Protein AF-A0A1E3NT77-F1 (afdb_monomer)

Nearest PDB structures (foldseek):
  8ycm-assembly1_A  TM=8.166E-01  e=2.508E-09  Homo sapiens
  9bz0-assembly1_f  TM=7.334E-01  e=8.640E-10  Homo sapiens
  9fd2-assembly1_g  TM=7.642E-01  e=1.426E-08  Homo sapiens
  5irm-assembly1_C  TM=4.330E-01  e=1.469E+00  Oryctolagus cuniculus
  5irm-assembly1_A  TM=4.412E-01  e=9.889E+00  Oryctolagus cuniculus

Foldseek 3Di:
DDDDDDPVVVVVVVVVVVVVVVPDDDDDDDDDDDDDDDDDDDDDDDDPDDDDDDDDPDPPPQPPLQPDQLDQPPLDQPDADDLVSLLVVFQSLLVPQFQPPPPDDFPADDPPCPDPLVVQSVQEASKAFLLLVCNSNPPCSVVSVVSQVVCQQVLQKAWADDQCVLFVTTIIDGSVSLLVQLLVLDDPVCVLLSVLVVVLCVVRSHDQKDFQVSCVVSVHDPVSCVVSQQWADDPPDPPDPGMIGGGGPCHVVLRVLLVVLLVVLQVVLVPDPQSKDAPQRVVCLQFPADDDPPPPPDDDDPVVVVVVPVPDDFGQDSNRDTHDDDDGDDGHPNCSVSSRGDPSSSVSSCVSVQQWRWDADPVGIMIHGPPDDRD

pLDDT: mean 75.76, std 23.65, range [32.5, 98.56]

Organism: NCBI:txid763406

Secondary structure (DSSP, 8-state):
------HHHHHHHHHHHHHHHSSS----------------PPPPPPP----------------S-S-TT---TT--TTS---HHHHHHHHHHHHHHTB-----SS--S----TTSHHHHHHTTS---EEHHHHHHHSTT-HHHHHHHHHHHHHTTSEEEE---TTT----EEEEHHHHHHHHHHTS-GGGHHHHHHHHHHHHH-TT-SEEEHHHHHHTT--HHHHHHTTSEEE----TT-TTEEEE--TTHHHHHHHHHHHHHHHHHHHTTSTTSEEEHHHHHHHHH-B--------SPPPHHHHHHTT-PPP----TT-PPPP-TT--S-BHHHHHTTTB-HHHHHHHHHHTTSEEEEEETTEEEEEE-S----

InterPro domains:
  IPR018865 Inactive serine/threonine-protein kinase 19-like [PF10494] (112-368)

Solvent-accessible surface area (backbone atoms only — not comparable to full-atom values): 22652 Å² total; per-residue (Å²): 135,83,80,81,76,52,73,68,59,55,53,54,53,51,58,58,54,58,66,64,66,76,76,73,87,90,87,84,90,84,83,87,80,91,82,84,91,77,91,78,88,81,82,82,82,78,87,88,82,86,78,95,68,90,71,76,82,72,82,69,79,65,72,89,56,48,61,84,81,70,85,50,93,89,60,75,71,75,59,76,88,39,64,69,52,50,53,53,44,48,53,48,46,17,61,48,34,49,47,73,79,81,73,80,91,60,85,42,85,70,72,52,80,79,35,70,42,51,54,55,37,69,56,42,64,61,44,36,47,55,38,32,52,34,25,49,34,42,88,38,52,73,60,47,52,51,40,49,52,51,32,14,66,73,35,58,27,28,58,36,57,49,66,58,93,79,37,72,54,59,32,34,27,41,27,69,55,50,51,50,55,57,58,71,67,47,55,81,93,38,43,74,55,49,52,48,52,51,50,57,44,65,75,43,34,65,55,31,59,46,47,48,66,59,35,54,77,62,72,44,66,63,68,60,38,43,76,55,28,45,31,44,81,50,86,68,61,103,77,59,85,52,46,27,21,39,49,54,41,52,41,74,60,48,53,53,38,51,55,51,49,53,52,50,53,53,58,55,22,63,70,32,98,80,23,44,39,46,50,67,60,52,48,45,63,40,56,34,61,56,73,73,82,64,82,84,81,66,85,78,51,81,74,49,62,68,69,66,62,84,65,88,80,78,67,68,52,103,79,71,54,70,71,60,66,98,82,73,86,64,66,16,49,44,35,57,75,38,38,30,54,26,68,65,50,52,50,32,34,34,37,28,66,50,36,29,46,76,48,82,49,100,91,42,49,31,40,30,60,64,80,52,79,86,107

Sequence (375 aa):
MARSESLRERLVRLRSKTAKRGAGTGASSRASRDGGSELDSAPRKKSFFDDDEHTQATLVEAPENALPNMHFPGVDTGRPATRASVLTVARRLAGAYLFPQLGVGVGTGLLSQTSKTARISRQYPHVLVQDQLYAVFGGQQTLVDRLVCELVADGDLRVLDMNYENFGFTVLVPGDEFLRTTTANFRESEAPLRDRYVELLAADPAATQIAASDLLDADIGFSTLISRGLICISAAEAGGTGVYNITLPHLGGLLRVVKSSCKWIAALTAKTREHMVLASVLRERWFRPYVPPKTQTKKPSDADAHAAFKREYYTTDRVGTAQHKPDATGPGVNIVKFRGVGLDWVLALMVGAGLLESYESPVGLVYRSTGKALE

Structure (mmCIF, N/CA/C/O backbone):
data_AF-A0A1E3NT77-F1
#
_entry.id   AF-A0A1E3NT77-F1
#
loop_
_atom_site.group_PDB
_atom_site.id
_atom_site.type_symbol
_atom_site.label_atom_id
_atom_site.label_alt_id
_atom_site.label_comp_id
_atom_site.label_asym_id
_atom_site.label_entity_id
_atom_site.label_seq_id
_atom_site.pdbx_PDB_ins_code
_atom_site.Cartn_x
_atom_site.Cartn_y
_atom_site.Cartn_z
_atom_site.occupancy
_atom_site.B_iso_or_equiv
_atom_site.auth_seq_id
_atom_site.auth_comp_id
_atom_site.auth_asym_id
_atom_site.auth_atom_id
_atom_site.pdbx_PDB_model_num
ATOM 1 N N . MET A 1 1 ? -32.180 -9.952 36.019 1.00 38.06 1 MET A N 1
ATOM 2 C CA . MET A 1 1 ? -30.754 -9.815 35.654 1.00 38.06 1 MET A CA 1
ATOM 3 C C . MET A 1 1 ? -30.518 -10.576 34.358 1.00 38.06 1 MET A C 1
ATOM 5 O O . MET A 1 1 ? -30.419 -11.796 34.390 1.00 38.06 1 MET A O 1
ATOM 9 N N . ALA A 1 2 ? -30.550 -9.884 33.218 1.00 40.78 2 ALA A N 1
ATOM 10 C CA . ALA A 1 2 ? -30.273 -10.498 31.921 1.00 40.78 2 ALA A CA 1
ATOM 11 C C . ALA A 1 2 ? -28.753 -10.645 31.760 1.00 40.78 2 ALA A C 1
ATOM 13 O O . ALA A 1 2 ? -28.021 -9.685 31.988 1.00 40.78 2 ALA A O 1
ATOM 14 N N . ARG A 1 3 ? -28.281 -11.851 31.432 1.00 45.25 3 ARG A N 1
ATOM 15 C CA . ARG A 1 3 ? -26.859 -12.114 31.175 1.00 45.25 3 ARG A CA 1
ATOM 16 C C . ARG A 1 3 ? -26.451 -11.373 29.899 1.00 45.25 3 ARG A C 1
ATOM 18 O O . ARG A 1 3 ? -27.082 -11.569 28.863 1.00 45.25 3 ARG A O 1
ATOM 25 N N . SER A 1 4 ? -25.432 -10.522 29.984 1.00 42.19 4 SER A N 1
ATOM 26 C CA . SER A 1 4 ? -24.808 -9.897 28.818 1.00 42.19 4 SER A CA 1
ATOM 27 C C . SER A 1 4 ? -24.129 -10.985 27.981 1.00 42.19 4 SER A C 1
ATOM 29 O O . SER A 1 4 ? -23.100 -11.522 28.389 1.00 42.19 4 SER A O 1
ATOM 31 N N . GLU A 1 5 ? -24.730 -11.349 26.845 1.00 62.84 5 GLU A N 1
ATOM 32 C CA . GLU A 1 5 ? -24.063 -12.163 25.819 1.00 62.84 5 GLU A CA 1
ATOM 33 C C . GLU A 1 5 ? -22.769 -11.470 25.383 1.00 62.84 5 GLU A C 1
ATOM 35 O O . GLU A 1 5 ? -22.736 -10.246 25.216 1.00 62.84 5 GLU A O 1
ATOM 40 N N . SER A 1 6 ? -21.703 -12.248 25.201 1.00 77.25 6 SER A N 1
ATOM 41 C CA . SER A 1 6 ? -20.422 -11.686 24.774 1.00 77.25 6 SER A CA 1
ATOM 42 C C . SER A 1 6 ? -20.501 -11.203 23.321 1.00 77.25 6 SER A C 1
ATOM 44 O O . SER A 1 6 ? -21.198 -11.783 22.483 1.00 77.25 6 SER A O 1
ATOM 46 N N . LEU A 1 7 ? -19.747 -10.152 22.992 1.00 58.25 7 LEU A N 1
ATOM 47 C CA . LEU A 1 7 ? -19.674 -9.574 21.642 1.00 58.25 7 LEU A CA 1
ATOM 48 C C . LEU A 1 7 ? -19.289 -10.637 20.586 1.00 58.25 7 LEU A C 1
ATOM 50 O O . LEU A 1 7 ? -19.811 -10.651 19.471 1.00 58.25 7 LEU A O 1
ATOM 54 N N . ARG A 1 8 ? -18.487 -11.629 20.996 1.00 58.72 8 ARG A N 1
ATOM 55 C CA . ARG A 1 8 ? -18.118 -12.805 20.197 1.00 58.72 8 ARG A CA 1
ATOM 56 C C . ARG A 1 8 ? -19.319 -13.688 19.833 1.00 58.72 8 ARG A C 1
ATOM 58 O O . ARG A 1 8 ? -19.427 -14.128 18.691 1.00 58.72 8 ARG A O 1
ATOM 65 N N . GLU A 1 9 ? -20.245 -13.925 20.762 1.00 72.00 9 GLU A N 1
ATOM 66 C CA . GLU A 1 9 ? -21.460 -14.720 20.510 1.00 72.00 9 GLU A CA 1
ATOM 67 C C . GLU A 1 9 ? -22.436 -13.991 19.577 1.00 72.00 9 GLU A C 1
ATOM 69 O O . GLU A 1 9 ? -23.055 -14.618 18.708 1.00 72.00 9 GLU A O 1
ATOM 74 N N . ARG A 1 10 ? -22.525 -12.659 19.691 1.00 73.31 10 ARG A N 1
ATOM 75 C CA . ARG A 1 10 ? -23.322 -11.824 18.778 1.00 73.31 10 ARG A CA 1
ATOM 76 C C . ARG A 1 10 ? -22.789 -11.878 17.343 1.00 73.31 10 ARG A C 1
ATOM 78 O O . ARG A 1 10 ? -23.575 -12.089 16.417 1.00 73.31 10 ARG A O 1
ATOM 85 N N . LEU A 1 11 ? -21.471 -11.780 17.157 1.00 62.41 11 LEU A N 1
ATOM 86 C CA . LEU A 1 11 ? -20.834 -11.845 15.834 1.00 62.41 11 LEU A CA 1
ATOM 87 C C . LEU A 1 11 ? -20.996 -13.220 15.159 1.00 62.41 11 LEU A C 1
ATOM 89 O O . LEU A 1 11 ? -21.303 -13.296 13.966 1.00 62.41 11 LEU A O 1
ATOM 93 N N . VAL A 1 12 ? -20.890 -14.319 15.916 1.00 73.00 12 VAL A N 1
ATOM 94 C CA . VAL A 1 12 ? -21.128 -15.682 15.395 1.00 73.00 12 VAL A CA 1
ATOM 95 C C . VAL A 1 12 ? -22.594 -15.879 14.969 1.00 73.00 12 VAL A C 1
ATOM 97 O O . VAL A 1 12 ? -22.880 -16.486 13.928 1.00 73.00 12 VAL A O 1
ATOM 100 N N . ARG A 1 13 ? -23.552 -15.316 15.717 1.00 74.56 13 ARG A N 1
ATOM 101 C CA . ARG A 1 13 ? -24.979 -15.336 15.340 1.00 74.56 13 ARG A CA 1
ATOM 102 C C . ARG A 1 13 ? -25.285 -14.521 14.088 1.00 74.56 13 ARG A C 1
ATOM 104 O O . ARG A 1 13 ? -26.152 -14.916 13.310 1.00 74.56 13 ARG A O 1
ATOM 111 N N . LEU A 1 14 ? -24.606 -13.395 13.889 1.00 63.03 14 LEU A N 1
ATOM 112 C CA . LEU A 1 14 ? -24.803 -12.576 12.695 1.00 63.03 14 LEU A CA 1
ATOM 113 C C . LEU A 1 14 ? -24.299 -13.302 11.442 1.00 63.03 14 LEU A C 1
ATOM 115 O O . LEU A 1 14 ? -25.054 -13.399 10.478 1.00 63.03 14 LEU A O 1
ATOM 119 N N . ARG A 1 15 ? -23.115 -13.932 11.494 1.00 61.81 15 ARG A N 1
ATOM 120 C CA . ARG A 1 15 ? -22.564 -14.718 10.368 1.00 61.81 15 ARG A CA 1
ATOM 121 C C . ARG A 1 15 ? -23.435 -15.917 9.967 1.00 61.81 15 ARG A C 1
ATOM 123 O O . ARG A 1 15 ? -23.593 -16.201 8.782 1.00 61.81 15 ARG A O 1
ATOM 130 N N . SER A 1 16 ? -24.053 -16.604 10.930 1.00 59.50 16 SER A N 1
ATOM 131 C CA . SER A 1 16 ? -24.949 -17.740 10.637 1.00 59.50 16 SER A CA 1
ATOM 132 C C . SER A 1 16 ? -26.301 -17.324 10.038 1.00 59.50 16 SER A C 1
ATOM 134 O O . SER A 1 16 ? -26.921 -18.108 9.315 1.00 59.50 16 SER A O 1
ATOM 136 N N . LYS A 1 17 ? -26.760 -16.085 10.272 1.00 53.94 17 LYS A N 1
ATOM 137 C CA . LYS A 1 17 ? -27.989 -15.550 9.660 1.00 53.94 17 LYS A CA 1
ATOM 138 C C . LYS A 1 17 ? -27.796 -15.118 8.206 1.00 53.94 17 LYS A C 1
ATOM 140 O O . LYS A 1 17 ? -28.725 -15.287 7.416 1.00 53.94 17 LYS A O 1
ATOM 145 N N . THR A 1 18 ? -26.619 -14.620 7.830 1.00 51.09 18 THR A N 1
ATOM 146 C CA . THR A 1 18 ? -26.306 -14.245 6.439 1.00 51.09 18 THR A CA 1
ATOM 147 C C . THR A 1 18 ? -26.190 -15.469 5.532 1.00 51.09 18 THR A C 1
ATOM 149 O O . THR A 1 18 ? -26.767 -15.470 4.447 1.00 51.09 18 THR A O 1
ATOM 152 N N . ALA A 1 19 ? -25.584 -16.564 6.007 1.00 50.03 19 ALA A N 1
ATOM 153 C CA . ALA A 1 19 ? -25.497 -17.817 5.247 1.00 50.03 19 ALA A CA 1
ATOM 154 C C . ALA A 1 19 ? -26.875 -18.441 4.937 1.00 50.03 19 ALA A C 1
ATOM 156 O O . ALA A 1 19 ? -27.064 -19.072 3.900 1.00 50.03 19 ALA A O 1
ATOM 157 N N . LYS A 1 20 ? -27.873 -18.232 5.808 1.00 44.50 20 LYS A N 1
ATOM 158 C CA . LYS A 1 20 ? -29.214 -18.822 5.657 1.00 44.50 20 LYS A CA 1
ATOM 159 C C . LYS A 1 20 ? -30.137 -18.041 4.710 1.00 44.50 20 LYS A C 1
ATOM 161 O O . LYS A 1 20 ? -31.146 -18.587 4.275 1.00 44.50 20 LYS A O 1
ATOM 166 N N . ARG A 1 21 ? -29.803 -16.788 4.372 1.00 48.88 21 ARG A N 1
ATOM 167 C CA . ARG A 1 21 ? -30.581 -15.953 3.434 1.00 48.88 21 ARG A CA 1
ATOM 168 C C . ARG A 1 21 ? -30.210 -16.157 1.960 1.00 48.88 21 ARG A C 1
ATOM 170 O O . ARG A 1 21 ? -31.006 -15.791 1.107 1.00 48.88 21 ARG A O 1
ATOM 177 N N . GLY A 1 22 ? -29.072 -16.788 1.657 1.00 43.44 22 GLY A N 1
ATOM 178 C CA . GLY A 1 22 ? -28.654 -17.083 0.277 1.00 43.44 22 GLY A CA 1
ATOM 179 C C . GLY A 1 22 ? -29.298 -18.324 -0.358 1.00 43.44 22 GLY A C 1
ATOM 180 O O . GLY A 1 22 ? -29.145 -18.534 -1.555 1.00 43.44 22 GLY A O 1
ATOM 181 N N . ALA A 1 23 ? -30.015 -19.152 0.411 1.00 44.09 23 ALA A N 1
ATOM 182 C CA . ALA A 1 23 ? -30.449 -20.483 -0.036 1.00 44.09 23 ALA A CA 1
ATOM 183 C C . ALA A 1 23 ? -31.951 -20.622 -0.357 1.00 44.09 23 ALA A C 1
ATOM 185 O O . ALA A 1 23 ? -32.410 -21.731 -0.620 1.00 44.09 23 ALA A O 1
ATOM 186 N N . GLY A 1 24 ? -32.749 -19.550 -0.341 1.00 46.56 24 GLY A N 1
ATOM 187 C CA . GLY A 1 24 ? -34.186 -19.715 -0.558 1.00 46.56 24 GLY A CA 1
ATOM 188 C C . GLY A 1 24 ? -34.938 -18.447 -0.902 1.00 46.56 24 GLY A C 1
ATOM 189 O O . GLY A 1 24 ? -35.519 -17.855 -0.008 1.00 46.56 24 GLY A O 1
ATOM 190 N N . THR A 1 25 ? -34.984 -18.098 -2.190 1.00 39.75 25 THR A N 1
ATOM 191 C CA . THR A 1 25 ? -36.079 -17.340 -2.828 1.00 39.75 25 THR A CA 1
ATOM 192 C C . THR A 1 25 ? -35.842 -17.277 -4.334 1.00 39.75 25 THR A C 1
ATOM 194 O O . THR A 1 25 ? -34.862 -16.677 -4.766 1.00 39.75 25 THR A O 1
ATOM 197 N N . GLY A 1 26 ? -36.743 -17.856 -5.137 1.00 35.97 26 GLY A N 1
ATOM 198 C CA . GLY A 1 26 ? -36.671 -17.696 -6.591 1.00 35.97 26 GLY A CA 1
ATOM 199 C C . GLY A 1 26 ? -37.551 -18.597 -7.461 1.00 35.97 26 GLY A C 1
ATOM 200 O O . GLY A 1 26 ? -37.124 -18.928 -8.559 1.00 35.97 26 GLY A O 1
ATOM 201 N N . ALA A 1 27 ? -38.749 -18.999 -7.020 1.00 39.59 27 ALA A N 1
ATOM 202 C CA . ALA A 1 27 ? -39.756 -19.629 -7.882 1.00 39.59 27 ALA A CA 1
ATOM 203 C C . ALA A 1 27 ? -41.051 -18.799 -7.868 1.00 39.59 27 ALA A C 1
ATOM 205 O O . ALA A 1 27 ? -41.682 -18.690 -6.822 1.00 39.59 27 ALA A O 1
ATOM 206 N N . SER A 1 28 ? -41.412 -18.200 -9.011 1.00 37.16 28 SER A N 1
ATOM 207 C CA . SER A 1 28 ? -42.771 -17.800 -9.446 1.00 37.16 28 SER A CA 1
ATOM 208 C C . SER A 1 28 ? -42.624 -16.976 -10.738 1.00 37.16 28 SER A C 1
ATOM 210 O O . SER A 1 28 ? -42.057 -15.890 -10.725 1.00 37.16 28 SER A O 1
ATOM 212 N N . SER A 1 29 ? -42.809 -17.595 -11.903 1.00 38.25 29 SER A N 1
ATOM 213 C CA . SER A 1 29 ? -44.055 -17.688 -12.684 1.00 38.25 29 SER A CA 1
ATOM 214 C C . SER A 1 29 ? -44.363 -16.441 -13.531 1.00 38.25 29 SER A C 1
ATOM 216 O O . SER A 1 29 ? -44.756 -15.382 -13.046 1.00 38.25 29 SER A O 1
ATOM 218 N N . ARG A 1 30 ? -44.222 -16.592 -14.854 1.00 33.41 30 ARG A N 1
ATOM 219 C CA . ARG A 1 30 ? -45.006 -15.833 -15.829 1.00 33.41 30 ARG A CA 1
ATOM 220 C C . ARG A 1 30 ? -45.209 -16.679 -17.079 1.00 33.41 30 ARG A C 1
ATOM 222 O O . ARG A 1 30 ? -44.265 -17.241 -17.625 1.00 33.41 30 ARG A O 1
ATOM 229 N N . ALA A 1 31 ? -46.475 -16.815 -17.438 1.00 35.22 31 ALA A N 1
ATOM 230 C CA . ALA A 1 31 ? -46.985 -17.716 -18.449 1.00 35.22 31 ALA A CA 1
ATOM 231 C C . ALA A 1 31 ? -46.795 -17.199 -19.884 1.00 35.22 31 ALA A C 1
ATOM 233 O O . ALA A 1 31 ? -46.776 -15.994 -20.138 1.00 35.22 31 ALA A O 1
ATOM 234 N N . SER A 1 32 ? -46.801 -18.186 -20.786 1.00 36.88 32 SER A N 1
ATOM 235 C CA . SER A 1 32 ? -47.322 -18.187 -22.159 1.00 36.88 32 SER A CA 1
ATOM 236 C C . SER A 1 32 ? -46.640 -17.318 -23.221 1.00 36.88 32 SER A C 1
ATOM 238 O O . SER A 1 32 ? -46.938 -16.133 -23.367 1.00 36.88 32 SER A O 1
ATOM 240 N N . ARG A 1 33 ? -45.894 -17.992 -24.105 1.00 36.59 33 ARG A N 1
ATOM 241 C CA . ARG A 1 33 ? -46.168 -17.940 -25.548 1.00 36.59 33 ARG A CA 1
ATOM 242 C C . ARG A 1 33 ? -45.655 -19.201 -26.247 1.00 36.59 33 ARG A C 1
ATOM 244 O O . ARG A 1 33 ? -44.500 -19.575 -26.080 1.00 36.59 33 ARG A O 1
ATOM 251 N N . ASP A 1 34 ? -46.572 -19.826 -26.979 1.00 36.62 34 ASP A N 1
ATOM 252 C CA . ASP A 1 34 ? -46.385 -20.963 -27.877 1.00 36.62 34 ASP A CA 1
ATOM 253 C C . ASP A 1 34 ? -45.327 -20.714 -28.954 1.00 36.62 34 ASP A 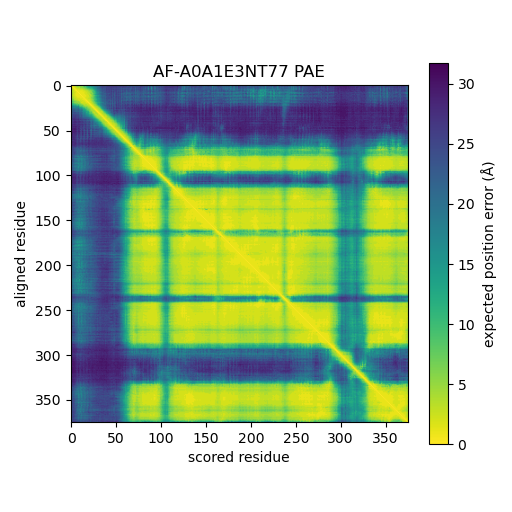C 1
ATOM 255 O O . ASP A 1 34 ? -45.216 -19.605 -29.482 1.00 36.62 34 ASP A O 1
ATOM 259 N N . GLY A 1 35 ? -44.654 -21.793 -29.361 1.00 35.16 35 GLY A N 1
ATOM 260 C CA . GLY A 1 35 ? -44.020 -21.879 -30.672 1.00 35.16 35 GLY A CA 1
ATOM 261 C C . GLY A 1 35 ? -42.861 -22.869 -30.749 1.00 35.16 35 GLY A C 1
ATOM 262 O O . GLY A 1 35 ? -41.778 -22.579 -30.260 1.00 35.16 35 GLY A O 1
ATOM 263 N N . GLY A 1 36 ? -43.075 -23.974 -31.468 1.00 34.62 36 GLY A N 1
ATOM 264 C CA . GLY A 1 36 ? -42.017 -24.613 -32.258 1.00 34.62 36 GLY A CA 1
ATOM 265 C C . GLY A 1 36 ? -41.291 -25.787 -31.609 1.00 34.62 36 GLY A C 1
ATOM 266 O O . GLY A 1 36 ? -40.315 -25.623 -30.889 1.00 34.62 36 GLY A O 1
ATOM 267 N N . SER A 1 37 ? -41.751 -26.985 -31.953 1.00 38.66 37 SER A N 1
ATOM 268 C CA . SER A 1 37 ? -41.022 -28.244 -31.858 1.00 38.66 37 SER A CA 1
ATOM 269 C C . SER A 1 37 ? -39.792 -28.258 -32.771 1.00 38.66 37 SER A C 1
ATOM 271 O O . SER A 1 37 ? -39.950 -28.038 -33.967 1.00 38.66 37 SER A O 1
ATOM 273 N N . GLU A 1 38 ? -38.633 -28.654 -32.251 1.00 42.03 38 GLU A N 1
ATOM 274 C CA . GLU A 1 38 ? -37.711 -29.544 -32.966 1.00 42.03 38 GLU A CA 1
ATOM 275 C C . GLU A 1 38 ? -36.759 -30.209 -31.965 1.00 42.03 38 GLU A C 1
ATOM 277 O O . GLU A 1 38 ? -36.119 -29.564 -31.135 1.00 42.03 38 GLU A O 1
ATOM 282 N N . LEU A 1 39 ? -36.784 -31.540 -31.992 1.00 44.31 39 LEU A N 1
ATOM 283 C CA . LEU A 1 39 ? -35.931 -32.432 -31.227 1.00 44.31 39 LEU A CA 1
ATOM 284 C C . LEU A 1 39 ? -34.521 -32.357 -31.799 1.00 44.31 39 LEU A C 1
ATOM 286 O O . LEU A 1 39 ? -34.332 -32.733 -32.951 1.00 44.31 39 LEU A O 1
ATOM 290 N N . ASP A 1 40 ? -33.541 -31.991 -30.977 1.00 37.97 40 ASP A N 1
ATOM 291 C CA . ASP A 1 40 ? -32.172 -32.398 -31.253 1.00 37.97 40 ASP A CA 1
ATOM 292 C C . ASP A 1 40 ? -31.415 -32.760 -29.973 1.00 37.97 40 ASP A C 1
ATOM 294 O O . ASP A 1 40 ? -31.474 -32.099 -28.933 1.00 37.97 40 ASP A O 1
ATOM 298 N N . SER A 1 41 ? -30.780 -33.921 -30.047 1.00 42.41 41 SER A N 1
ATOM 299 C CA . SER A 1 41 ? -30.209 -34.688 -28.949 1.00 42.41 41 SER A CA 1
ATOM 300 C C . SER A 1 41 ? -28.955 -34.040 -28.357 1.00 42.41 41 SER A C 1
ATOM 302 O O . SER A 1 41 ? -27.942 -33.892 -29.037 1.00 42.41 41 SER A O 1
ATOM 304 N N . ALA A 1 42 ? -28.982 -33.737 -27.057 1.00 39.47 42 ALA A N 1
ATOM 305 C CA . ALA A 1 42 ? -27.802 -33.311 -26.310 1.00 39.47 42 ALA A CA 1
ATOM 306 C C . ALA A 1 42 ? -26.912 -34.514 -25.912 1.00 39.47 42 ALA A C 1
ATOM 308 O O . ALA A 1 42 ? -27.427 -35.520 -25.409 1.00 39.47 42 ALA A O 1
ATOM 309 N N . PRO A 1 43 ? -25.575 -34.426 -26.054 1.00 43.19 43 PRO A N 1
ATOM 310 C CA . PRO A 1 43 ? -24.661 -35.468 -25.606 1.00 43.19 43 PRO A CA 1
ATOM 311 C C . PRO A 1 43 ? -24.466 -35.425 -24.082 1.00 43.19 43 PRO A C 1
ATOM 313 O O . PRO A 1 43 ? -24.238 -34.375 -23.476 1.00 43.19 43 PRO A O 1
ATOM 316 N N . ARG A 1 44 ? -24.529 -36.606 -23.455 1.00 38.53 44 ARG A N 1
ATOM 317 C CA . ARG A 1 44 ? -24.228 -36.831 -22.034 1.00 38.53 44 ARG A CA 1
ATOM 318 C C . ARG A 1 44 ? -22.795 -36.390 -21.709 1.00 38.53 44 ARG A C 1
ATOM 320 O O . ARG A 1 44 ? -21.837 -36.943 -22.244 1.00 38.53 44 ARG A O 1
ATOM 327 N N . LYS A 1 45 ? -22.654 -35.446 -20.775 1.00 36.53 45 LYS A N 1
ATOM 328 C CA . LYS A 1 45 ? -21.379 -35.117 -20.123 1.00 36.53 45 LYS A CA 1
ATOM 329 C C . LYS A 1 45 ? -20.931 -36.319 -19.286 1.00 36.53 45 LYS A C 1
ATOM 331 O O . LYS A 1 45 ? -21.627 -36.703 -18.350 1.00 36.53 45 LYS A O 1
ATOM 336 N N . LYS A 1 46 ? -19.794 -36.920 -19.644 1.00 38.09 46 LYS A N 1
ATOM 337 C CA . LYS A 1 46 ? -19.073 -37.869 -18.786 1.00 38.09 46 LYS A CA 1
ATOM 338 C C . LYS A 1 46 ? -18.464 -37.091 -17.616 1.00 38.09 46 LYS A C 1
ATOM 340 O O . LYS A 1 46 ? -17.816 -36.070 -17.834 1.00 38.09 46 LYS A O 1
ATOM 345 N N . SER A 1 47 ? -18.714 -37.557 -16.398 1.00 36.00 47 SER A N 1
ATOM 346 C CA . SER A 1 47 ? -18.036 -37.121 -15.178 1.00 36.00 47 SER A CA 1
ATOM 347 C C . SER A 1 47 ? -16.561 -37.522 -15.251 1.00 36.00 47 SER A C 1
ATOM 349 O O . SER A 1 47 ? -16.253 -38.674 -15.533 1.00 36.00 47 SER A O 1
ATOM 351 N N . PHE A 1 48 ? -15.673 -36.549 -15.047 1.00 37.50 48 PHE A N 1
ATOM 352 C CA . PHE A 1 48 ? -14.212 -36.650 -15.188 1.00 37.50 48 PHE A CA 1
ATOM 353 C C . PHE A 1 48 ? -13.498 -36.657 -13.820 1.00 37.50 48 PHE A C 1
ATOM 355 O O . PHE A 1 48 ? -12.344 -36.272 -13.714 1.00 37.50 48 PHE A O 1
ATOM 362 N N . PHE A 1 49 ? -14.192 -37.032 -12.747 1.00 34.75 49 PHE A N 1
ATOM 363 C CA . PHE A 1 49 ? -13.610 -37.106 -11.407 1.00 34.75 49 PHE A CA 1
ATOM 364 C C . PHE A 1 49 ? -13.841 -38.500 -10.853 1.00 34.75 49 PHE A C 1
ATOM 366 O O . PHE A 1 49 ? -14.852 -38.734 -10.208 1.00 34.75 49 PHE A O 1
ATOM 373 N N . ASP A 1 50 ? -12.929 -39.398 -11.191 1.00 36.19 50 ASP A N 1
ATOM 374 C CA . ASP A 1 50 ? -12.573 -40.581 -10.416 1.00 36.19 50 ASP A CA 1
ATOM 375 C C . ASP A 1 50 ? -11.185 -40.969 -10.922 1.00 36.19 50 ASP A C 1
ATOM 377 O O . ASP A 1 50 ? -11.081 -41.602 -11.963 1.00 36.19 50 ASP A O 1
ATOM 381 N N . ASP A 1 51 ? -10.148 -40.460 -10.257 1.00 37.75 51 ASP A N 1
ATOM 382 C CA . ASP A 1 51 ? -8.815 -41.066 -10.196 1.00 37.75 51 ASP A CA 1
ATOM 383 C C . ASP A 1 51 ? -8.057 -40.410 -9.028 1.00 37.75 51 ASP A C 1
ATOM 385 O O . ASP A 1 51 ? -7.499 -39.313 -9.120 1.00 37.75 51 ASP A O 1
ATOM 389 N N . ASP A 1 52 ? -8.118 -41.093 -7.885 1.00 42.34 52 ASP A N 1
ATOM 390 C CA . ASP A 1 52 ? -7.241 -40.902 -6.735 1.00 42.34 52 ASP A CA 1
ATOM 391 C C . ASP A 1 52 ? -5.838 -41.413 -7.101 1.00 42.34 52 ASP A C 1
ATOM 393 O O . ASP A 1 52 ? -5.514 -42.584 -6.902 1.00 42.34 52 ASP A O 1
ATOM 397 N N . GLU A 1 53 ? -4.975 -40.531 -7.605 1.00 37.22 53 GLU A N 1
ATOM 398 C CA . GLU A 1 53 ? -3.533 -40.780 -7.639 1.00 37.22 53 GLU A CA 1
ATOM 399 C C . GLU A 1 53 ? -2.798 -39.813 -6.709 1.00 37.22 53 GLU A C 1
ATOM 401 O O . GLU A 1 53 ? -2.745 -38.596 -6.905 1.00 37.22 53 GLU A O 1
ATOM 406 N N . HIS A 1 54 ? -2.192 -40.394 -5.671 1.00 41.62 54 HIS A N 1
ATOM 407 C CA . HIS A 1 54 ? -1.207 -39.767 -4.801 1.00 41.62 54 HIS A CA 1
ATOM 408 C C . HIS A 1 54 ? -0.036 -39.206 -5.616 1.00 41.62 54 HIS A C 1
ATOM 410 O O . HIS A 1 54 ? 0.980 -39.865 -5.829 1.00 41.62 54 HIS A O 1
ATOM 416 N N . THR A 1 55 ? -0.159 -37.948 -6.033 1.00 36.12 55 THR A N 1
ATOM 417 C CA . THR A 1 55 ? 0.950 -37.206 -6.623 1.00 36.12 55 THR A CA 1
ATOM 418 C C . THR A 1 55 ? 1.849 -36.729 -5.486 1.00 36.12 55 THR A C 1
ATOM 420 O O . THR A 1 55 ? 1.534 -35.777 -4.770 1.00 36.12 55 THR A O 1
ATOM 423 N N . GLN A 1 56 ? 2.978 -37.413 -5.287 1.00 35.12 56 GLN A N 1
ATOM 424 C CA . GLN A 1 56 ? 4.097 -36.838 -4.550 1.00 35.12 56 GLN A CA 1
ATOM 425 C C . GLN A 1 56 ? 4.471 -35.526 -5.239 1.00 35.12 56 GLN A C 1
ATOM 427 O O . GLN A 1 56 ? 4.785 -35.511 -6.428 1.00 35.12 56 GLN A O 1
ATOM 432 N N . ALA A 1 57 ? 4.388 -34.421 -4.500 1.00 34.75 57 ALA A N 1
ATOM 433 C CA . ALA A 1 57 ? 4.792 -33.110 -4.972 1.00 34.75 57 ALA A CA 1
ATOM 434 C C . ALA A 1 57 ? 6.302 -33.118 -5.242 1.00 34.75 57 ALA A C 1
ATOM 436 O O . ALA A 1 57 ? 7.115 -32.843 -4.361 1.00 34.75 57 ALA A O 1
ATOM 437 N N . THR A 1 58 ? 6.683 -33.456 -6.471 1.00 33.81 58 THR A N 1
ATOM 438 C CA . THR A 1 58 ? 7.971 -33.073 -7.036 1.00 33.81 58 THR A CA 1
ATOM 439 C C . THR A 1 58 ? 8.072 -31.559 -6.896 1.00 33.81 58 THR A C 1
ATOM 441 O O . THR A 1 58 ? 7.241 -30.832 -7.441 1.00 33.81 58 THR A O 1
ATOM 444 N N . LEU A 1 59 ? 9.053 -31.097 -6.118 1.00 35.41 59 LEU A N 1
ATOM 445 C CA . LEU A 1 59 ? 9.498 -29.708 -6.072 1.00 35.41 59 LEU A CA 1
ATOM 446 C C . LEU A 1 59 ? 9.884 -29.301 -7.497 1.00 35.41 59 LEU A C 1
ATOM 448 O O . LEU A 1 59 ? 11.017 -29.497 -7.924 1.00 35.41 59 LEU A O 1
ATOM 452 N N . VAL A 1 60 ? 8.913 -28.797 -8.256 1.00 34.03 60 VAL A N 1
ATOM 453 C CA . VAL A 1 60 ? 9.170 -28.037 -9.474 1.00 34.03 60 VAL A CA 1
ATOM 454 C C . VAL A 1 60 ? 10.003 -26.851 -9.018 1.00 34.03 60 VAL A C 1
ATOM 456 O O . VAL A 1 60 ? 9.545 -26.079 -8.172 1.00 34.03 60 VAL A O 1
ATOM 459 N N . GLU A 1 61 ? 11.242 -26.765 -9.504 1.00 33.72 61 GLU A N 1
ATOM 460 C CA . GLU A 1 61 ? 12.112 -25.617 -9.273 1.00 33.72 61 GLU A CA 1
ATOM 461 C C . GLU A 1 61 ? 11.304 -24.360 -9.590 1.00 33.72 61 GLU A C 1
ATOM 463 O O . GLU A 1 61 ? 10.867 -24.144 -10.725 1.00 33.72 61 GLU A O 1
ATOM 468 N N . ALA A 1 62 ? 10.993 -23.593 -8.542 1.00 39.34 62 ALA A N 1
ATOM 469 C CA . ALA A 1 62 ? 10.256 -22.355 -8.689 1.00 39.34 62 ALA A CA 1
ATOM 470 C C . ALA A 1 62 ? 11.038 -21.488 -9.682 1.00 39.34 62 ALA A C 1
ATOM 472 O O . ALA A 1 62 ? 12.261 -21.396 -9.550 1.00 39.34 62 ALA A O 1
ATOM 473 N N . PRO A 1 63 ? 10.377 -20.877 -10.681 1.00 41.41 63 PRO A N 1
ATOM 474 C CA . PRO A 1 63 ? 11.081 -20.022 -11.621 1.00 41.41 63 PRO A CA 1
ATOM 475 C C . PRO A 1 63 ? 11.867 -18.978 -10.823 1.00 41.41 63 PRO A C 1
ATOM 477 O O . PRO A 1 63 ? 11.309 -18.392 -9.890 1.00 41.41 63 PRO A O 1
ATOM 480 N N . GLU A 1 64 ? 13.142 -18.770 -11.176 1.00 44.47 64 GLU A N 1
ATOM 481 C CA . GLU A 1 64 ? 14.075 -17.768 -10.624 1.00 44.47 64 GLU A CA 1
ATOM 482 C C . GLU A 1 64 ? 13.601 -16.317 -10.893 1.00 44.47 64 GLU A C 1
ATOM 484 O O . GLU A 1 64 ? 14.349 -15.436 -11.300 1.00 44.47 64 GLU A O 1
ATOM 489 N N . ASN A 1 65 ? 12.321 -16.041 -10.660 1.00 45.22 65 ASN A N 1
ATOM 490 C CA . ASN A 1 65 ? 11.643 -14.764 -10.817 1.00 45.22 65 ASN A CA 1
ATOM 491 C C . ASN A 1 65 ? 11.693 -13.954 -9.511 1.00 45.22 65 ASN A C 1
ATOM 493 O O . ASN A 1 65 ? 10.773 -13.193 -9.209 1.00 45.22 65 ASN A O 1
ATOM 497 N N . ALA A 1 66 ? 12.742 -14.121 -8.701 1.00 51.25 66 ALA A N 1
ATOM 498 C CA . ALA A 1 66 ? 13.037 -13.158 -7.650 1.00 51.25 66 ALA A CA 1
ATOM 499 C C . ALA A 1 66 ? 13.577 -11.904 -8.344 1.00 51.25 66 ALA A C 1
ATOM 501 O O . ALA A 1 66 ? 14.644 -11.957 -8.943 1.00 51.25 66 ALA A O 1
ATOM 502 N N . LEU A 1 67 ? 12.806 -10.811 -8.304 1.00 55.38 67 LEU A N 1
ATOM 503 C CA . LEU A 1 67 ? 13.106 -9.502 -8.897 1.00 55.38 67 LEU A CA 1
ATOM 504 C C . LEU A 1 67 ? 14.607 -9.141 -8.844 1.00 55.38 67 LEU A C 1
ATOM 506 O O . LEU A 1 67 ? 15.061 -8.591 -7.831 1.00 55.38 67 LEU A O 1
ATOM 510 N N . PRO A 1 68 ? 15.386 -9.352 -9.923 1.00 53.50 68 PRO A N 1
ATOM 511 C CA . PRO A 1 68 ? 16.778 -8.948 -9.928 1.00 53.50 68 PRO A CA 1
ATOM 512 C C . PRO A 1 68 ? 16.789 -7.417 -9.898 1.00 53.50 68 PRO A C 1
ATOM 514 O O . PRO A 1 68 ? 16.307 -6.758 -10.820 1.00 53.50 68 PRO A O 1
ATOM 517 N N . ASN A 1 69 ? 17.328 -6.829 -8.829 1.00 56.41 69 ASN A N 1
ATOM 518 C CA . ASN A 1 69 ? 17.593 -5.389 -8.682 1.00 56.41 69 ASN A CA 1
ATOM 519 C C . ASN A 1 69 ? 16.427 -4.450 -8.319 1.00 56.41 69 ASN A C 1
ATOM 521 O O . ASN A 1 69 ? 16.570 -3.230 -8.482 1.00 56.41 69 ASN A O 1
ATOM 525 N N . MET A 1 70 ? 15.304 -4.931 -7.777 1.00 64.75 70 MET A N 1
ATOM 526 C CA . MET A 1 70 ? 14.424 -4.007 -7.047 1.00 64.75 70 MET A CA 1
ATOM 527 C C . MET A 1 70 ? 15.070 -3.659 -5.709 1.00 64.75 70 MET A C 1
ATOM 529 O O . MET A 1 70 ? 14.983 -4.400 -4.733 1.00 64.75 70 MET A O 1
ATOM 533 N N . HIS A 1 71 ? 15.773 -2.528 -5.684 1.00 64.12 71 HIS A N 1
ATOM 534 C CA . HIS A 1 71 ? 16.509 -2.084 -4.511 1.00 64.12 71 HIS A CA 1
ATOM 535 C C . HIS A 1 71 ? 15.543 -1.541 -3.453 1.00 64.12 71 HIS A C 1
ATOM 537 O O . HIS A 1 71 ? 15.343 -0.336 -3.324 1.00 64.12 71 HIS A O 1
ATOM 543 N N . PHE A 1 72 ? 14.981 -2.427 -2.640 1.00 68.12 72 PHE A N 1
ATOM 544 C CA . PHE A 1 72 ? 14.375 -2.056 -1.368 1.00 68.12 72 PHE A CA 1
ATOM 545 C C . PHE A 1 72 ? 15.451 -2.161 -0.285 1.00 68.12 72 PHE A C 1
ATOM 547 O O . PHE A 1 72 ? 15.864 -3.276 0.038 1.00 68.12 72 PHE A O 1
ATOM 554 N N . PRO A 1 73 ? 15.959 -1.041 0.266 1.00 63.44 73 PRO A N 1
ATOM 555 C CA . PRO A 1 73 ? 17.051 -1.081 1.234 1.00 63.44 73 PRO A CA 1
ATOM 556 C C . PRO A 1 73 ? 16.808 -2.086 2.378 1.00 63.44 73 PRO A C 1
ATOM 558 O O . PRO A 1 73 ? 15.891 -1.956 3.195 1.00 63.44 73 PRO A O 1
ATOM 561 N N . GLY A 1 74 ? 17.651 -3.123 2.399 1.00 64.69 74 GLY A N 1
ATOM 562 C CA . GLY A 1 74 ? 17.661 -4.221 3.363 1.00 64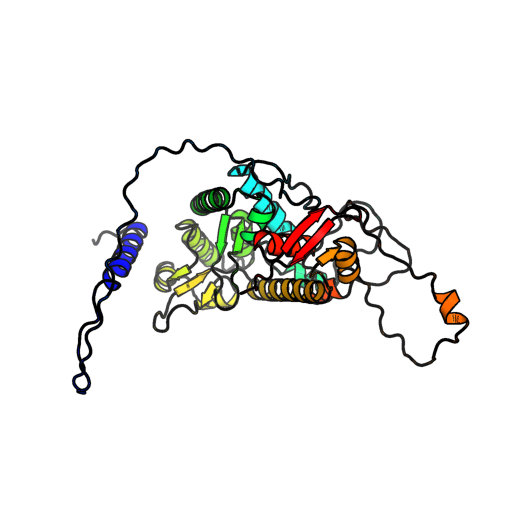.69 74 GLY A CA 1
ATOM 563 C C . GLY A 1 74 ? 16.477 -5.202 3.303 1.00 64.69 74 GLY A C 1
ATOM 564 O O . GLY A 1 74 ? 16.268 -5.953 4.255 1.00 64.69 74 GLY A O 1
ATOM 565 N N . VAL A 1 75 ? 15.703 -5.221 2.220 1.00 74.31 75 VAL A N 1
ATOM 566 C CA . VAL A 1 75 ? 14.821 -6.356 1.916 1.00 74.31 75 VAL A CA 1
ATOM 567 C C . VAL A 1 75 ? 15.648 -7.417 1.195 1.00 74.31 75 VAL A C 1
ATOM 569 O O . VAL A 1 75 ? 16.199 -7.158 0.130 1.00 74.31 75 VAL A O 1
ATOM 572 N N . ASP A 1 76 ? 15.748 -8.599 1.796 1.00 74.69 76 ASP A N 1
ATOM 573 C CA . ASP A 1 76 ? 16.459 -9.743 1.225 1.00 74.69 76 ASP A CA 1
ATOM 574 C C . ASP A 1 76 ? 15.506 -10.516 0.297 1.00 74.69 76 ASP A C 1
ATOM 576 O O . ASP A 1 76 ? 14.612 -11.230 0.762 1.00 74.69 76 ASP A O 1
ATOM 580 N N . THR A 1 77 ? 15.636 -10.283 -1.012 1.00 73.31 77 THR A N 1
ATOM 581 C CA . THR A 1 77 ? 14.857 -10.950 -2.067 1.00 73.31 77 THR A CA 1
ATOM 582 C C . THR A 1 77 ? 15.519 -12.297 -2.358 1.00 73.31 77 THR A C 1
ATOM 584 O O . THR A 1 77 ? 16.647 -12.351 -2.829 1.00 73.31 77 THR A O 1
ATOM 587 N N . GLY A 1 78 ? 14.852 -13.396 -2.005 1.00 78.25 78 GLY A N 1
ATOM 588 C CA . GLY A 1 78 ? 15.418 -14.751 -2.108 1.00 78.25 78 GLY A CA 1
ATOM 589 C C . GLY A 1 78 ? 15.247 -15.596 -0.846 1.00 78.25 78 GLY A C 1
ATOM 590 O O . GLY A 1 78 ? 15.470 -16.804 -0.875 1.00 78.25 78 GLY A O 1
ATOM 591 N N . ARG A 1 79 ? 14.795 -15.000 0.265 1.00 83.88 79 ARG A N 1
ATOM 592 C CA . ARG A 1 79 ? 14.405 -15.778 1.448 1.00 83.88 79 ARG A CA 1
ATOM 593 C C . ARG A 1 79 ? 13.055 -16.471 1.239 1.00 83.88 79 ARG A C 1
ATOM 595 O O . ARG A 1 79 ? 12.155 -15.870 0.648 1.00 83.88 79 ARG A O 1
ATOM 602 N N . PRO A 1 80 ? 12.872 -17.692 1.774 1.00 93.00 80 PRO A N 1
ATOM 603 C CA . PRO A 1 80 ? 11.565 -18.335 1.793 1.00 93.00 80 PRO A CA 1
ATOM 604 C C . PRO A 1 80 ? 10.566 -17.491 2.589 1.00 93.00 80 PRO A C 1
ATOM 606 O O . PRO A 1 80 ? 10.928 -16.854 3.587 1.00 93.00 80 PRO A O 1
ATOM 609 N N . ALA A 1 81 ? 9.303 -17.515 2.165 1.00 95.12 81 ALA A N 1
ATOM 610 C CA . ALA A 1 81 ? 8.229 -16.841 2.868 1.00 95.12 81 ALA A CA 1
ATOM 611 C C . ALA A 1 81 ? 8.006 -17.529 4.222 1.00 95.12 81 ALA A C 1
ATOM 613 O O . ALA A 1 81 ? 7.471 -18.626 4.339 1.00 95.12 81 ALA A O 1
ATOM 614 N N . THR A 1 82 ? 8.454 -16.858 5.272 1.00 96.56 82 THR A N 1
ATOM 615 C CA . THR A 1 82 ? 8.174 -17.179 6.675 1.00 96.56 82 THR A CA 1
ATOM 616 C C . THR A 1 82 ? 7.409 -16.025 7.307 1.00 96.56 82 THR A C 1
ATOM 618 O O . THR A 1 82 ? 7.590 -14.874 6.895 1.00 96.56 82 THR A O 1
ATOM 621 N N . ARG A 1 83 ? 6.621 -16.292 8.356 1.00 97.19 83 ARG A N 1
ATOM 622 C CA . ARG A 1 83 ? 5.873 -15.266 9.112 1.00 97.19 83 ARG A CA 1
ATOM 623 C C . ARG A 1 83 ? 6.743 -14.044 9.452 1.00 97.19 83 ARG A C 1
ATOM 625 O O . ARG A 1 83 ? 6.378 -12.911 9.152 1.00 97.19 83 ARG A O 1
ATOM 632 N N . ALA A 1 84 ? 7.945 -14.278 9.988 1.00 95.94 84 ALA A N 1
ATOM 633 C CA . ALA A 1 84 ? 8.893 -13.219 10.348 1.00 95.94 84 ALA A CA 1
ATOM 634 C C . ALA A 1 84 ? 9.427 -12.439 9.132 1.00 95.94 84 ALA A C 1
ATOM 636 O O . ALA A 1 84 ? 9.539 -11.211 9.186 1.00 95.94 84 ALA A O 1
ATOM 637 N N . SER A 1 85 ? 9.745 -13.127 8.029 1.00 95.19 85 SER A N 1
ATOM 638 C CA . SER A 1 85 ? 10.207 -12.467 6.801 1.00 95.19 85 SER A CA 1
ATOM 639 C C . SER A 1 85 ? 9.109 -11.620 6.153 1.00 95.19 85 SER A C 1
ATOM 641 O O . SER A 1 85 ? 9.378 -10.472 5.816 1.00 95.19 85 SER A O 1
ATOM 643 N N . VAL A 1 86 ? 7.868 -12.120 6.069 1.00 96.44 86 VAL A N 1
ATOM 644 C CA . VAL A 1 86 ? 6.729 -11.392 5.490 1.00 96.44 86 VAL A CA 1
ATOM 645 C C . VAL A 1 86 ? 6.458 -10.125 6.293 1.00 96.44 86 VAL A C 1
ATOM 647 O O . VAL A 1 86 ? 6.389 -9.045 5.712 1.00 96.44 86 VAL A O 1
ATOM 650 N N . LEU A 1 87 ? 6.419 -10.217 7.627 1.00 96.62 87 LEU A N 1
ATOM 651 C CA . LEU A 1 87 ? 6.237 -9.047 8.490 1.00 96.62 87 LEU A CA 1
ATOM 652 C C . LEU A 1 87 ? 7.383 -8.031 8.346 1.00 96.62 87 LEU A C 1
ATOM 654 O O . LEU A 1 87 ? 7.150 -6.823 8.274 1.00 96.62 87 LEU A O 1
ATOM 658 N N . THR A 1 88 ? 8.628 -8.509 8.273 1.00 94.44 88 THR A N 1
ATOM 659 C CA . THR A 1 88 ? 9.808 -7.644 8.102 1.00 94.44 88 THR A CA 1
ATOM 660 C C . THR A 1 88 ? 9.765 -6.902 6.768 1.00 94.44 88 THR A C 1
ATOM 662 O O . THR A 1 88 ? 10.021 -5.697 6.722 1.00 94.44 88 THR A O 1
ATOM 665 N N . VAL A 1 89 ? 9.429 -7.602 5.683 1.00 93.88 89 VAL A N 1
ATOM 666 C CA . VAL A 1 89 ? 9.280 -7.013 4.348 1.00 93.88 89 VAL A CA 1
ATOM 667 C C . VAL A 1 89 ? 8.112 -6.034 4.323 1.00 93.88 89 VAL A C 1
ATOM 669 O O . VAL A 1 89 ? 8.282 -4.916 3.842 1.00 93.88 89 VAL A O 1
ATOM 672 N N . ALA A 1 90 ? 6.969 -6.396 4.910 1.00 95.38 90 ALA A N 1
ATOM 673 C CA . ALA A 1 90 ? 5.798 -5.533 4.987 1.00 95.38 90 ALA A CA 1
ATOM 674 C C . ALA A 1 90 ? 6.114 -4.199 5.679 1.00 95.38 90 ALA A C 1
ATOM 676 O O . ALA A 1 90 ? 5.854 -3.137 5.114 1.00 95.38 90 ALA A O 1
ATOM 677 N N . ARG A 1 91 ? 6.770 -4.229 6.847 1.00 94.38 91 ARG A N 1
ATOM 678 C CA . ARG A 1 91 ? 7.196 -3.010 7.562 1.00 94.38 91 ARG A CA 1
ATOM 679 C C . ARG A 1 91 ? 8.126 -2.131 6.726 1.00 94.38 91 ARG A C 1
ATOM 681 O O . ARG A 1 91 ? 7.965 -0.912 6.695 1.00 94.38 91 ARG A O 1
ATOM 688 N N . ARG A 1 92 ? 9.081 -2.736 6.015 1.00 90.81 92 ARG A N 1
ATOM 689 C CA . ARG A 1 92 ? 10.012 -1.998 5.148 1.00 90.81 92 ARG A CA 1
ATOM 690 C C . ARG A 1 92 ? 9.297 -1.372 3.953 1.00 90.81 92 ARG A C 1
ATOM 692 O O . ARG A 1 92 ? 9.492 -0.189 3.692 1.00 90.81 92 ARG A O 1
ATOM 699 N N . LEU A 1 93 ? 8.443 -2.127 3.261 1.00 91.69 93 LEU A N 1
ATOM 700 C CA . LEU A 1 93 ? 7.687 -1.637 2.104 1.00 91.69 93 LEU A CA 1
ATOM 701 C C . LEU A 1 93 ? 6.687 -0.538 2.481 1.00 91.69 93 LEU A C 1
ATOM 703 O O . LEU A 1 93 ? 6.576 0.445 1.748 1.00 91.69 93 LEU A O 1
ATOM 707 N N . ALA A 1 94 ? 6.030 -0.652 3.639 1.00 92.38 94 ALA A N 1
ATOM 708 C CA . ALA A 1 94 ? 5.134 0.379 4.164 1.00 92.38 94 ALA A CA 1
ATOM 709 C C . ALA A 1 94 ? 5.858 1.710 4.443 1.00 92.38 94 ALA A C 1
ATOM 711 O O . ALA A 1 94 ? 5.284 2.791 4.301 1.00 92.38 94 ALA A O 1
ATOM 712 N N . GLY A 1 95 ? 7.146 1.654 4.795 1.00 85.31 95 GLY A N 1
ATOM 713 C CA . GLY A 1 95 ? 8.014 2.826 4.933 1.00 85.31 95 GLY A CA 1
ATOM 714 C C . GLY A 1 95 ? 8.585 3.355 3.611 1.00 85.31 95 GLY A C 1
ATOM 715 O O . GLY A 1 95 ? 8.845 4.551 3.490 1.00 85.31 95 GLY A O 1
ATOM 716 N N . ALA A 1 96 ? 8.781 2.477 2.624 1.00 80.56 96 ALA A N 1
ATOM 717 C CA . ALA A 1 96 ? 9.613 2.738 1.447 1.00 80.56 96 ALA A CA 1
ATOM 718 C C . ALA A 1 96 ? 8.902 3.422 0.266 1.00 80.56 96 ALA A C 1
ATOM 720 O O . ALA A 1 96 ? 9.571 3.803 -0.693 1.00 80.56 96 ALA A O 1
ATOM 721 N N . TYR A 1 97 ? 7.572 3.583 0.286 1.00 77.56 97 TYR A N 1
ATOM 722 C CA . TYR A 1 97 ? 6.878 4.275 -0.813 1.00 77.56 97 TYR A CA 1
ATOM 723 C C . TYR A 1 97 ? 7.161 5.778 -0.837 1.00 77.56 97 TYR A C 1
ATOM 725 O O . TYR A 1 97 ? 7.046 6.399 -1.895 1.00 77.56 97 TYR A O 1
ATOM 733 N N . LEU A 1 98 ? 7.526 6.370 0.304 1.00 69.38 98 LEU A N 1
ATOM 734 C CA . LEU A 1 98 ? 8.021 7.736 0.336 1.00 69.38 98 LEU A CA 1
ATOM 735 C C . LEU A 1 98 ? 9.367 7.749 -0.370 1.00 69.38 98 LEU A C 1
ATOM 737 O O . LEU A 1 98 ? 10.259 6.986 -0.000 1.00 69.38 98 LEU A O 1
ATOM 741 N N . PHE A 1 99 ? 9.497 8.625 -1.373 1.00 62.28 99 PHE A N 1
ATOM 742 C CA . PHE A 1 99 ? 10.764 8.939 -2.023 1.00 62.28 99 PHE A CA 1
ATOM 743 C C . PHE A 1 99 ? 11.840 8.939 -0.951 1.00 62.28 99 PHE A C 1
ATOM 745 O O . PHE A 1 99 ? 11.628 9.652 0.042 1.00 62.28 99 PHE A O 1
ATOM 752 N N . PRO A 1 100 ? 12.906 8.125 -1.100 1.00 52.72 100 PRO A N 1
ATOM 753 C CA . PRO A 1 100 ? 13.863 7.926 -0.035 1.00 52.72 100 PRO A CA 1
ATOM 754 C C . PRO A 1 100 ? 14.207 9.302 0.501 1.00 52.72 100 PRO A C 1
ATOM 756 O O . PRO A 1 100 ? 14.667 10.179 -0.239 1.00 52.72 100 PRO A O 1
ATOM 759 N N . GLN A 1 101 ? 13.898 9.525 1.782 1.00 45.50 101 GLN A N 1
ATOM 760 C CA . GLN A 1 101 ? 14.646 10.522 2.515 1.00 45.50 101 GLN A CA 1
ATOM 761 C C . GLN A 1 101 ? 16.063 9.994 2.375 1.00 45.50 101 GLN A C 1
ATOM 763 O O . GLN A 1 101 ? 16.398 9.007 3.021 1.00 45.50 101 GLN A O 1
ATOM 768 N N . LEU A 1 102 ? 16.805 10.515 1.395 1.00 43.25 102 LEU A N 1
ATOM 769 C CA . LEU A 1 102 ? 18.192 10.182 1.120 1.00 43.25 102 LEU A CA 1
ATOM 770 C C . LEU A 1 102 ? 18.972 10.662 2.344 1.00 43.25 102 LEU A C 1
ATOM 772 O O . LEU A 1 102 ? 19.575 11.728 2.362 1.00 43.25 102 LEU A O 1
ATOM 776 N N . GLY A 1 103 ? 18.825 9.918 3.434 1.00 39.09 103 GLY A N 1
ATOM 777 C CA . GLY A 1 103 ? 19.729 9.912 4.547 1.00 39.09 103 GLY A CA 1
ATOM 778 C C . GLY A 1 103 ? 20.976 9.199 4.064 1.00 39.09 103 GLY A C 1
ATOM 779 O O . GLY A 1 103 ? 20.896 8.211 3.338 1.00 39.09 103 GLY A O 1
ATOM 780 N N . VAL A 1 104 ? 22.109 9.718 4.512 1.00 34.97 104 VAL A N 1
ATOM 781 C CA . VAL A 1 104 ? 23.469 9.243 4.259 1.00 34.97 104 VAL A CA 1
ATOM 782 C C . VAL A 1 104 ? 24.145 9.861 3.023 1.00 34.97 104 VAL A C 1
ATOM 784 O O . VAL A 1 104 ? 24.236 9.296 1.942 1.00 34.97 104 VAL A O 1
ATOM 787 N N . GLY A 1 105 ? 24.718 11.045 3.249 1.00 35.59 105 GLY A N 1
ATOM 788 C CA . GLY A 1 105 ? 26.147 11.257 2.989 1.00 35.59 105 GLY A CA 1
ATOM 789 C C . GLY A 1 105 ? 26.614 11.565 1.569 1.00 35.59 105 GLY A C 1
ATOM 790 O O . GLY A 1 105 ? 27.784 11.898 1.411 1.00 35.59 105 GLY A O 1
ATOM 791 N N . VAL A 1 106 ? 25.760 11.524 0.550 1.00 35.19 106 VAL A N 1
ATOM 792 C CA . VAL A 1 106 ? 26.157 11.936 -0.805 1.00 35.19 106 VAL A CA 1
ATOM 793 C C . VAL A 1 106 ? 25.509 13.285 -1.083 1.00 35.19 106 VAL A C 1
ATOM 795 O O . VAL A 1 106 ? 24.299 13.386 -1.264 1.00 35.19 106 VAL A O 1
ATOM 798 N N . GLY A 1 107 ? 26.306 14.349 -0.984 1.00 37.25 107 GLY A N 1
ATOM 799 C CA . GLY A 1 107 ? 25.842 15.733 -1.035 1.00 37.25 107 GLY A CA 1
ATOM 800 C C . GLY A 1 107 ? 25.247 16.079 -2.388 1.00 37.25 107 GLY A C 1
ATOM 801 O O . GLY A 1 107 ? 25.977 16.489 -3.275 1.00 37.25 107 GLY A O 1
ATOM 802 N N . THR A 1 108 ? 23.940 15.886 -2.565 1.00 37.00 108 THR A N 1
ATOM 803 C CA . THR A 1 108 ? 23.252 16.210 -3.814 1.00 37.00 108 THR A CA 1
ATOM 804 C C . THR A 1 108 ? 21.764 16.452 -3.593 1.00 37.00 108 THR A C 1
ATOM 806 O O . THR A 1 108 ? 21.115 15.682 -2.891 1.00 37.00 108 THR A O 1
ATOM 809 N N . GLY A 1 109 ? 21.258 17.556 -4.152 1.00 43.16 109 GLY A N 1
ATOM 810 C CA . GLY A 1 109 ? 19.935 18.163 -3.958 1.00 43.16 109 GLY A CA 1
ATOM 811 C C . GLY A 1 109 ? 18.863 17.333 -3.247 1.00 43.16 109 GLY A C 1
ATOM 812 O O . GLY A 1 109 ? 18.010 16.715 -3.884 1.00 43.16 109 GLY A O 1
ATOM 813 N N . LEU A 1 110 ? 18.834 17.433 -1.915 1.00 47.38 110 LEU A N 1
ATOM 814 C CA . LEU A 1 110 ? 17.641 17.132 -1.135 1.00 47.38 110 LEU A CA 1
ATOM 815 C C . LEU A 1 110 ? 16.483 17.933 -1.736 1.00 47.38 110 LEU A C 1
ATOM 817 O O . LEU A 1 110 ? 16.527 19.165 -1.789 1.00 47.38 110 LEU A O 1
ATOM 821 N N . LEU A 1 111 ? 15.413 17.243 -2.140 1.00 51.78 111 LEU A N 1
ATOM 822 C CA . LEU A 1 111 ? 14.085 17.842 -2.107 1.00 51.78 111 LEU A CA 1
ATOM 823 C C . LEU A 1 111 ? 13.989 18.533 -0.754 1.00 51.78 111 LEU A C 1
ATOM 825 O O . LEU A 1 111 ? 14.015 17.843 0.268 1.00 51.78 111 LEU A O 1
ATOM 829 N N . SER A 1 112 ? 13.966 19.872 -0.743 1.00 58.38 112 SER A N 1
ATOM 830 C CA . SER A 1 112 ? 13.919 20.595 0.521 1.00 58.38 112 SER A CA 1
ATOM 831 C C . SER A 1 112 ? 12.816 19.960 1.355 1.00 58.38 112 SER A C 1
ATOM 833 O O . SER A 1 112 ? 11.696 19.772 0.860 1.00 58.38 112 SER A O 1
ATOM 835 N N . GLN A 1 113 ? 13.120 19.604 2.604 1.00 60.19 113 GLN A N 1
ATOM 836 C CA . GLN A 1 113 ? 12.117 19.065 3.519 1.00 60.19 113 GLN A CA 1
ATOM 837 C C . GLN A 1 113 ? 10.905 20.009 3.652 1.00 60.19 113 GLN A C 1
ATOM 839 O O . GLN A 1 113 ? 9.830 19.601 4.086 1.00 60.19 113 GLN A O 1
ATOM 844 N N . THR A 1 114 ? 11.062 21.271 3.237 1.00 60.62 114 THR A N 1
ATOM 845 C CA . THR A 1 114 ? 10.015 22.291 3.189 1.00 60.62 114 THR A CA 1
ATOM 846 C C . THR A 1 114 ? 9.181 22.297 1.905 1.00 60.62 114 THR A C 1
ATOM 848 O O . THR A 1 114 ? 8.181 23.012 1.848 1.00 60.62 114 THR A O 1
ATOM 851 N N . SER A 1 115 ? 9.540 21.519 0.881 1.00 75.19 115 SER A N 1
ATOM 852 C CA . SER A 1 115 ? 8.811 21.489 -0.388 1.00 75.19 115 SER A CA 1
ATOM 853 C C . SER A 1 115 ? 7.369 21.011 -0.194 1.00 75.19 115 SER A C 1
ATOM 855 O O . SER A 1 115 ? 7.076 20.126 0.614 1.00 75.19 115 SER A O 1
ATOM 857 N N . LYS A 1 116 ? 6.440 21.579 -0.974 1.00 78.50 116 LYS A N 1
ATOM 858 C CA . LYS A 1 116 ? 5.018 21.200 -0.940 1.00 78.50 116 LYS A CA 1
ATOM 859 C C . LYS A 1 116 ? 4.823 19.700 -1.183 1.00 78.50 116 LYS A C 1
ATOM 861 O O . LYS A 1 116 ? 3.985 19.086 -0.534 1.00 78.50 116 LYS A O 1
ATOM 866 N N . THR A 1 117 ? 5.615 19.112 -2.080 1.00 76.12 117 THR A N 1
ATOM 867 C CA . THR A 1 117 ? 5.594 17.673 -2.373 1.00 76.12 117 THR A CA 1
ATOM 868 C C . THR A 1 117 ? 5.994 16.849 -1.155 1.00 76.12 117 THR A C 1
ATOM 870 O O . THR A 1 117 ? 5.252 15.941 -0.805 1.00 76.12 117 THR A O 1
ATOM 873 N N . ALA A 1 118 ? 7.088 17.201 -0.469 1.00 77.25 118 ALA A N 1
ATOM 874 C CA . ALA A 1 118 ? 7.525 16.494 0.737 1.00 77.25 118 ALA A CA 1
ATOM 875 C C . ALA A 1 118 ? 6.518 16.624 1.892 1.00 77.25 118 ALA A C 1
ATOM 877 O O . ALA A 1 118 ? 6.304 15.679 2.644 1.00 77.25 118 ALA A O 1
ATOM 878 N N . ARG A 1 119 ? 5.861 17.783 2.033 1.00 82.31 119 ARG A N 1
ATOM 879 C CA . ARG A 1 119 ? 4.797 17.967 3.036 1.00 82.31 119 ARG A CA 1
ATOM 880 C C . ARG A 1 119 ? 3.584 17.086 2.753 1.00 82.31 119 ARG A C 1
ATOM 882 O O . ARG A 1 119 ? 3.078 16.465 3.675 1.00 82.31 119 ARG A O 1
ATOM 889 N N . ILE A 1 120 ? 3.141 17.024 1.496 1.00 84.31 120 ILE A N 1
ATOM 890 C CA . ILE A 1 120 ? 2.003 16.184 1.094 1.00 84.31 120 ILE A CA 1
ATOM 891 C C . ILE A 1 120 ? 2.357 14.703 1.220 1.00 84.31 120 ILE A C 1
ATOM 893 O O . ILE A 1 120 ? 1.548 13.936 1.723 1.00 84.31 120 ILE A O 1
ATOM 897 N N . SER A 1 121 ? 3.561 14.297 0.809 1.00 84.00 121 SER A N 1
ATOM 898 C CA . SER A 1 121 ? 3.970 12.895 0.893 1.00 84.00 121 SER A CA 1
ATOM 899 C C . SER A 1 121 ? 3.976 12.407 2.343 1.00 84.00 121 SER A C 1
ATOM 901 O O . SER A 1 121 ? 3.461 11.337 2.622 1.00 84.00 121 SER A O 1
ATOM 903 N N . ARG A 1 122 ? 4.456 13.228 3.286 1.00 86.56 122 ARG A N 1
ATOM 904 C CA . ARG A 1 122 ? 4.443 12.926 4.732 1.00 86.56 122 ARG A CA 1
ATOM 905 C C . ARG A 1 122 ? 3.049 12.799 5.346 1.00 86.56 122 ARG A C 1
ATOM 907 O O . ARG A 1 122 ? 2.941 12.294 6.454 1.00 86.56 122 ARG A O 1
ATOM 914 N N . GLN A 1 123 ? 2.010 13.301 4.681 1.00 90.50 123 GLN A N 1
ATOM 915 C CA . GLN A 1 123 ? 0.630 13.146 5.147 1.00 90.50 123 GLN A CA 1
ATOM 916 C C . GLN A 1 123 ? 0.044 11.786 4.770 1.00 90.50 123 GLN A C 1
ATOM 918 O O . GLN A 1 123 ? -0.994 11.410 5.309 1.00 90.50 123 GLN A O 1
ATOM 923 N N . TYR A 1 124 ? 0.659 11.060 3.834 1.00 93.31 124 TYR A N 1
ATOM 924 C CA . TYR A 1 124 ? 0.168 9.745 3.461 1.00 93.31 124 TYR A CA 1
ATOM 925 C C . TYR A 1 124 ? 0.483 8.706 4.546 1.00 93.31 124 TYR A C 1
ATOM 927 O O . TYR A 1 124 ? 1.539 8.767 5.180 1.00 93.31 124 TYR A O 1
ATOM 935 N N . PRO A 1 125 ? -0.431 7.749 4.772 1.00 94.50 125 PRO A N 1
ATOM 936 C CA . PRO A 1 125 ? -0.216 6.692 5.745 1.00 94.50 125 PRO A CA 1
ATOM 937 C C . PRO A 1 125 ? 0.834 5.699 5.242 1.00 94.50 125 PRO A C 1
ATOM 939 O O . PRO A 1 125 ? 0.963 5.461 4.040 1.00 94.50 125 PRO A O 1
ATOM 942 N N . HIS A 1 126 ? 1.573 5.094 6.167 1.00 93.81 126 HIS A N 1
ATOM 943 C CA . HIS A 1 126 ? 2.538 4.045 5.858 1.00 93.81 126 HIS A CA 1
ATOM 944 C C . HIS A 1 126 ? 1.839 2.720 5.575 1.00 93.81 126 HIS A C 1
ATOM 946 O O . HIS A 1 126 ? 1.446 2.004 6.490 1.00 93.81 126 HIS A O 1
ATOM 952 N N . VAL A 1 127 ? 1.667 2.411 4.291 1.00 95.94 127 VAL A N 1
ATOM 953 C CA . VAL A 1 127 ? 0.919 1.241 3.824 1.00 95.94 127 VAL A CA 1
ATOM 954 C C . VAL A 1 127 ? 1.685 0.513 2.728 1.00 95.94 127 VAL A C 1
ATOM 956 O O . VAL A 1 127 ? 2.511 1.105 2.031 1.00 95.94 127 VAL A O 1
ATOM 959 N N . LEU A 1 128 ? 1.376 -0.765 2.545 1.00 95.75 128 LEU A N 1
ATOM 960 C CA . LEU A 1 128 ? 1.778 -1.534 1.371 1.00 95.75 128 LEU A CA 1
ATOM 961 C C . LEU A 1 128 ? 0.547 -2.138 0.688 1.00 95.75 128 LEU A C 1
ATOM 963 O O . LEU A 1 128 ? -0.530 -2.203 1.274 1.00 95.75 128 LEU A O 1
ATOM 967 N N . VAL A 1 129 ? 0.709 -2.585 -0.550 1.00 96.00 129 VAL A N 1
ATOM 968 C CA . VAL A 1 129 ? -0.294 -3.393 -1.252 1.00 96.00 129 VAL A CA 1
ATOM 969 C C . VAL A 1 129 ? 0.184 -4.839 -1.258 1.00 96.00 129 VAL A C 1
ATOM 971 O O . VAL A 1 129 ? 1.361 -5.087 -1.516 1.00 96.00 129 VAL A O 1
ATOM 974 N N . GLN A 1 130 ? -0.711 -5.786 -0.974 1.00 96.62 130 GLN A N 1
ATOM 975 C CA . GLN A 1 130 ? -0.379 -7.210 -0.852 1.00 96.62 130 GLN A CA 1
ATOM 976 C C . GLN A 1 130 ? 0.369 -7.750 -2.074 1.00 96.62 130 GLN A C 1
ATOM 978 O O . GLN A 1 130 ? 1.361 -8.451 -1.905 1.00 96.62 130 GLN A O 1
ATOM 983 N N . ASP A 1 131 ? -0.012 -7.329 -3.282 1.00 96.06 131 ASP A N 1
ATOM 984 C CA . ASP A 1 131 ? 0.662 -7.718 -4.524 1.00 96.06 131 ASP A CA 1
ATOM 985 C C . ASP A 1 131 ? 2.171 -7.448 -4.496 1.00 96.06 131 ASP A C 1
ATOM 987 O O . ASP A 1 131 ? 2.959 -8.227 -5.021 1.00 96.06 131 ASP A O 1
ATOM 991 N N . GLN A 1 132 ? 2.623 -6.394 -3.814 1.00 95.44 132 GLN A N 1
ATOM 992 C CA . GLN A 1 132 ? 4.053 -6.104 -3.690 1.00 95.44 132 GLN A CA 1
ATOM 993 C C . GLN A 1 132 ? 4.815 -7.214 -2.960 1.00 95.44 132 GLN A C 1
ATOM 995 O O . GLN A 1 132 ? 5.995 -7.426 -3.234 1.00 95.44 132 GLN A O 1
ATOM 1000 N N . LEU A 1 133 ? 4.153 -7.936 -2.050 1.00 95.88 133 LEU A N 1
ATOM 1001 C CA . LEU A 1 133 ? 4.730 -9.107 -1.397 1.00 95.88 133 LEU A CA 1
ATOM 1002 C C . LEU A 1 133 ? 4.917 -10.253 -2.390 1.00 95.88 133 LEU A C 1
ATOM 1004 O O . LEU A 1 133 ? 5.933 -10.932 -2.306 1.00 95.88 133 LEU A O 1
ATOM 1008 N N . TYR A 1 134 ? 4.023 -10.438 -3.366 1.00 95.56 134 TYR A N 1
ATOM 1009 C CA . TYR A 1 134 ? 4.196 -11.463 -4.406 1.00 95.56 134 TYR A CA 1
ATOM 1010 C C . TYR A 1 134 ? 5.394 -11.178 -5.304 1.00 95.56 134 TYR A C 1
ATOM 1012 O O . TYR A 1 134 ? 6.034 -12.105 -5.791 1.00 95.56 134 TYR A O 1
ATOM 1020 N N . ALA A 1 135 ? 5.718 -9.901 -5.499 1.00 93.19 135 ALA A N 1
ATOM 1021 C CA . ALA A 1 135 ? 6.907 -9.509 -6.237 1.00 93.19 135 ALA A CA 1
ATOM 1022 C C . ALA A 1 135 ? 8.191 -9.893 -5.475 1.00 93.19 135 ALA A C 1
ATOM 1024 O O . ALA A 1 135 ? 9.165 -10.339 -6.076 1.00 93.19 135 ALA A O 1
ATOM 1025 N N . VAL A 1 136 ? 8.190 -9.748 -4.144 1.00 92.50 136 VAL A N 1
ATOM 1026 C CA . VAL A 1 136 ? 9.333 -10.100 -3.281 1.00 92.50 136 VAL A CA 1
ATOM 1027 C C . VAL A 1 136 ? 9.448 -11.613 -3.064 1.00 92.50 136 VAL A C 1
ATOM 1029 O O . VAL A 1 136 ? 10.551 -12.154 -3.083 1.00 92.50 136 VAL A O 1
ATOM 1032 N N . PHE A 1 137 ? 8.320 -12.295 -2.873 1.00 93.38 137 PHE A N 1
ATOM 1033 C CA . PHE A 1 137 ? 8.215 -13.733 -2.622 1.00 93.38 137 PHE A CA 1
ATOM 1034 C C . PHE A 1 137 ? 7.649 -14.454 -3.854 1.00 93.38 137 PHE A C 1
ATOM 1036 O O . PHE A 1 137 ? 6.609 -15.118 -3.791 1.00 93.38 137 PHE A O 1
ATOM 1043 N N . GLY A 1 138 ? 8.330 -14.291 -4.991 1.00 90.88 138 GLY A N 1
ATOM 1044 C CA . GLY A 1 138 ? 7.931 -14.889 -6.264 1.00 90.88 138 GLY A CA 1
ATOM 1045 C C . GLY A 1 138 ? 7.703 -16.401 -6.152 1.00 90.88 138 GLY A C 1
ATOM 1046 O O . GLY A 1 138 ? 8.486 -17.116 -5.527 1.00 90.88 138 GLY A O 1
ATOM 1047 N N . GLY A 1 139 ? 6.596 -16.881 -6.727 1.00 91.31 139 GLY A N 1
ATOM 1048 C CA . GLY A 1 139 ? 6.223 -18.303 -6.732 1.00 91.31 139 GLY A CA 1
ATOM 1049 C C . GLY A 1 139 ? 5.657 -18.846 -5.413 1.00 91.31 139 GLY A C 1
ATOM 1050 O O . GLY A 1 139 ? 5.347 -20.030 -5.335 1.00 91.31 139 GLY A O 1
ATOM 1051 N N . GLN A 1 140 ? 5.510 -18.011 -4.377 1.00 95.12 140 GLN A N 1
ATOM 1052 C CA . GLN A 1 140 ? 5.005 -18.411 -3.056 1.00 95.12 140 GLN A CA 1
ATOM 1053 C C . GLN A 1 140 ? 3.694 -17.696 -2.683 1.00 95.12 140 GLN A C 1
ATOM 1055 O O . GLN A 1 140 ? 3.421 -17.497 -1.502 1.00 95.12 140 GLN A O 1
ATOM 1060 N N . GLN A 1 141 ? 2.866 -17.309 -3.660 1.00 95.19 141 GLN A N 1
ATOM 1061 C CA . GLN A 1 141 ? 1.683 -16.460 -3.441 1.00 95.19 141 GLN A CA 1
ATOM 1062 C C . GLN A 1 141 ? 0.711 -17.054 -2.411 1.00 95.19 141 GLN A C 1
ATOM 1064 O O . GLN A 1 141 ? 0.418 -16.411 -1.411 1.00 95.19 141 GLN A O 1
ATOM 1069 N N . THR A 1 142 ? 0.312 -18.320 -2.569 1.00 96.69 142 THR A N 1
ATOM 1070 C CA . THR A 1 142 ? -0.605 -18.998 -1.633 1.00 96.69 142 THR A CA 1
ATOM 1071 C C . THR A 1 142 ? -0.051 -19.066 -0.206 1.00 96.69 142 THR A C 1
ATOM 1073 O O . THR A 1 142 ? -0.793 -18.952 0.771 1.00 96.69 142 THR A O 1
ATOM 1076 N N . LEU A 1 143 ? 1.266 -19.259 -0.068 1.00 96.94 143 LEU A N 1
ATOM 1077 C CA . LEU A 1 143 ? 1.925 -19.270 1.236 1.00 96.94 143 LEU A CA 1
ATOM 1078 C C . LEU A 1 143 ? 1.949 -17.863 1.844 1.00 96.94 143 LEU A C 1
ATOM 1080 O O . LEU A 1 143 ? 1.664 -17.714 3.029 1.00 96.94 143 LEU A O 1
ATOM 1084 N N . VAL A 1 144 ? 2.244 -16.836 1.041 1.00 97.12 144 VAL A N 1
ATOM 1085 C CA . VAL A 1 144 ? 2.183 -15.430 1.461 1.00 97.12 144 VAL A CA 1
ATOM 1086 C C . VAL A 1 144 ? 0.778 -15.072 1.933 1.00 97.12 144 VAL A C 1
ATOM 1088 O O . VAL A 1 144 ? 0.658 -14.507 3.014 1.00 97.12 144 VAL A O 1
ATOM 1091 N N . ASP A 1 145 ? -0.269 -15.455 1.204 1.00 97.81 145 ASP A N 1
ATOM 1092 C CA . ASP A 1 145 ? -1.664 -15.188 1.579 1.00 97.81 145 ASP A CA 1
ATOM 1093 C C . ASP A 1 145 ? -2.000 -15.778 2.941 1.00 97.81 145 ASP A C 1
ATOM 1095 O O . ASP A 1 145 ? -2.489 -15.081 3.832 1.00 97.81 145 ASP A O 1
ATOM 1099 N N . ARG A 1 146 ? -1.656 -17.054 3.138 1.00 98.12 146 ARG A N 1
ATOM 1100 C CA . ARG A 1 146 ? -1.840 -17.729 4.421 1.00 98.12 146 ARG A CA 1
ATOM 1101 C C . ARG A 1 146 ? -1.094 -17.005 5.546 1.00 98.12 146 ARG A C 1
ATOM 1103 O O . ARG A 1 146 ? -1.681 -16.756 6.596 1.00 98.12 146 ARG A O 1
ATOM 1110 N N . LEU A 1 147 ? 0.177 -16.661 5.339 1.00 98.38 147 LEU A N 1
ATOM 1111 C CA . LEU A 1 147 ? 0.993 -15.973 6.345 1.00 98.38 147 LEU A CA 1
ATOM 1112 C C . LEU A 1 147 ? 0.473 -14.563 6.646 1.00 98.38 147 LEU A C 1
ATOM 1114 O O . LEU A 1 147 ? 0.527 -14.128 7.793 1.00 98.38 147 LEU A O 1
ATOM 1118 N N . VAL A 1 148 ? -0.048 -13.850 5.645 1.00 98.12 148 VAL A N 1
ATOM 1119 C CA . VAL A 1 148 ? -0.714 -12.556 5.835 1.00 98.12 148 VAL A CA 1
ATOM 1120 C C . VAL A 1 148 ? -1.972 -12.740 6.678 1.00 98.12 148 VAL A C 1
ATOM 1122 O O . VAL A 1 148 ? -2.149 -11.994 7.635 1.00 98.12 148 VAL A O 1
ATOM 1125 N N . CYS A 1 149 ? -2.806 -13.748 6.406 1.00 97.94 149 CYS A N 1
ATOM 1126 C CA . CYS A 1 149 ? -3.972 -14.048 7.240 1.00 97.94 149 CYS A CA 1
ATOM 1127 C C . CYS A 1 149 ? -3.589 -14.359 8.696 1.00 97.94 149 CYS A C 1
ATOM 1129 O O . CYS A 1 149 ? -4.245 -13.857 9.606 1.00 97.94 149 CYS A O 1
ATOM 1131 N N . GLU A 1 150 ? -2.526 -15.138 8.924 1.00 98.25 150 GLU A N 1
ATOM 1132 C CA . GLU A 1 150 ? -1.998 -15.420 10.269 1.00 98.25 150 GLU A CA 1
ATOM 1133 C C . GLU A 1 150 ? -1.544 -14.123 10.967 1.00 98.25 150 GLU A C 1
ATOM 1135 O O . GLU A 1 150 ? -1.981 -13.825 12.075 1.00 98.25 150 GLU A O 1
ATOM 1140 N N . LEU A 1 151 ? -0.747 -13.287 10.290 1.00 98.56 151 LEU A N 1
ATOM 1141 C CA . LEU A 1 151 ? -0.295 -11.992 10.819 1.00 98.56 151 LEU A CA 1
ATOM 1142 C C . LEU A 1 151 ? -1.451 -11.021 11.103 1.00 98.56 151 LEU A C 1
ATOM 1144 O O . LEU A 1 151 ? -1.360 -10.217 12.028 1.00 98.56 151 LEU A O 1
ATOM 1148 N N . VAL A 1 152 ? -2.522 -11.076 10.310 1.00 98.19 152 VAL A N 1
ATOM 1149 C CA . VAL A 1 152 ? -3.726 -10.261 10.508 1.00 98.19 152 VAL A CA 1
ATOM 1150 C C . VAL A 1 152 ? -4.530 -10.742 11.707 1.00 98.19 152 VAL A C 1
ATOM 1152 O O . VAL A 1 152 ? -4.978 -9.919 12.498 1.00 98.19 152 VAL A O 1
ATOM 1155 N N . ALA A 1 153 ? -4.680 -12.056 11.877 1.00 97.56 153 ALA A N 1
ATOM 1156 C CA . ALA A 1 153 ? -5.348 -12.631 13.040 1.00 97.56 153 ALA A CA 1
ATOM 1157 C C . ALA A 1 153 ? -4.629 -12.272 14.351 1.00 97.56 153 ALA A C 1
ATOM 1159 O O . ALA A 1 153 ? -5.286 -11.987 15.351 1.00 97.56 153 ALA A O 1
ATOM 1160 N N . ASP A 1 154 ? -3.295 -12.218 14.319 1.00 97.94 154 ASP A N 1
ATOM 1161 C CA . ASP A 1 154 ? -2.459 -11.849 15.466 1.00 97.94 154 ASP A CA 1
ATOM 1162 C C . ASP A 1 154 ? -2.373 -10.325 15.699 1.00 97.94 154 ASP A C 1
ATOM 1164 O O . ASP A 1 154 ? -1.830 -9.880 16.709 1.00 97.94 154 ASP A O 1
ATOM 1168 N N . GLY A 1 155 ? -2.891 -9.507 14.775 1.00 97.50 155 GLY A N 1
ATOM 1169 C CA . GLY A 1 155 ? -2.827 -8.042 14.837 1.00 97.50 155 GLY A CA 1
ATOM 1170 C C . GLY A 1 155 ? -1.461 -7.434 14.500 1.00 97.50 155 GLY A C 1
ATOM 1171 O O . GLY A 1 155 ? -1.275 -6.226 14.650 1.00 97.50 155 GLY A O 1
ATOM 1172 N N . ASP A 1 156 ? -0.512 -8.235 14.007 1.00 98.38 156 ASP A N 1
ATOM 1173 C CA . ASP A 1 156 ? 0.793 -7.769 13.518 1.00 98.38 156 ASP A CA 1
ATOM 1174 C C . ASP A 1 156 ? 0.671 -7.016 12.182 1.00 98.38 156 ASP A C 1
ATOM 1176 O O . ASP A 1 156 ? 1.436 -6.087 11.900 1.00 98.38 156 ASP A O 1
ATOM 1180 N N . LEU A 1 157 ? -0.305 -7.406 11.361 1.00 98.38 157 LEU A N 1
ATOM 1181 C CA . LEU A 1 157 ? -0.745 -6.691 10.168 1.00 98.38 157 LEU A CA 1
ATOM 1182 C C . LEU A 1 157 ? -2.240 -6.386 10.271 1.00 98.38 157 LEU A C 1
ATOM 1184 O O . LEU A 1 157 ? -2.985 -7.035 10.996 1.00 98.38 157 LEU A O 1
ATOM 1188 N N . ARG A 1 158 ? -2.698 -5.416 9.491 1.00 98.00 158 ARG A N 1
ATOM 1189 C CA . ARG A 1 158 ? -4.115 -5.140 9.285 1.00 98.00 158 ARG A CA 1
ATOM 1190 C C . ARG A 1 158 ? -4.398 -4.968 7.803 1.00 98.00 158 ARG A C 1
ATOM 1192 O O . ARG A 1 158 ? -3.651 -4.285 7.104 1.00 98.00 158 ARG A O 1
ATOM 1199 N N . VAL A 1 159 ? -5.491 -5.571 7.347 1.00 97.62 159 VAL A N 1
ATOM 1200 C CA . VAL A 1 159 ? -6.035 -5.380 5.999 1.00 97.62 159 VAL A CA 1
ATOM 1201 C C . VAL A 1 159 ? -7.011 -4.210 6.039 1.00 97.62 159 VAL A C 1
ATOM 1203 O O . VAL A 1 159 ? -7.835 -4.119 6.947 1.00 97.62 159 VAL A O 1
ATOM 1206 N N . LEU A 1 160 ? -6.925 -3.313 5.062 1.00 96.12 160 LEU A N 1
ATOM 1207 C CA . LEU A 1 160 ? -7.906 -2.254 4.849 1.00 96.12 160 LEU A CA 1
ATOM 1208 C C . LEU A 1 160 ? -8.655 -2.534 3.552 1.00 96.12 160 LEU A C 1
ATOM 1210 O O . LEU A 1 160 ? -8.058 -2.564 2.474 1.00 96.12 160 LEU A O 1
ATOM 1214 N N . ASP A 1 161 ? -9.965 -2.724 3.677 1.00 89.44 161 ASP A N 1
ATOM 1215 C CA . ASP A 1 161 ? -10.852 -2.930 2.540 1.00 89.44 161 ASP A CA 1
ATOM 1216 C C . ASP A 1 161 ? -11.303 -1.575 1.982 1.00 89.44 161 ASP A C 1
ATOM 1218 O O . ASP A 1 161 ? -12.124 -0.851 2.561 1.00 89.44 161 ASP A O 1
ATOM 1222 N N . MET A 1 162 ? -10.710 -1.206 0.853 1.00 83.94 162 MET A N 1
ATOM 1223 C CA . MET A 1 162 ? -11.041 0.009 0.126 1.00 83.94 162 MET A CA 1
ATOM 1224 C C . MET A 1 162 ? -11.935 -0.372 -1.043 1.00 83.94 162 MET A C 1
ATOM 1226 O O . MET A 1 162 ? -11.605 -1.299 -1.765 1.00 83.94 162 MET A O 1
ATOM 1230 N N . ASN A 1 163 ? -13.030 0.371 -1.245 1.00 77.81 163 ASN A N 1
ATOM 1231 C CA . ASN A 1 163 ? -14.030 0.111 -2.287 1.00 77.81 163 ASN A CA 1
ATOM 1232 C C . ASN A 1 163 ? -13.407 -0.429 -3.597 1.00 77.81 163 ASN A C 1
ATOM 1234 O O . ASN A 1 163 ? -12.805 0.344 -4.357 1.00 77.81 163 ASN A O 1
ATOM 1238 N N . TYR A 1 164 ? -13.600 -1.734 -3.836 1.00 69.38 164 TYR A N 1
ATOM 1239 C CA . TYR A 1 164 ? -13.029 -2.493 -4.952 1.00 69.38 164 TYR A CA 1
ATOM 1240 C C . TYR A 1 164 ? -13.335 -1.877 -6.317 1.00 69.38 164 TYR A C 1
ATOM 1242 O O . TYR A 1 164 ? -12.498 -1.941 -7.212 1.00 69.38 164 TYR A O 1
ATOM 1250 N N . GLU A 1 165 ? -14.481 -1.204 -6.471 1.00 78.12 165 GLU A N 1
ATOM 1251 C CA . GLU A 1 165 ? -14.846 -0.548 -7.734 1.00 78.12 165 GLU A CA 1
ATOM 1252 C C . GLU A 1 165 ? -13.846 0.545 -8.132 1.00 78.12 165 GLU A C 1
ATOM 1254 O O . GLU A 1 165 ? -13.626 0.823 -9.309 1.00 78.12 165 GLU A O 1
ATOM 1259 N N . ASN A 1 166 ? -13.239 1.198 -7.139 1.00 77.69 166 ASN A N 1
ATOM 1260 C CA . ASN A 1 166 ? -12.298 2.288 -7.366 1.00 77.69 166 ASN A CA 1
ATOM 1261 C C . ASN A 1 166 ? -10.842 1.821 -7.269 1.00 77.69 166 ASN A C 1
ATOM 1263 O O . ASN A 1 166 ? -9.977 2.333 -7.998 1.00 77.69 166 ASN A O 1
ATOM 1267 N N . PHE A 1 167 ? -10.574 0.869 -6.373 1.00 82.25 167 PHE A N 1
ATOM 1268 C CA . PHE A 1 167 ? -9.240 0.378 -6.059 1.00 82.25 167 PHE A CA 1
ATOM 1269 C C . PHE A 1 167 ? -9.263 -1.144 -5.883 1.00 82.25 167 PHE A C 1
ATOM 1271 O O . PHE A 1 167 ? -9.610 -1.629 -4.815 1.00 82.25 167 PHE A O 1
ATOM 1278 N N . GLY A 1 168 ? -8.814 -1.896 -6.889 1.00 85.31 168 GLY A N 1
ATOM 1279 C CA . GLY A 1 168 ? -8.624 -3.351 -6.788 1.00 85.31 168 GLY A CA 1
ATOM 1280 C C . GLY A 1 168 ? -7.392 -3.765 -5.970 1.00 85.31 168 GLY A C 1
ATOM 1281 O O . GLY A 1 168 ? -6.738 -4.741 -6.311 1.00 85.31 168 GLY A O 1
ATOM 1282 N N . PHE A 1 169 ? -7.010 -2.991 -4.949 1.00 90.06 169 PHE A N 1
ATOM 1283 C CA . PHE A 1 169 ? -5.805 -3.232 -4.154 1.00 90.06 169 PHE A CA 1
ATOM 1284 C C . PHE A 1 169 ? -6.169 -3.729 -2.757 1.00 90.06 169 PHE A C 1
ATOM 1286 O O . PHE A 1 169 ? -6.852 -3.021 -2.018 1.00 90.06 169 PHE A O 1
ATOM 1293 N N . THR A 1 170 ? -5.606 -4.863 -2.340 1.00 94.81 170 THR A N 1
ATOM 1294 C CA . THR A 1 170 ? -5.615 -5.259 -0.925 1.00 94.81 170 THR A CA 1
ATOM 1295 C C . THR A 1 170 ? -4.542 -4.473 -0.181 1.00 94.81 170 THR A C 1
ATOM 1297 O O . THR A 1 170 ? -3.343 -4.724 -0.335 1.00 94.81 170 THR A O 1
ATOM 1300 N N . VAL A 1 171 ? -4.964 -3.476 0.597 1.00 96.94 171 VAL A N 1
ATOM 1301 C CA . VAL A 1 171 ? -4.053 -2.606 1.348 1.00 96.94 171 VAL A CA 1
ATOM 1302 C C . VAL A 1 171 ? -3.719 -3.252 2.685 1.00 96.94 171 VAL A C 1
ATOM 1304 O O . VAL A 1 171 ? -4.612 -3.616 3.445 1.00 96.94 171 VAL A O 1
ATOM 1307 N N . LEU A 1 172 ? -2.429 -3.348 2.992 1.00 97.75 172 LEU A N 1
ATOM 1308 C CA . LEU A 1 172 ? -1.914 -3.842 4.262 1.00 97.75 172 LEU A CA 1
ATOM 1309 C C . LEU A 1 172 ? -1.227 -2.711 5.030 1.00 97.75 172 LEU A C 1
ATOM 1311 O O . LEU A 1 172 ? -0.560 -1.847 4.451 1.00 97.75 172 LEU A O 1
ATOM 1315 N N . VAL A 1 173 ? -1.351 -2.747 6.352 1.00 97.62 173 VAL A N 1
ATOM 1316 C CA . VAL A 1 173 ? -0.712 -1.803 7.273 1.00 97.62 173 VAL A CA 1
ATOM 1317 C C . VAL A 1 173 ? -0.100 -2.585 8.433 1.00 97.62 173 VAL A C 1
ATOM 1319 O O . VAL A 1 173 ? -0.784 -3.445 8.986 1.00 97.62 173 VAL A O 1
ATOM 1322 N N . PRO A 1 174 ? 1.154 -2.318 8.839 1.00 98.00 174 PRO A N 1
ATOM 1323 C CA . PRO A 1 174 ? 1.679 -2.854 10.093 1.00 98.00 174 PRO A CA 1
ATOM 1324 C C . PRO A 1 174 ? 0.792 -2.460 11.283 1.00 98.00 174 PRO A C 1
ATOM 1326 O O . PRO A 1 174 ? 0.352 -1.314 11.368 1.00 98.00 174 PRO A O 1
ATOM 1329 N N . GLY A 1 175 ? 0.508 -3.386 12.198 1.00 97.88 175 GLY A N 1
ATOM 1330 C CA . GLY A 1 175 ? -0.427 -3.143 13.305 1.00 97.88 175 GLY A CA 1
ATOM 1331 C C . GLY A 1 175 ? -0.004 -1.982 14.211 1.00 97.88 175 GLY A C 1
ATOM 1332 O O . GLY A 1 175 ? -0.814 -1.122 14.565 1.00 97.88 175 GLY A O 1
ATOM 1333 N N . ASP A 1 176 ? 1.293 -1.888 14.500 1.00 97.31 176 ASP A N 1
ATOM 1334 C CA . ASP A 1 176 ? 1.902 -0.798 15.265 1.00 97.31 176 ASP A CA 1
ATOM 1335 C C . ASP A 1 176 ? 1.786 0.556 14.549 1.00 97.31 176 ASP A C 1
ATOM 1337 O O . ASP A 1 176 ? 1.481 1.581 15.165 1.00 97.31 176 ASP A O 1
ATOM 1341 N N . GLU A 1 177 ? 1.966 0.560 13.231 1.00 96.56 177 GLU A N 1
ATOM 1342 C CA . GLU A 1 177 ? 1.796 1.738 12.381 1.00 96.56 177 GLU A CA 1
ATOM 1343 C C . GLU A 1 177 ? 0.343 2.218 12.337 1.00 96.56 177 GLU A C 1
ATOM 1345 O O . GLU A 1 177 ? 0.064 3.416 12.464 1.00 96.56 177 GLU A O 1
ATOM 1350 N N . PHE A 1 178 ? -0.586 1.274 12.179 1.00 97.69 178 PHE A N 1
ATOM 1351 C CA . PHE A 1 178 ? -2.016 1.536 12.166 1.00 97.69 178 PHE A CA 1
ATOM 1352 C C . PHE A 1 178 ? -2.462 2.152 13.497 1.00 97.69 178 PHE A C 1
ATOM 1354 O O . PHE A 1 178 ? -3.144 3.183 13.506 1.00 97.69 178 PHE A O 1
ATOM 1361 N N . LEU A 1 179 ? -2.033 1.573 14.623 1.00 97.75 179 LEU A N 1
ATOM 1362 C CA . LEU A 1 179 ? -2.358 2.068 15.959 1.00 97.75 179 LEU A CA 1
ATOM 1363 C C . LEU A 1 179 ? -1.762 3.457 16.212 1.00 97.75 179 LEU A C 1
ATOM 1365 O O . LEU A 1 179 ? -2.455 4.344 16.721 1.00 97.75 179 LEU A O 1
ATOM 1369 N N . ARG A 1 180 ? -0.501 3.673 15.818 1.00 97.06 180 ARG A N 1
ATOM 1370 C CA . ARG A 1 180 ? 0.173 4.970 15.947 1.00 97.06 180 ARG A CA 1
ATOM 1371 C C . ARG A 1 180 ? -0.542 6.052 15.145 1.00 97.06 180 ARG A C 1
ATOM 1373 O O . ARG A 1 180 ? -0.824 7.122 15.681 1.00 97.06 180 ARG A O 1
ATOM 1380 N N . THR A 1 181 ? -0.875 5.761 13.888 1.00 96.06 181 THR A N 1
ATOM 1381 C CA . THR A 1 181 ? -1.602 6.689 13.014 1.00 96.06 181 THR A CA 1
ATOM 1382 C C . THR A 1 181 ? -2.988 6.981 13.580 1.00 96.06 181 THR A C 1
ATOM 1384 O O . THR A 1 181 ? -3.363 8.143 13.702 1.00 96.06 181 THR A O 1
ATOM 1387 N N . THR A 1 182 ? -3.727 5.953 13.999 1.00 96.94 182 THR A N 1
ATOM 1388 C CA . THR A 1 182 ? -5.060 6.105 14.600 1.00 96.94 182 THR A CA 1
ATOM 1389 C C . THR A 1 182 ? -5.008 6.996 15.838 1.00 96.94 182 THR A C 1
ATOM 1391 O O . THR A 1 182 ? -5.733 7.983 15.922 1.00 96.94 182 THR A O 1
ATOM 1394 N N . THR A 1 183 ? -4.086 6.715 16.758 1.00 97.50 183 THR A N 1
ATOM 1395 C CA . THR A 1 183 ? -3.909 7.468 18.008 1.00 97.50 183 THR A CA 1
ATOM 1396 C C . THR A 1 183 ? -3.536 8.928 17.757 1.00 97.50 183 THR A C 1
ATOM 1398 O O . THR A 1 183 ? -4.105 9.818 18.387 1.00 97.50 183 THR A O 1
ATOM 1401 N N . ALA A 1 184 ? -2.641 9.191 16.800 1.00 96.62 184 ALA A N 1
ATOM 1402 C CA . ALA A 1 184 ? -2.206 10.544 16.449 1.00 96.62 184 ALA A CA 1
ATOM 1403 C C . ALA A 1 184 ? -3.323 11.420 15.849 1.00 96.62 184 ALA A C 1
ATOM 1405 O O . ALA A 1 184 ? -3.177 12.640 15.785 1.00 96.62 184 ALA A O 1
ATOM 1406 N N . ASN A 1 185 ? -4.440 10.825 15.412 1.00 96.88 185 ASN A N 1
ATOM 1407 C CA . ASN A 1 185 ? -5.580 11.560 14.864 1.00 96.88 185 ASN A CA 1
ATOM 1408 C C . ASN A 1 185 ? -6.567 12.064 15.923 1.00 96.88 185 ASN A C 1
ATOM 1410 O O . ASN A 1 185 ? -7.487 12.802 15.566 1.00 96.88 185 ASN A O 1
ATOM 1414 N N . PHE A 1 186 ? -6.375 11.725 17.198 1.00 97.44 186 PHE A N 1
ATOM 1415 C CA . PHE A 1 186 ? -7.184 12.226 18.308 1.00 97.44 186 PHE A CA 1
ATOM 1416 C C . PHE A 1 186 ? -6.446 13.310 19.089 1.00 97.44 186 PHE A C 1
ATOM 1418 O O . PHE A 1 186 ? -5.227 13.275 19.251 1.00 97.44 186 PHE A O 1
ATOM 1425 N N . ARG A 1 187 ? -7.197 14.294 19.585 1.00 96.81 187 ARG A N 1
ATOM 1426 C CA . ARG A 1 187 ? -6.690 15.268 20.557 1.00 96.81 187 ARG A CA 1
ATOM 1427 C C . ARG A 1 187 ? -6.618 14.624 21.936 1.00 96.81 187 ARG A C 1
ATOM 1429 O O . ARG A 1 187 ? -7.335 13.671 22.221 1.00 96.81 187 ARG A O 1
ATOM 1436 N N . GLU A 1 188 ? -5.825 15.206 22.827 1.00 97.00 188 GLU A N 1
ATOM 1437 C CA . GLU A 1 188 ? -5.737 14.748 24.218 1.00 97.00 188 GLU A CA 1
ATOM 1438 C C . GLU A 1 188 ? -7.098 14.793 24.935 1.00 97.00 188 GLU A C 1
ATOM 1440 O O . GLU A 1 188 ? -7.469 13.849 25.624 1.00 97.00 188 GLU A O 1
ATOM 1445 N N . SER A 1 189 ? -7.914 15.817 24.660 1.00 97.38 189 SER A N 1
ATOM 1446 C CA . SER A 1 189 ? -9.292 15.918 25.162 1.00 97.38 189 SER A CA 1
ATOM 1447 C C . SER A 1 189 ? -10.222 14.798 24.670 1.00 97.38 189 SER A C 1
ATOM 1449 O O . SER A 1 189 ? -11.295 14.601 25.227 1.00 97.38 189 SER A O 1
ATOM 1451 N N . GLU A 1 190 ? -9.846 14.094 23.600 1.00 97.19 190 GLU A N 1
ATOM 1452 C CA . GLU A 1 190 ? -10.606 12.997 22.991 1.00 97.19 190 GLU A CA 1
ATOM 1453 C C . GLU A 1 190 ? -10.055 11.619 23.404 1.00 97.19 190 GLU A C 1
ATOM 1455 O O . GLU A 1 190 ? -10.494 10.606 22.859 1.00 97.19 190 GLU A O 1
ATOM 1460 N N . ALA A 1 191 ? -9.122 11.552 24.365 1.00 97.38 191 ALA A N 1
ATOM 1461 C CA . ALA A 1 191 ? -8.510 10.301 24.820 1.00 97.38 191 ALA A CA 1
ATOM 1462 C C . ALA A 1 191 ? -9.531 9.197 25.180 1.00 97.38 191 ALA A C 1
ATOM 1464 O O . ALA A 1 191 ? -9.362 8.086 24.684 1.00 97.38 191 ALA A O 1
ATOM 1465 N N . PRO A 1 192 ? -10.648 9.468 25.892 1.00 97.88 192 PRO A N 1
ATOM 1466 C CA . PRO A 1 192 ? -11.636 8.425 26.182 1.00 97.88 192 PRO A CA 1
ATOM 1467 C C . PRO A 1 192 ? -12.309 7.844 24.931 1.00 97.88 192 PRO A C 1
ATOM 1469 O O . PRO A 1 192 ? -12.683 6.676 24.900 1.00 97.88 192 PRO A O 1
ATOM 1472 N N . LEU A 1 193 ? -12.507 8.653 23.885 1.00 97.62 193 LEU A N 1
ATOM 1473 C CA . LEU A 1 193 ? -13.077 8.181 22.621 1.00 97.62 193 LEU A CA 1
ATOM 1474 C C . LEU A 1 193 ? -12.038 7.391 21.818 1.00 97.62 193 LEU A C 1
ATOM 1476 O O . LEU A 1 193 ? -12.369 6.343 21.268 1.00 97.62 193 LEU A O 1
ATOM 1480 N N . ARG A 1 194 ? -10.786 7.866 21.793 1.00 97.75 194 ARG A N 1
ATOM 1481 C CA . ARG A 1 194 ? -9.654 7.136 21.208 1.00 97.75 194 ARG A CA 1
ATOM 1482 C C . ARG A 1 194 ? -9.533 5.745 21.823 1.00 97.75 194 ARG A C 1
ATOM 1484 O O . ARG A 1 194 ? -9.450 4.779 21.077 1.00 97.75 194 ARG A O 1
ATOM 1491 N N . ASP A 1 195 ? -9.515 5.654 23.150 1.00 98.25 195 ASP A N 1
ATOM 1492 C CA . ASP A 1 195 ? -9.243 4.402 23.861 1.00 98.25 195 ASP A CA 1
ATOM 1493 C C . ASP A 1 195 ? -10.337 3.365 23.583 1.00 98.25 195 ASP A C 1
ATOM 1495 O O . ASP A 1 195 ? -10.022 2.237 23.216 1.00 98.25 195 ASP A O 1
ATOM 1499 N N . ARG A 1 196 ? -11.611 3.780 23.598 1.00 98.38 196 ARG A N 1
ATOM 1500 C CA . ARG A 1 196 ? -12.748 2.923 23.215 1.00 98.38 196 ARG A CA 1
ATOM 1501 C C . ARG A 1 196 ? -12.684 2.468 21.759 1.00 98.38 196 ARG A C 1
ATOM 1503 O O . ARG A 1 196 ? -12.983 1.317 21.459 1.00 98.38 196 ARG A O 1
ATOM 1510 N N . TYR A 1 197 ? -12.281 3.351 20.843 1.00 98.25 197 TYR A N 1
ATOM 1511 C CA . TYR A 1 197 ? -12.115 2.983 19.436 1.00 98.25 197 TYR A CA 1
ATOM 1512 C C . TYR A 1 197 ? -10.968 1.986 19.240 1.00 98.25 197 TYR A C 1
ATOM 1514 O O . TYR A 1 197 ? -11.123 1.001 18.527 1.00 98.25 197 TYR A O 1
ATOM 1522 N N . VAL A 1 198 ? -9.828 2.207 19.896 1.00 98.00 198 VAL A N 1
ATOM 1523 C CA . VAL A 1 198 ? -8.684 1.287 19.858 1.00 98.00 198 VAL A CA 1
ATOM 1524 C C . VAL A 1 198 ? -9.051 -0.070 20.456 1.00 98.00 198 VAL A C 1
ATOM 1526 O O . VAL A 1 198 ? -8.725 -1.091 19.859 1.00 98.00 198 VAL A O 1
ATOM 1529 N N . GLU A 1 199 ? -9.761 -0.092 21.584 1.00 98.00 199 GLU A N 1
ATOM 1530 C CA . GLU A 1 199 ? -10.247 -1.320 22.218 1.00 98.00 199 GLU A CA 1
ATOM 1531 C C . GLU A 1 199 ? -11.199 -2.093 21.296 1.00 98.00 199 GLU A C 1
ATOM 1533 O O . GLU A 1 199 ? -11.020 -3.295 21.095 1.00 98.00 199 GLU A O 1
ATOM 1538 N N . LEU A 1 200 ? -12.145 -1.397 20.653 1.00 97.75 200 LEU A N 1
ATOM 1539 C CA . LEU A 1 200 ? -13.049 -1.994 19.668 1.00 97.75 200 LEU A CA 1
ATOM 1540 C C . LEU A 1 200 ? -12.278 -2.650 18.513 1.00 97.75 200 LEU A C 1
ATOM 1542 O O . LEU A 1 200 ? -12.611 -3.755 18.092 1.00 97.75 200 LEU A O 1
ATOM 1546 N N . LEU A 1 201 ? -11.231 -1.993 18.010 1.00 97.19 201 LEU A N 1
ATOM 1547 C CA . LEU A 1 201 ? -10.407 -2.528 16.925 1.00 97.19 201 LEU A CA 1
ATOM 1548 C C . LEU A 1 201 ? -9.493 -3.677 17.367 1.00 97.19 201 LEU A C 1
ATOM 1550 O O . LEU A 1 201 ? -9.204 -4.556 16.559 1.00 97.19 201 LEU A O 1
ATOM 1554 N N . ALA A 1 202 ? -9.040 -3.674 18.620 1.00 97.06 202 ALA A N 1
ATOM 1555 C CA . ALA A 1 202 ? -8.232 -4.747 19.191 1.00 97.06 202 ALA A CA 1
ATOM 1556 C C . ALA A 1 202 ? -9.053 -6.023 19.447 1.00 97.06 202 ALA A C 1
ATOM 1558 O O . ALA A 1 202 ? -8.495 -7.118 19.439 1.00 97.06 202 ALA A O 1
ATOM 1559 N N . ALA A 1 203 ? -10.370 -5.894 19.643 1.00 97.69 203 ALA A N 1
ATOM 1560 C CA . ALA A 1 203 ? -11.270 -7.031 19.827 1.00 97.69 203 ALA A CA 1
ATOM 1561 C C . ALA A 1 203 ? -11.408 -7.909 18.568 1.00 97.69 203 ALA A C 1
ATOM 1563 O O . ALA A 1 203 ? -11.634 -9.115 18.690 1.00 97.69 203 ALA A O 1
ATOM 1564 N N . ASP A 1 204 ? -11.259 -7.323 17.375 1.00 97.75 204 ASP A N 1
ATOM 1565 C CA . ASP A 1 204 ? -11.207 -8.043 16.097 1.00 97.75 204 ASP A CA 1
ATOM 1566 C C . ASP A 1 204 ? -10.163 -7.408 15.154 1.00 97.75 204 ASP A C 1
ATOM 1568 O O . ASP A 1 204 ? -10.483 -6.525 14.345 1.00 97.75 204 ASP A O 1
ATOM 1572 N N . PRO A 1 205 ? -8.891 -7.844 15.230 1.00 97.12 205 PRO A N 1
ATOM 1573 C CA . PRO A 1 205 ? -7.820 -7.310 14.390 1.00 97.12 205 PRO A CA 1
ATOM 1574 C C . PRO A 1 205 ? -8.080 -7.468 12.885 1.00 97.12 205 PRO A C 1
ATOM 1576 O O . PRO A 1 205 ? -7.683 -6.596 12.103 1.00 97.12 205 PRO A O 1
ATOM 1579 N N . ALA A 1 206 ? -8.802 -8.528 12.501 1.00 97.38 206 ALA A N 1
ATOM 1580 C CA . ALA A 1 206 ? -9.133 -8.875 11.123 1.00 97.38 206 ALA A CA 1
ATOM 1581 C C . ALA A 1 206 ? -10.345 -8.113 10.565 1.00 97.38 206 ALA A C 1
ATOM 1583 O O . ALA A 1 206 ? -10.620 -8.201 9.366 1.00 97.38 206 ALA A O 1
ATOM 1584 N N . ALA A 1 207 ? -11.069 -7.363 11.401 1.00 96.56 207 ALA A N 1
ATOM 1585 C CA . ALA A 1 207 ? -12.172 -6.536 10.942 1.00 96.56 207 ALA A CA 1
ATOM 1586 C C . ALA A 1 207 ? -11.674 -5.479 9.945 1.00 96.56 207 ALA A C 1
ATOM 1588 O O . ALA A 1 207 ? -10.800 -4.665 10.252 1.00 96.56 207 ALA A O 1
ATOM 1589 N N . THR A 1 208 ? -12.277 -5.467 8.756 1.00 95.94 208 THR A N 1
ATOM 1590 C CA . THR A 1 208 ? -12.102 -4.417 7.739 1.00 95.94 208 THR A CA 1
ATOM 1591 C C . THR A 1 208 ? -13.246 -3.401 7.756 1.00 95.94 208 THR A C 1
ATOM 1593 O O . THR A 1 208 ? -13.145 -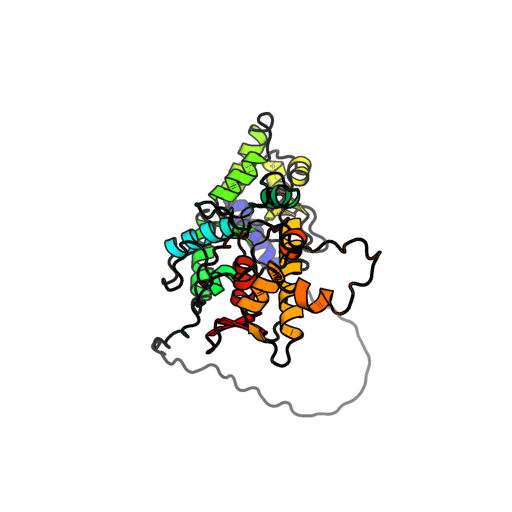2.322 7.169 1.00 95.94 208 THR A O 1
ATOM 1596 N N . GLN A 1 209 ? -14.335 -3.733 8.451 1.00 95.56 209 GLN A N 1
ATOM 1597 C CA . GLN A 1 209 ? -15.560 -2.952 8.544 1.00 95.56 209 GLN A CA 1
ATOM 1598 C C . GLN A 1 209 ? -16.088 -2.962 9.982 1.00 95.56 209 GLN A C 1
ATOM 1600 O O . GLN A 1 209 ? -15.831 -3.900 10.734 1.00 95.56 209 GLN A O 1
ATOM 1605 N N . ILE A 1 210 ? -16.844 -1.930 10.350 1.00 95.38 210 ILE A N 1
ATOM 1606 C CA . ILE A 1 210 ? -17.486 -1.785 11.661 1.00 95.38 210 ILE A CA 1
ATOM 1607 C C . ILE A 1 210 ? -18.962 -1.469 11.447 1.00 95.38 210 ILE A C 1
ATOM 1609 O O . ILE A 1 210 ? -19.303 -0.577 10.661 1.00 95.38 210 ILE A O 1
ATOM 1613 N N . ALA A 1 211 ? -19.846 -2.170 12.157 1.00 94.81 211 ALA A N 1
ATOM 1614 C CA . ALA A 1 211 ? -21.261 -1.842 12.140 1.00 94.81 211 ALA A CA 1
ATOM 1615 C C . ALA A 1 211 ? -21.539 -0.584 12.980 1.00 94.81 211 ALA A C 1
ATOM 1617 O O . ALA A 1 211 ? -20.929 -0.341 14.019 1.00 94.81 211 ALA A O 1
ATOM 1618 N N . ALA A 1 212 ? -22.519 0.212 12.562 1.00 95.06 212 ALA A N 1
ATOM 1619 C CA . ALA A 1 212 ? -22.964 1.396 13.287 1.00 95.06 212 ALA A CA 1
ATOM 1620 C C . ALA A 1 212 ? -23.445 1.050 14.703 1.00 95.06 212 ALA A C 1
ATOM 1622 O O . ALA A 1 212 ? -23.230 1.833 15.621 1.00 95.06 212 ALA A O 1
ATOM 1623 N N . SER A 1 213 ? -24.055 -0.128 14.883 1.00 95.44 213 SER A N 1
ATOM 1624 C CA . SER A 1 213 ? -24.455 -0.635 16.199 1.00 95.44 213 SER A CA 1
ATOM 1625 C C . SER A 1 213 ? -23.269 -0.798 17.139 1.00 95.44 213 SER A C 1
ATOM 1627 O O . SER A 1 213 ? -23.379 -0.428 18.297 1.00 95.44 213 SER A O 1
ATOM 1629 N N . ASP A 1 214 ? -22.130 -1.281 16.643 1.00 96.50 214 ASP A N 1
ATOM 1630 C CA . ASP A 1 214 ? -20.952 -1.533 17.479 1.00 96.50 214 ASP A CA 1
ATOM 1631 C C . ASP A 1 214 ? -20.316 -0.211 17.932 1.00 96.50 214 ASP A C 1
ATOM 1633 O O . ASP A 1 214 ? -19.879 -0.078 19.072 1.00 96.50 214 ASP A O 1
ATOM 1637 N N . LEU A 1 215 ? -20.331 0.806 17.059 1.00 96.50 215 LEU A N 1
ATOM 1638 C CA . LEU A 1 215 ? -19.913 2.165 17.414 1.00 96.50 215 LEU A CA 1
ATOM 1639 C C . LEU A 1 215 ? -20.848 2.800 18.450 1.00 96.50 215 LEU A C 1
ATOM 1641 O O . LEU A 1 215 ? -20.373 3.457 19.373 1.00 96.50 215 LEU A O 1
ATOM 1645 N N . LEU A 1 216 ? -22.164 2.607 18.311 1.00 95.62 216 LEU A N 1
ATOM 1646 C CA . LEU A 1 216 ? -23.157 3.115 19.261 1.00 95.62 216 LEU A CA 1
ATOM 1647 C C . LEU A 1 216 ? -23.057 2.416 20.622 1.00 95.62 216 LEU A C 1
ATOM 1649 O O . LEU A 1 216 ? -23.075 3.095 21.644 1.00 95.62 216 LEU A O 1
ATOM 1653 N N . ASP A 1 217 ? -22.899 1.091 20.635 1.00 96.69 217 ASP A N 1
ATOM 1654 C CA . ASP A 1 217 ? -22.734 0.290 21.854 1.00 96.69 217 ASP A CA 1
ATOM 1655 C C . ASP A 1 21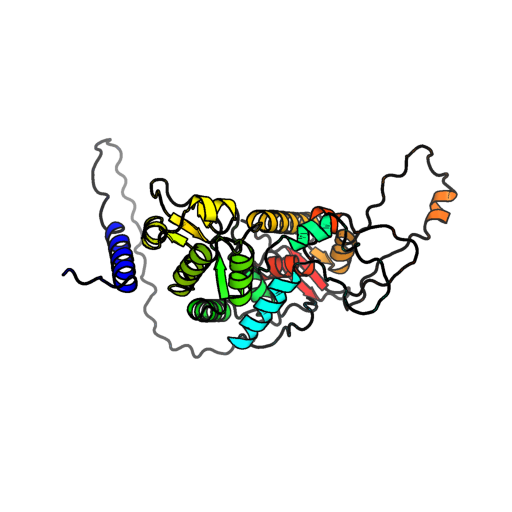7 ? -21.457 0.692 22.619 1.00 96.69 217 ASP A C 1
ATOM 1657 O O . ASP A 1 217 ? -21.440 0.679 23.849 1.00 96.69 217 ASP A O 1
ATOM 1661 N N . ALA A 1 218 ? -20.407 1.110 21.904 1.00 96.25 218 ALA A N 1
ATOM 1662 C CA . ALA A 1 218 ? -19.178 1.651 22.485 1.00 96.25 218 ALA A CA 1
ATOM 1663 C C . ALA A 1 218 ? -19.253 3.159 22.827 1.00 96.25 218 ALA A C 1
ATOM 1665 O O . ALA A 1 218 ? -18.272 3.727 23.315 1.00 96.25 218 ALA A O 1
ATOM 1666 N N . ASP A 1 219 ? -20.388 3.824 22.580 1.00 96.94 219 ASP A N 1
ATOM 1667 C CA . ASP A 1 219 ? -20.580 5.274 22.742 1.00 96.94 219 ASP A CA 1
ATOM 1668 C C . ASP A 1 219 ? -19.522 6.104 21.970 1.00 96.94 219 ASP A C 1
ATOM 1670 O O . ASP A 1 219 ? -18.890 7.042 22.466 1.00 96.94 219 ASP A O 1
ATOM 1674 N N . ILE A 1 220 ? -19.296 5.723 20.708 1.00 96.62 220 ILE A N 1
ATOM 1675 C CA . ILE A 1 220 ? -18.365 6.375 19.784 1.00 96.62 220 ILE A CA 1
ATOM 1676 C C . ILE A 1 220 ? -19.145 7.128 18.700 1.00 96.62 220 ILE A C 1
ATOM 1678 O O . ILE A 1 220 ? -19.843 6.548 17.868 1.00 96.62 220 ILE A O 1
ATOM 1682 N N . GLY A 1 221 ? -18.972 8.451 18.653 1.00 93.94 221 GLY A N 1
ATOM 1683 C CA . GLY A 1 221 ? -19.580 9.297 17.624 1.00 93.94 221 GLY A CA 1
ATOM 1684 C C . GLY A 1 221 ? -18.994 9.053 16.226 1.00 93.94 221 GLY A C 1
ATOM 1685 O O . GLY A 1 221 ? -17.833 9.376 15.962 1.00 93.94 221 GLY A O 1
ATOM 1686 N N . PHE A 1 222 ? -19.818 8.561 15.294 1.00 93.75 222 PHE A N 1
ATOM 1687 C CA . PHE A 1 222 ? -19.422 8.289 13.903 1.00 93.75 222 PHE A CA 1
ATOM 1688 C C . PHE A 1 222 ? -18.945 9.542 13.152 1.00 93.75 222 PHE A C 1
ATOM 1690 O O . PHE A 1 222 ? -17.997 9.471 12.371 1.00 93.75 222 PHE A O 1
ATOM 1697 N N . SER A 1 223 ? -19.558 10.705 13.402 1.00 95.06 223 SER A N 1
ATOM 1698 C CA . SER A 1 223 ? -19.198 11.971 12.745 1.00 95.06 223 SER A CA 1
ATOM 1699 C C . SER A 1 223 ? -17.743 12.356 13.012 1.00 95.06 223 SER A C 1
ATOM 1701 O O . SER A 1 223 ? -17.031 12.765 12.092 1.00 95.06 223 SER A O 1
ATOM 1703 N N . THR A 1 224 ? -17.274 12.144 14.244 1.00 95.88 224 THR A N 1
ATOM 1704 C CA . THR A 1 224 ? -15.883 12.374 14.635 1.00 95.88 224 THR A CA 1
ATOM 1705 C C . THR A 1 224 ? -14.954 11.451 13.854 1.00 95.88 224 THR A C 1
ATOM 1707 O O . THR A 1 224 ? -14.044 11.945 13.190 1.00 95.88 224 THR A O 1
ATOM 1710 N N . LEU A 1 225 ? -15.209 10.139 13.834 1.00 97.12 225 LEU A N 1
ATOM 1711 C CA . LEU A 1 225 ? -14.360 9.178 13.116 1.00 97.12 225 LEU A CA 1
ATOM 1712 C C . LEU A 1 225 ? -14.298 9.445 11.601 1.00 97.12 225 LEU A C 1
ATOM 1714 O O . LEU A 1 225 ? -13.216 9.383 11.013 1.00 97.12 225 LEU A O 1
ATOM 1718 N N . ILE A 1 226 ? -15.430 9.805 10.982 1.00 95.69 226 ILE A N 1
ATOM 1719 C CA . ILE A 1 226 ? -15.498 10.183 9.560 1.00 95.69 226 ILE A CA 1
ATOM 1720 C C . ILE A 1 226 ? -14.680 11.451 9.305 1.00 95.69 226 ILE A C 1
ATOM 1722 O O . ILE A 1 226 ? -13.881 11.492 8.371 1.00 95.69 226 ILE A O 1
ATOM 1726 N N . SER A 1 227 ? -14.831 12.481 10.147 1.00 95.75 227 SER A N 1
ATOM 1727 C CA . SER A 1 227 ? -14.103 13.750 9.991 1.0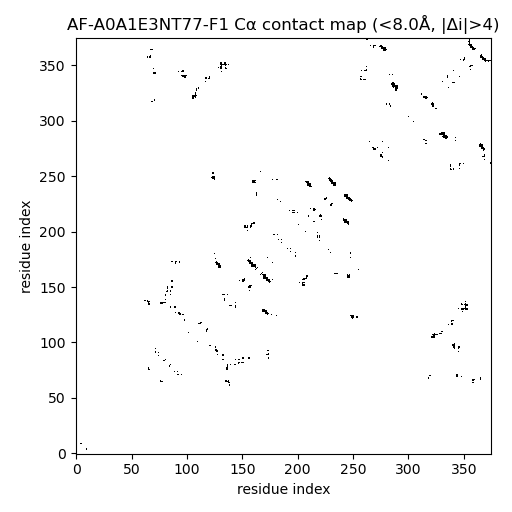0 95.75 227 SER A CA 1
ATOM 1728 C C . SER A 1 227 ? -12.583 13.591 10.111 1.00 95.75 227 SER A C 1
ATOM 1730 O O . SER A 1 227 ? -11.833 14.354 9.504 1.00 95.75 227 SER A O 1
ATOM 1732 N N . ARG A 1 228 ? -12.124 12.576 10.859 1.00 96.25 228 ARG A N 1
ATOM 1733 C CA . ARG A 1 228 ? -10.706 12.207 10.979 1.00 96.25 228 ARG A CA 1
ATOM 1734 C C . ARG A 1 228 ? -10.238 11.251 9.882 1.00 96.25 228 ARG A C 1
ATOM 1736 O O . ARG A 1 228 ? -9.049 10.977 9.798 1.00 96.25 228 ARG A O 1
ATOM 1743 N N . GLY A 1 229 ? -11.139 10.744 9.040 1.00 96.00 229 GLY A N 1
ATOM 1744 C CA . GLY A 1 229 ? -10.804 9.774 8.001 1.00 96.00 229 GLY A CA 1
ATOM 1745 C C . GLY A 1 229 ? -10.358 8.420 8.554 1.00 96.00 229 GLY A C 1
ATOM 1746 O O . GLY A 1 229 ? -9.537 7.762 7.922 1.00 96.00 229 GLY A O 1
ATOM 1747 N N . LEU A 1 230 ? -10.862 8.027 9.730 1.00 97.31 230 LEU A N 1
ATOM 1748 C CA . LEU A 1 230 ? -10.606 6.717 10.349 1.00 97.31 230 LEU A CA 1
ATOM 1749 C C . LEU A 1 230 ? -11.641 5.667 9.933 1.00 97.31 230 LEU A C 1
ATOM 1751 O O . LEU A 1 230 ? -11.358 4.472 9.951 1.00 97.31 230 LEU A O 1
ATOM 1755 N N . ILE A 1 231 ? -12.823 6.127 9.520 1.00 96.12 231 ILE A N 1
ATOM 1756 C CA . ILE A 1 231 ? -13.847 5.305 8.881 1.00 96.12 231 ILE A CA 1
ATOM 1757 C C . ILE A 1 231 ? -14.401 6.024 7.647 1.00 96.12 231 ILE A C 1
ATOM 1759 O O . ILE A 1 231 ? -14.389 7.257 7.573 1.00 96.12 231 ILE A O 1
ATOM 1763 N N . CYS A 1 232 ? -14.913 5.268 6.682 1.00 93.19 232 CYS A N 1
ATOM 1764 C CA . CYS A 1 232 ? -15.646 5.797 5.538 1.00 93.19 232 CYS A CA 1
ATOM 1765 C C . CYS A 1 232 ? -16.917 4.982 5.284 1.00 93.19 232 CYS A C 1
ATOM 1767 O O . CYS A 1 232 ? -17.050 3.845 5.731 1.00 93.19 232 CYS A O 1
ATOM 1769 N N . ILE A 1 233 ? -17.892 5.591 4.610 1.00 89.81 233 ILE A N 1
ATOM 1770 C CA . ILE A 1 233 ? -19.152 4.919 4.280 1.00 89.81 233 ILE A CA 1
ATOM 1771 C C . ILE A 1 233 ? -18.839 3.801 3.284 1.00 89.81 233 ILE A C 1
ATOM 1773 O O . ILE A 1 233 ? -18.254 4.068 2.231 1.00 89.81 233 ILE A O 1
ATOM 1777 N N . SER A 1 234 ? -19.211 2.567 3.626 1.00 86.00 234 SER A N 1
ATOM 1778 C CA . SER A 1 234 ? -19.091 1.449 2.697 1.00 86.00 234 SER A CA 1
ATOM 1779 C C . SER A 1 234 ? -20.090 1.637 1.558 1.00 86.00 234 SER A C 1
ATOM 1781 O O . SER A 1 234 ? -21.262 1.919 1.797 1.00 86.00 234 SER A O 1
ATOM 1783 N N . ALA A 1 235 ? -19.630 1.511 0.313 1.00 75.31 235 ALA A N 1
ATOM 1784 C CA . ALA A 1 235 ? -20.504 1.566 -0.861 1.00 75.31 235 ALA A CA 1
ATOM 1785 C C . ALA A 1 235 ? -21.267 0.245 -1.087 1.00 75.31 235 ALA A C 1
ATOM 1787 O O . ALA A 1 235 ? -22.077 0.156 -2.007 1.00 75.31 235 ALA A O 1
ATOM 1788 N N . ALA A 1 236 ? -20.989 -0.783 -0.276 1.00 61.75 236 ALA A N 1
ATOM 1789 C CA . ALA A 1 236 ? -21.475 -2.131 -0.499 1.00 61.75 236 ALA A CA 1
ATOM 1790 C C . ALA A 1 236 ? -22.976 -2.270 -0.183 1.00 61.75 236 ALA A C 1
ATOM 1792 O O . ALA A 1 236 ? -23.413 -2.135 0.957 1.00 61.75 236 ALA A O 1
ATOM 1793 N N . GLU A 1 237 ? -23.705 -2.602 -1.250 1.00 56.78 237 GLU A N 1
ATOM 1794 C CA . GLU A 1 237 ? -25.095 -3.051 -1.347 1.00 56.78 237 GLU A CA 1
ATOM 1795 C C . GLU A 1 237 ? -26.184 -2.041 -0.947 1.00 56.78 237 GLU A C 1
ATOM 1797 O O . GLU A 1 237 ? -26.287 -1.570 0.183 1.00 56.78 237 GLU A O 1
ATOM 1802 N N . ALA A 1 238 ? -27.061 -1.770 -1.921 1.00 52.25 238 ALA A N 1
ATOM 1803 C CA . ALA A 1 238 ? -28.122 -0.761 -1.977 1.00 52.25 238 ALA A CA 1
ATOM 1804 C C . ALA A 1 238 ? -29.242 -0.850 -0.906 1.00 52.25 238 ALA A C 1
ATOM 1806 O O . ALA A 1 238 ? -30.358 -0.386 -1.131 1.00 52.25 238 ALA A O 1
ATOM 1807 N N . GLY A 1 239 ? -28.969 -1.418 0.268 1.00 60.47 239 GLY A N 1
ATOM 1808 C CA . GLY A 1 239 ? -29.893 -1.476 1.400 1.00 60.47 239 GLY A CA 1
ATOM 1809 C C . GLY A 1 239 ? -29.238 -1.556 2.783 1.00 60.47 239 GLY A C 1
ATOM 1810 O O . GLY A 1 239 ? -29.957 -1.546 3.780 1.00 60.47 239 GLY A O 1
ATOM 1811 N N . GLY A 1 240 ? -27.905 -1.624 2.881 1.00 60.38 240 GLY A N 1
ATOM 1812 C CA . GLY A 1 240 ? -27.190 -1.759 4.152 1.00 60.38 240 GLY A CA 1
ATOM 1813 C C . GLY A 1 240 ? -26.811 -0.418 4.779 1.00 60.38 240 GLY A C 1
ATOM 1814 O O . GLY A 1 240 ? -25.637 -0.065 4.822 1.00 60.38 240 GLY A O 1
ATOM 1815 N N . THR A 1 241 ? -27.772 0.356 5.290 1.00 71.88 241 THR A N 1
ATOM 1816 C CA . THR A 1 241 ? -27.417 1.523 6.116 1.00 71.88 241 THR A CA 1
ATOM 1817 C C . THR A 1 241 ? -26.727 1.049 7.395 1.00 71.88 241 THR A C 1
ATOM 1819 O O . THR A 1 241 ? -27.314 0.282 8.156 1.00 71.88 241 THR A O 1
ATOM 1822 N N . GLY A 1 242 ? -25.512 1.537 7.657 1.00 87.19 242 GLY A N 1
ATOM 1823 C CA . GLY A 1 242 ? -24.849 1.356 8.949 1.00 87.19 242 GLY A CA 1
ATOM 1824 C C . GLY A 1 242 ? -23.671 0.385 8.969 1.00 87.19 242 GLY A C 1
ATOM 1825 O O . GLY A 1 242 ? -23.424 -0.208 10.012 1.00 87.19 242 GLY A O 1
ATOM 1826 N N . VAL A 1 243 ? -22.929 0.230 7.872 1.00 92.44 243 VAL A N 1
ATOM 1827 C CA . VAL A 1 243 ? -21.596 -0.392 7.899 1.00 92.44 243 VAL A CA 1
ATOM 1828 C C . VAL A 1 243 ? -20.563 0.601 7.376 1.00 92.44 243 VAL A C 1
ATOM 1830 O O . VAL A 1 243 ? -20.769 1.259 6.352 1.00 92.44 243 VAL A O 1
ATOM 1833 N N . TYR A 1 244 ? -19.456 0.730 8.098 1.00 94.12 244 TYR A N 1
ATOM 1834 C CA . TYR A 1 244 ? -18.371 1.644 7.770 1.00 94.12 244 TYR A CA 1
ATOM 1835 C C . TYR A 1 244 ? -17.086 0.865 7.519 1.00 94.12 244 TYR A C 1
ATOM 1837 O O . TYR A 1 244 ? -16.716 0.020 8.328 1.00 94.12 244 TYR A O 1
ATOM 1845 N N . ASN A 1 245 ? -16.378 1.173 6.434 1.00 94.50 245 ASN A N 1
ATOM 1846 C CA . ASN A 1 245 ? -15.054 0.610 6.193 1.00 94.50 245 ASN A CA 1
ATOM 1847 C C . ASN A 1 245 ? -14.033 1.314 7.085 1.00 94.50 245 ASN A C 1
ATOM 1849 O O . ASN A 1 245 ? -14.042 2.543 7.211 1.00 94.50 245 ASN A O 1
ATOM 1853 N N . ILE A 1 246 ? -13.133 0.536 7.674 1.00 96.69 246 ILE A N 1
ATOM 1854 C CA . ILE A 1 246 ? -11.993 1.054 8.424 1.00 96.69 246 ILE A CA 1
ATOM 1855 C C . ILE A 1 246 ? -10.976 1.600 7.423 1.00 96.69 246 ILE A C 1
ATOM 1857 O O . ILE A 1 246 ? -10.648 0.955 6.430 1.00 96.69 246 ILE A O 1
ATOM 1861 N N . THR A 1 247 ? -10.460 2.798 7.678 1.00 96.44 247 THR A N 1
ATOM 1862 C CA . THR A 1 247 ? -9.499 3.468 6.793 1.00 96.44 247 THR A CA 1
ATOM 1863 C C . THR A 1 247 ? -8.461 4.237 7.609 1.00 96.44 247 THR A C 1
ATOM 1865 O O . THR A 1 247 ? -8.517 4.310 8.835 1.00 96.44 247 THR A O 1
ATOM 1868 N N . LEU A 1 248 ? -7.484 4.808 6.909 1.00 96.94 248 LEU A N 1
ATOM 1869 C CA . LEU A 1 248 ? -6.556 5.793 7.444 1.00 96.94 248 LEU A CA 1
ATOM 1870 C C . LEU A 1 248 ? -6.745 7.149 6.747 1.00 96.94 248 LEU A C 1
ATOM 1872 O O . LEU A 1 248 ? -7.161 7.194 5.578 1.00 96.94 248 LEU A O 1
ATOM 1876 N N . PRO A 1 249 ? -6.397 8.261 7.419 1.00 96.19 249 PRO A N 1
ATOM 1877 C CA . PRO A 1 249 ? -6.418 9.575 6.799 1.00 96.19 249 PRO A CA 1
ATOM 1878 C C . PRO A 1 249 ? -5.566 9.589 5.530 1.00 96.19 249 PRO A C 1
ATOM 1880 O O . PRO A 1 249 ? -4.521 8.948 5.451 1.00 96.19 249 PRO A O 1
ATOM 1883 N N . HIS A 1 250 ? -6.017 10.330 4.518 1.00 94.38 250 HIS A N 1
ATOM 1884 C CA . HIS A 1 250 ? -5.328 10.502 3.232 1.00 94.38 250 HIS A CA 1
ATOM 1885 C C . HIS A 1 250 ? -5.111 9.230 2.383 1.00 94.38 250 HIS A C 1
ATOM 1887 O O . HIS A 1 250 ? -4.593 9.350 1.268 1.00 94.38 250 HIS A O 1
ATOM 1893 N N . LEU A 1 251 ? -5.575 8.049 2.817 1.00 94.94 251 LEU A N 1
ATOM 1894 C CA . LEU A 1 251 ? -5.396 6.783 2.096 1.00 94.94 251 LEU A CA 1
ATOM 1895 C C . LEU A 1 251 ? -5.969 6.826 0.671 1.00 94.94 251 LEU A C 1
ATOM 1897 O O . LEU A 1 251 ? -5.270 6.529 -0.293 1.00 94.94 251 LEU A O 1
ATOM 1901 N N . GLY A 1 252 ? -7.207 7.298 0.497 1.00 93.38 252 GLY A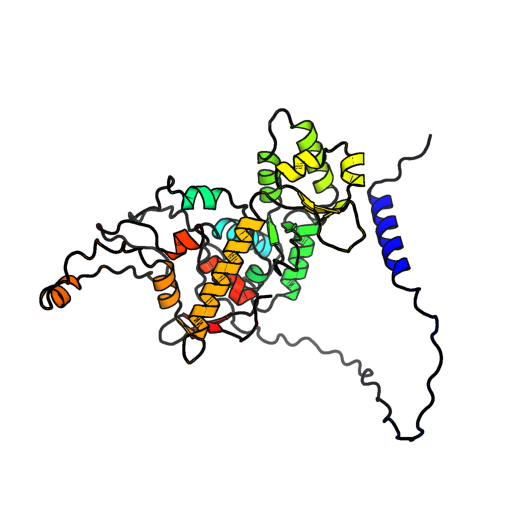 N 1
ATOM 1902 C CA . GLY A 1 252 ? -7.808 7.420 -0.839 1.00 93.38 252 GLY A CA 1
ATOM 1903 C C . GLY A 1 252 ? -7.038 8.366 -1.775 1.00 93.38 252 GLY A C 1
ATOM 1904 O O . GLY A 1 252 ? -7.002 8.160 -2.987 1.00 93.38 252 GLY A O 1
ATOM 1905 N N . GLY A 1 253 ? -6.379 9.392 -1.224 1.00 93.06 253 GLY A N 1
ATOM 1906 C CA . GLY A 1 253 ? -5.499 10.278 -1.987 1.00 93.06 253 GLY A CA 1
ATOM 1907 C C . GLY A 1 253 ? -4.240 9.559 -2.471 1.00 93.06 253 GLY A C 1
ATOM 1908 O O . GLY A 1 253 ? -3.887 9.692 -3.643 1.00 93.06 253 GLY A O 1
ATOM 1909 N N . LEU A 1 254 ? -3.613 8.769 -1.596 1.00 93.75 254 LEU A N 1
ATOM 1910 C CA . LEU A 1 254 ? -2.458 7.934 -1.928 1.00 93.75 254 LEU A CA 1
ATOM 1911 C C . LEU A 1 254 ? -2.801 6.930 -3.037 1.00 93.75 254 LEU A C 1
ATOM 1913 O O . LEU A 1 254 ? -2.117 6.890 -4.058 1.00 93.75 254 LEU A O 1
ATOM 1917 N N . LEU A 1 255 ? -3.897 6.180 -2.897 1.00 94.31 255 LEU A N 1
ATOM 1918 C CA . LEU A 1 255 ? -4.274 5.148 -3.871 1.00 94.31 255 LEU A CA 1
ATOM 1919 C C . LEU A 1 255 ? -4.562 5.719 -5.269 1.00 94.31 255 LEU A C 1
ATOM 1921 O O . LEU A 1 255 ? -4.209 5.106 -6.277 1.00 94.31 255 LEU A O 1
ATOM 1925 N N . ARG A 1 256 ? -5.126 6.933 -5.370 1.00 93.62 256 ARG A N 1
ATOM 1926 C CA . ARG A 1 256 ? -5.283 7.627 -6.667 1.00 93.62 256 ARG A CA 1
ATOM 1927 C C . ARG A 1 256 ? -3.942 7.975 -7.305 1.00 93.62 256 ARG A C 1
ATOM 1929 O O . ARG A 1 256 ? -3.809 7.882 -8.529 1.00 93.62 256 ARG A O 1
ATOM 1936 N N . VAL A 1 257 ? -2.965 8.394 -6.499 1.00 93.38 257 VAL A N 1
ATOM 1937 C CA . VAL A 1 257 ? -1.605 8.672 -6.975 1.00 93.38 257 VAL A CA 1
ATOM 1938 C C . VAL A 1 257 ? -0.968 7.385 -7.488 1.00 93.38 257 VAL A C 1
ATOM 1940 O O . VAL A 1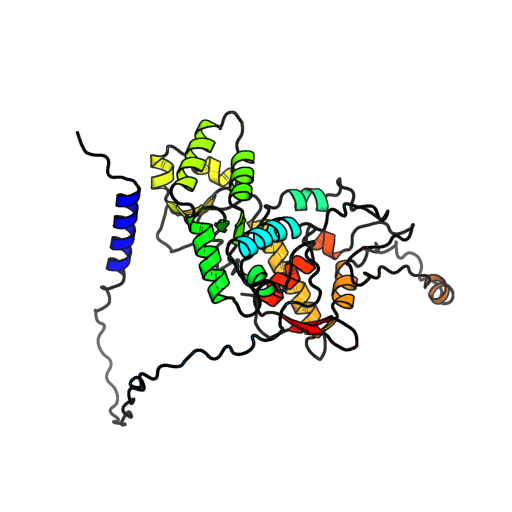 257 ? -0.506 7.375 -8.625 1.00 93.38 257 VAL A O 1
ATOM 1943 N N . VAL A 1 258 ? -1.050 6.294 -6.722 1.00 94.19 258 VAL A N 1
ATOM 1944 C CA . VAL A 1 258 ? -0.553 4.966 -7.117 1.00 94.19 258 VAL A CA 1
ATOM 1945 C C . VAL A 1 258 ? -1.194 4.494 -8.427 1.00 94.19 258 VAL A C 1
ATOM 1947 O O . VAL A 1 258 ? -0.476 4.203 -9.383 1.00 94.19 258 VAL A O 1
ATOM 1950 N N . LYS A 1 259 ? -2.531 4.521 -8.545 1.00 94.12 259 LYS A N 1
ATOM 1951 C CA . LYS A 1 259 ? -3.246 4.153 -9.786 1.00 94.12 259 LYS A CA 1
ATOM 1952 C C . LYS A 1 259 ? -2.783 5.005 -10.976 1.00 94.12 259 LYS A C 1
ATOM 1954 O O . LYS A 1 259 ? -2.587 4.493 -12.079 1.00 94.12 259 LYS A O 1
ATOM 1959 N N . SER A 1 260 ? -2.557 6.302 -10.761 1.00 94.56 260 SER A N 1
ATOM 1960 C CA . SER A 1 260 ? -2.049 7.218 -11.795 1.00 94.56 260 SER A CA 1
ATOM 1961 C C . SER A 1 260 ? -0.604 6.914 -12.202 1.00 94.56 260 SER A C 1
ATOM 1963 O O . SER A 1 260 ? -0.263 7.032 -13.381 1.00 94.56 260 SER A O 1
ATOM 1965 N N . SER A 1 261 ? 0.239 6.517 -11.248 1.00 95.12 261 SER A N 1
ATOM 1966 C CA . SER A 1 261 ? 1.613 6.076 -11.485 1.00 95.12 261 SER A CA 1
ATOM 1967 C C . SER A 1 261 ? 1.652 4.796 -12.318 1.00 95.12 261 SER A C 1
ATOM 1969 O O . SER A 1 261 ? 2.323 4.780 -13.349 1.00 95.12 261 SER A O 1
ATOM 1971 N N . CYS A 1 262 ? 0.866 3.776 -11.955 1.00 96.06 262 CYS A N 1
ATOM 1972 C CA . CYS A 1 262 ? 0.758 2.534 -12.727 1.00 96.06 262 CYS A CA 1
ATOM 1973 C C . CYS A 1 262 ? 0.311 2.804 -14.171 1.00 96.06 262 CYS A C 1
ATOM 1975 O O . CYS A 1 262 ? 0.941 2.332 -15.116 1.00 96.06 262 CYS A O 1
ATOM 1977 N N . LYS A 1 263 ? -0.722 3.642 -14.363 1.00 95.50 263 LYS A N 1
ATOM 1978 C CA . LYS A 1 263 ? -1.193 4.048 -15.701 1.00 95.50 263 LYS A CA 1
ATOM 1979 C C . LYS A 1 263 ? -0.106 4.735 -16.525 1.00 95.50 263 LYS A C 1
ATOM 1981 O O . LYS A 1 263 ? -0.018 4.513 -17.729 1.00 95.50 263 LYS A O 1
ATOM 1986 N N . TRP A 1 264 ? 0.718 5.576 -15.900 1.00 96.06 264 TRP A N 1
ATOM 1987 C CA . TRP A 1 264 ? 1.816 6.244 -16.596 1.00 96.06 264 TRP A CA 1
ATOM 1988 C C . TRP A 1 264 ? 2.899 5.259 -17.047 1.00 96.06 264 TRP A C 1
ATOM 1990 O O . TRP A 1 264 ? 3.347 5.363 -18.188 1.00 96.06 264 TRP A O 1
ATOM 2000 N N . ILE A 1 265 ? 3.280 4.300 -16.194 1.00 96.44 265 ILE A N 1
ATOM 2001 C CA . ILE A 1 265 ? 4.259 3.258 -16.544 1.00 96.44 265 ILE A CA 1
ATOM 2002 C C . ILE A 1 265 ? 3.697 2.384 -17.668 1.00 96.44 265 ILE A C 1
ATOM 2004 O O . ILE A 1 265 ? 4.348 2.231 -18.697 1.00 96.44 265 ILE A O 1
ATOM 2008 N N . ALA A 1 266 ? 2.456 1.907 -17.540 1.00 96.19 266 ALA A N 1
ATOM 2009 C CA . ALA A 1 266 ? 1.798 1.107 -18.571 1.00 96.19 266 ALA A CA 1
ATOM 2010 C C . ALA A 1 266 ? 1.730 1.840 -19.923 1.00 96.19 266 ALA A C 1
ATOM 2012 O O . ALA A 1 266 ? 2.091 1.278 -20.954 1.00 96.19 266 ALA A O 1
ATOM 2013 N N . ALA A 1 267 ? 1.350 3.122 -19.930 1.00 95.75 267 ALA A N 1
ATOM 2014 C CA . ALA A 1 267 ? 1.305 3.932 -21.149 1.00 95.75 267 ALA A CA 1
ATOM 2015 C C . ALA A 1 267 ? 2.692 4.199 -21.754 1.00 95.75 267 ALA A C 1
ATOM 2017 O O . ALA A 1 267 ? 2.807 4.433 -22.956 1.00 95.75 267 ALA A O 1
ATOM 2018 N N . LEU A 1 268 ? 3.744 4.223 -20.936 1.00 95.31 268 LEU A N 1
ATOM 2019 C CA . LEU A 1 268 ? 5.116 4.354 -21.408 1.00 95.31 268 LEU A CA 1
ATOM 2020 C C . LEU A 1 268 ? 5.593 3.058 -22.069 1.00 95.31 268 LEU A C 1
ATOM 2022 O O . LEU A 1 268 ? 6.130 3.111 -23.173 1.00 95.31 268 LEU A O 1
ATOM 2026 N N . THR A 1 269 ? 5.341 1.921 -21.426 1.00 95.88 269 THR A N 1
ATOM 2027 C CA . THR A 1 269 ? 5.661 0.589 -21.945 1.00 95.88 269 THR A CA 1
ATOM 2028 C C . THR A 1 269 ? 4.882 0.292 -23.228 1.00 95.88 269 THR A C 1
ATOM 2030 O O . THR A 1 269 ? 5.462 -0.168 -24.199 1.00 95.88 269 THR A O 1
ATOM 2033 N N . ALA A 1 270 ? 3.598 0.653 -23.302 1.00 94.94 270 ALA A N 1
ATOM 2034 C CA . ALA A 1 270 ? 2.763 0.424 -24.485 1.00 94.94 270 ALA A CA 1
ATOM 2035 C C . ALA A 1 270 ? 3.180 1.221 -25.736 1.00 94.94 270 ALA A C 1
ATOM 2037 O O . ALA A 1 270 ? 2.742 0.904 -26.836 1.00 94.94 270 ALA A O 1
ATOM 2038 N N . LYS A 1 271 ? 4.004 2.267 -25.586 1.00 95.56 271 LYS A N 1
ATOM 2039 C CA . LYS A 1 271 ? 4.513 3.061 -26.718 1.00 95.56 271 LYS A CA 1
ATOM 2040 C C . LYS A 1 271 ? 5.706 2.421 -27.417 1.00 95.56 271 LYS A C 1
ATOM 2042 O O . LYS A 1 271 ? 6.087 2.891 -28.488 1.00 95.56 271 LYS A O 1
ATOM 2047 N N . THR A 1 272 ? 6.345 1.429 -26.807 1.00 95.94 272 THR A N 1
ATOM 2048 C CA . THR A 1 272 ? 7.470 0.734 -27.429 1.00 95.94 272 THR A CA 1
ATOM 2049 C C . THR A 1 272 ? 6.949 -0.415 -28.282 1.00 95.94 272 THR A C 1
ATOM 2051 O O . THR A 1 272 ? 5.924 -1.017 -27.974 1.00 95.94 272 THR A O 1
ATOM 2054 N N . ARG A 1 273 ? 7.654 -0.719 -29.378 1.00 94.38 273 ARG A N 1
ATOM 2055 C CA . ARG A 1 273 ? 7.234 -1.744 -30.348 1.00 94.38 273 ARG A CA 1
ATOM 2056 C C . ARG A 1 273 ? 7.034 -3.123 -29.710 1.00 94.38 273 ARG A C 1
ATOM 2058 O O . ARG A 1 273 ? 6.177 -3.875 -30.150 1.00 94.38 273 ARG A O 1
ATOM 2065 N N . GLU A 1 274 ? 7.830 -3.441 -28.696 1.00 96.31 274 GLU A N 1
ATOM 2066 C CA . GLU A 1 274 ? 7.849 -4.756 -28.044 1.00 96.31 274 GLU A CA 1
ATOM 2067 C C . GLU A 1 274 ? 7.092 -4.771 -26.710 1.00 96.31 274 GLU A C 1
ATOM 2069 O O . GLU A 1 274 ? 7.106 -5.778 -26.007 1.00 96.31 274 GLU A O 1
ATOM 2074 N N . HIS A 1 275 ? 6.433 -3.665 -26.341 1.00 97.06 275 HIS A N 1
ATOM 2075 C CA . HIS A 1 275 ? 5.824 -3.489 -25.021 1.00 97.06 275 HIS A CA 1
ATOM 2076 C C . HIS A 1 275 ? 6.823 -3.732 -23.878 1.00 97.06 275 HIS A C 1
ATOM 2078 O O . HIS A 1 275 ? 6.493 -4.320 -22.848 1.00 97.06 275 HIS A O 1
ATOM 2084 N N . MET A 1 276 ? 8.058 -3.275 -24.079 1.00 96.69 276 MET A N 1
ATOM 2085 C CA . MET A 1 276 ? 9.192 -3.415 -23.168 1.00 96.69 276 MET A CA 1
ATOM 2086 C C . MET A 1 276 ? 9.831 -2.058 -22.899 1.00 96.69 276 MET A C 1
ATOM 2088 O O . MET A 1 276 ? 9.887 -1.197 -23.780 1.00 96.69 276 MET A O 1
ATOM 2092 N N . VAL A 1 277 ? 10.348 -1.854 -21.694 1.00 96.31 277 VAL A N 1
ATOM 2093 C CA . VAL A 1 277 ? 11.098 -0.649 -21.341 1.00 96.31 277 VAL A CA 1
ATOM 2094 C C . VAL A 1 277 ? 12.241 -0.991 -20.392 1.00 96.31 277 VAL A C 1
ATOM 2096 O O . VAL A 1 277 ? 12.070 -1.728 -19.423 1.00 96.31 277 VAL A O 1
ATOM 2099 N N . LEU A 1 278 ? 13.424 -0.441 -20.665 1.00 95.00 278 LEU A N 1
ATOM 2100 C CA . LEU A 1 278 ? 14.583 -0.583 -19.785 1.00 95.00 278 LEU A CA 1
ATOM 2101 C C . LEU A 1 278 ? 14.357 0.161 -18.465 1.00 95.00 278 LEU A C 1
ATOM 2103 O O . LEU A 1 278 ? 13.859 1.292 -18.453 1.00 95.00 278 LEU A O 1
ATOM 2107 N N . ALA A 1 279 ? 14.797 -0.435 -17.358 1.00 92.12 279 ALA A N 1
ATOM 2108 C CA . ALA A 1 279 ? 14.732 0.171 -16.031 1.00 92.12 279 ALA A CA 1
ATOM 2109 C C . ALA A 1 279 ? 15.443 1.535 -15.984 1.00 92.12 279 ALA A C 1
ATOM 2111 O O . ALA A 1 279 ? 14.935 2.480 -15.381 1.00 92.12 279 ALA A O 1
ATOM 2112 N N . SER A 1 280 ? 16.583 1.668 -16.671 1.00 88.50 280 SER A N 1
ATOM 2113 C CA . SER A 1 280 ? 17.330 2.927 -16.794 1.00 88.50 280 SER A CA 1
ATOM 2114 C C . SER A 1 280 ? 16.508 4.028 -17.470 1.00 88.50 280 SER A C 1
ATOM 2116 O O . SER A 1 280 ? 16.449 5.144 -16.960 1.00 88.50 280 SER A O 1
ATOM 2118 N N . VAL A 1 281 ? 15.796 3.703 -18.553 1.00 91.06 281 VAL A N 1
ATOM 2119 C CA . VAL A 1 281 ? 14.918 4.637 -19.280 1.00 91.06 281 VAL A CA 1
ATOM 2120 C C . VAL A 1 281 ? 13.711 5.040 -18.429 1.00 91.06 281 VAL A C 1
ATOM 2122 O O . VAL A 1 281 ? 13.307 6.206 -18.432 1.00 91.06 281 VAL A O 1
ATOM 2125 N N . LEU A 1 282 ? 13.130 4.097 -17.676 1.00 92.25 282 LEU A N 1
ATOM 2126 C CA . LEU A 1 282 ? 12.063 4.398 -16.718 1.00 92.25 282 LEU A CA 1
ATOM 2127 C C . LEU A 1 282 ? 12.540 5.372 -15.641 1.00 92.25 282 LEU A C 1
ATOM 2129 O O . LEU A 1 282 ? 11.875 6.385 -15.413 1.00 92.25 282 LEU A O 1
ATOM 2133 N N . ARG A 1 283 ? 13.696 5.098 -15.021 1.00 89.69 283 ARG A N 1
ATOM 2134 C CA . ARG A 1 283 ? 14.306 5.979 -14.016 1.00 89.69 283 ARG A CA 1
ATOM 2135 C C . ARG A 1 283 ? 14.584 7.355 -14.617 1.00 89.69 283 ARG A C 1
ATOM 2137 O O . ARG A 1 283 ? 14.090 8.344 -14.087 1.00 89.69 283 ARG A O 1
ATOM 2144 N N . GLU A 1 284 ? 15.258 7.437 -15.761 1.00 86.12 284 GLU A N 1
ATOM 2145 C CA . GLU A 1 284 ? 15.546 8.710 -16.434 1.00 86.12 284 GLU A CA 1
ATOM 2146 C C . GLU A 1 284 ? 14.271 9.545 -16.636 1.00 86.12 284 GLU A C 1
ATOM 2148 O O . GLU A 1 284 ? 14.222 10.723 -16.280 1.00 86.12 284 GLU A O 1
ATOM 2153 N N . ARG A 1 285 ? 13.189 8.930 -17.132 1.00 89.00 285 ARG A N 1
ATOM 2154 C CA . ARG A 1 285 ? 11.908 9.625 -17.326 1.00 89.00 285 ARG A CA 1
ATOM 2155 C C . ARG A 1 285 ? 11.221 9.987 -16.012 1.00 89.00 285 ARG A C 1
ATOM 2157 O O . ARG A 1 285 ? 10.556 11.021 -15.956 1.00 89.00 285 ARG A O 1
ATOM 2164 N N . TRP A 1 286 ? 11.351 9.173 -14.969 1.00 88.44 286 TRP A N 1
ATOM 2165 C CA . TRP A 1 286 ? 10.765 9.435 -13.653 1.00 88.44 286 TRP A CA 1
ATOM 2166 C C . TRP A 1 286 ? 11.453 10.601 -12.934 1.00 88.44 286 TRP A C 1
ATOM 2168 O O . TRP A 1 286 ? 10.794 11.502 -12.414 1.00 88.44 286 TRP A O 1
ATOM 2178 N N . PHE A 1 287 ? 12.782 10.630 -12.959 1.00 83.69 287 PHE A N 1
ATOM 2179 C CA . PHE A 1 287 ? 13.584 11.644 -12.276 1.00 83.69 287 PHE A CA 1
ATOM 2180 C C . PHE A 1 287 ? 13.933 12.840 -13.173 1.00 83.69 287 PHE A C 1
ATOM 2182 O O . PHE A 1 287 ? 14.614 13.752 -12.712 1.00 83.69 287 PHE A O 1
ATOM 2189 N N . ARG A 1 288 ? 13.433 12.884 -14.420 1.00 79.94 288 ARG A N 1
ATOM 2190 C CA . ARG A 1 288 ? 13.700 13.969 -15.375 1.00 79.94 288 ARG A CA 1
ATOM 2191 C C . ARG A 1 288 ? 13.441 15.341 -14.735 1.00 79.94 288 ARG A C 1
ATOM 2193 O O . ARG A 1 288 ? 12.281 15.619 -14.404 1.00 79.94 288 ARG A O 1
ATOM 2200 N N . PRO A 1 289 ? 14.466 16.205 -14.600 1.00 68.50 289 PRO A N 1
ATOM 2201 C CA . PRO A 1 289 ? 14.312 17.532 -14.020 1.00 68.50 289 PRO A CA 1
ATOM 2202 C C . PRO A 1 289 ? 13.248 18.338 -14.758 1.00 68.50 289 PRO A C 1
ATOM 2204 O O . PRO A 1 289 ? 13.142 18.273 -15.989 1.00 68.50 289 PRO A O 1
ATOM 2207 N N . TYR A 1 290 ? 12.459 19.111 -14.013 1.00 60.09 290 TYR A N 1
ATOM 2208 C CA . TYR A 1 290 ? 11.612 20.117 -14.634 1.00 60.09 290 TYR A CA 1
ATOM 2209 C C . TYR A 1 290 ? 12.511 21.206 -15.211 1.00 60.09 290 TYR A C 1
ATOM 2211 O O . TYR A 1 290 ? 13.108 21.984 -14.473 1.00 60.09 290 TYR A O 1
ATOM 2219 N N . VAL A 1 291 ? 12.607 21.261 -16.535 1.00 62.97 291 VAL A N 1
ATOM 2220 C CA . VAL A 1 291 ? 13.177 22.421 -17.210 1.00 62.97 291 VAL A CA 1
ATOM 2221 C C . VAL A 1 291 ? 12.013 23.390 -17.388 1.00 62.97 291 VAL A C 1
ATOM 2223 O O . VAL A 1 291 ? 11.148 23.107 -18.224 1.00 62.97 291 VAL A O 1
ATOM 2226 N N . PRO A 1 292 ? 11.923 24.486 -16.605 1.00 57.28 292 PRO A N 1
ATOM 2227 C CA . PRO A 1 292 ? 10.922 25.500 -16.879 1.00 57.28 292 PRO A CA 1
ATOM 2228 C C . PRO A 1 292 ? 11.086 25.915 -18.341 1.00 57.28 292 PRO A C 1
ATOM 2230 O O . PRO A 1 292 ? 12.229 26.053 -18.798 1.00 57.28 292 PRO A O 1
ATOM 2233 N N . PRO A 1 293 ? 9.990 26.084 -19.097 1.00 57.06 293 PRO A N 1
ATOM 2234 C CA . PRO A 1 293 ? 10.085 26.684 -20.411 1.00 57.06 293 PRO A CA 1
ATOM 2235 C C . PRO A 1 293 ? 10.687 28.069 -20.185 1.00 57.06 293 PRO A C 1
ATOM 2237 O O . PRO A 1 293 ? 10.002 28.976 -19.715 1.00 57.06 293 PRO A O 1
ATOM 2240 N N . LYS A 1 294 ? 12.001 28.214 -20.418 1.00 55.94 294 LYS A N 1
ATOM 2241 C CA . LYS A 1 294 ? 12.649 29.522 -20.437 1.00 55.94 294 LYS A CA 1
ATOM 2242 C C . LYS A 1 294 ? 11.779 30.370 -21.345 1.00 55.94 294 LYS A C 1
ATOM 2244 O O . LYS A 1 294 ? 11.438 29.904 -22.432 1.00 55.94 294 LYS A O 1
ATOM 2249 N N . THR A 1 295 ? 11.392 31.546 -20.862 1.00 48.06 295 THR A N 1
ATOM 2250 C CA . THR A 1 295 ? 10.899 32.671 -21.655 1.00 48.06 295 THR A CA 1
ATOM 2251 C C . THR A 1 295 ? 11.477 32.568 -23.066 1.00 48.06 295 THR A C 1
ATOM 2253 O O . THR A 1 295 ? 12.652 32.852 -23.286 1.00 48.06 295 THR A O 1
ATOM 2256 N N . GLN A 1 296 ? 10.687 32.029 -24.002 1.00 48.38 296 GLN A N 1
ATOM 2257 C CA . GLN A 1 296 ? 11.100 31.733 -25.375 1.00 48.38 296 GLN A CA 1
ATOM 2258 C C . GLN A 1 296 ? 11.164 33.040 -26.168 1.00 48.38 296 GLN A C 1
ATOM 2260 O O . GLN A 1 296 ? 10.502 33.199 -27.185 1.00 48.38 296 GLN A O 1
ATOM 2265 N N . THR A 1 297 ? 11.915 34.024 -25.683 1.00 51.62 297 THR A N 1
ATOM 2266 C CA . THR A 1 297 ? 12.027 35.319 -26.349 1.00 51.62 297 THR A CA 1
ATOM 2267 C C . THR A 1 297 ? 13.157 35.361 -27.369 1.00 51.62 297 THR A C 1
ATOM 2269 O O . THR A 1 297 ? 13.182 36.292 -28.166 1.00 51.62 297 THR A O 1
ATOM 2272 N N . LYS A 1 298 ? 14.040 34.352 -27.455 1.00 54.66 298 LYS A N 1
ATOM 2273 C CA . LYS A 1 298 ? 14.979 34.222 -28.583 1.00 54.66 298 LYS A CA 1
ATOM 2274 C C . LYS A 1 298 ? 15.200 32.768 -28.992 1.00 54.66 298 LYS A C 1
ATOM 2276 O O . LYS A 1 298 ? 15.609 31.941 -28.180 1.00 54.66 298 LYS A O 1
ATOM 2281 N N . LYS A 1 299 ? 14.941 32.486 -30.274 1.00 53.91 299 LYS A N 1
ATOM 2282 C CA . LYS A 1 299 ? 15.397 31.283 -30.984 1.00 53.91 299 LYS A CA 1
ATOM 2283 C C . LYS A 1 299 ? 16.923 31.194 -30.785 1.00 53.91 299 LYS A C 1
ATOM 2285 O O . LYS A 1 299 ? 17.600 32.151 -31.163 1.00 53.91 299 LYS A O 1
ATOM 2290 N N . PRO A 1 300 ? 17.465 30.141 -30.151 1.00 53.06 300 PRO A N 1
ATOM 2291 C CA . PRO A 1 300 ? 18.912 29.975 -30.070 1.00 53.06 300 PRO A CA 1
ATOM 2292 C C . PRO A 1 300 ? 19.472 29.835 -31.489 1.00 53.06 300 PRO A C 1
ATOM 2294 O O . PRO A 1 300 ? 18.833 29.214 -32.339 1.00 53.06 300 PRO A O 1
ATOM 2297 N N . SER A 1 301 ? 20.617 30.465 -31.751 1.00 65.06 301 SER A N 1
ATOM 2298 C CA . SER A 1 301 ? 21.294 30.367 -33.044 1.00 65.06 301 SER A CA 1
ATOM 2299 C C . SER A 1 301 ? 21.803 28.937 -33.268 1.00 65.06 301 SER A C 1
ATOM 2301 O O . SER A 1 301 ? 22.099 28.227 -32.303 1.00 65.06 301 SER A O 1
ATOM 2303 N N . ASP A 1 302 ? 21.930 28.500 -34.524 1.00 57.66 302 ASP A N 1
ATOM 2304 C CA . ASP A 1 302 ? 22.393 27.141 -34.859 1.00 57.66 302 ASP A CA 1
ATOM 2305 C C . ASP A 1 302 ? 23.823 26.851 -34.348 1.00 57.66 302 ASP A C 1
ATOM 2307 O O . ASP A 1 302 ? 24.185 25.696 -34.129 1.00 57.66 302 ASP A O 1
ATOM 2311 N N . ALA A 1 303 ? 24.612 27.892 -34.053 1.00 56.12 303 ALA A N 1
ATOM 2312 C CA . ALA A 1 303 ? 25.923 27.774 -33.411 1.00 56.12 303 ALA A CA 1
ATOM 2313 C C . ALA A 1 303 ? 25.831 27.490 -31.894 1.00 56.12 303 ALA A C 1
ATOM 2315 O O . ALA A 1 303 ? 26.649 26.748 -31.346 1.00 56.12 303 ALA A O 1
ATOM 2316 N N . ASP A 1 304 ? 24.794 27.992 -31.216 1.00 52.34 304 ASP A N 1
ATOM 2317 C CA . ASP A 1 304 ? 24.546 27.737 -29.789 1.00 52.34 304 ASP A CA 1
ATOM 2318 C C . ASP A 1 304 ? 23.914 26.360 -29.544 1.00 52.34 304 ASP A C 1
ATOM 2320 O O . ASP A 1 304 ? 24.001 25.814 -28.441 1.00 52.34 304 ASP A O 1
ATOM 2324 N N . ALA A 1 305 ? 23.297 25.763 -30.570 1.00 51.66 305 ALA A N 1
ATOM 2325 C CA . ALA A 1 305 ? 22.681 24.443 -30.483 1.00 51.66 305 ALA A CA 1
ATOM 2326 C C . ALA A 1 305 ? 23.707 23.328 -30.224 1.00 51.66 305 ALA A C 1
ATOM 2328 O O . ALA A 1 305 ? 23.387 22.377 -29.512 1.00 51.66 305 ALA A O 1
ATOM 2329 N N . HIS A 1 306 ? 24.945 23.464 -30.715 1.00 44.56 306 HIS A N 1
ATOM 2330 C CA . HIS A 1 306 ? 26.012 22.486 -30.474 1.00 44.56 306 HIS A CA 1
ATOM 2331 C C . HIS A 1 306 ? 26.877 22.798 -29.239 1.00 44.56 306 HIS A C 1
ATOM 2333 O O . HIS A 1 306 ? 27.333 21.866 -28.576 1.00 44.56 306 HIS A O 1
ATOM 2339 N N . ALA A 1 307 ? 27.036 24.070 -28.849 1.00 44.25 307 ALA A N 1
ATOM 2340 C CA . ALA A 1 307 ? 27.767 24.448 -27.631 1.00 44.25 307 ALA A CA 1
ATOM 2341 C C . ALA A 1 307 ? 26.930 24.300 -26.340 1.00 44.25 307 ALA A C 1
ATOM 2343 O O . ALA A 1 307 ? 27.477 24.051 -25.265 1.00 44.25 307 ALA A O 1
ATOM 2344 N N . ALA A 1 308 ? 25.595 24.353 -26.429 1.00 41.66 308 ALA A N 1
ATOM 2345 C CA . ALA A 1 308 ? 24.685 24.164 -25.295 1.00 41.66 308 ALA A CA 1
ATOM 2346 C C . ALA A 1 308 ? 24.351 22.689 -24.991 1.00 41.66 308 ALA A C 1
ATOM 2348 O O . ALA A 1 308 ? 23.367 22.421 -24.293 1.00 41.66 308 ALA A O 1
ATOM 2349 N N . PHE A 1 309 ? 25.143 21.739 -25.508 1.00 39.50 309 PHE A N 1
ATOM 2350 C CA . PHE A 1 309 ? 25.013 20.298 -25.252 1.00 39.50 309 PHE A CA 1
ATOM 2351 C C . PHE A 1 309 ? 26.097 19.714 -24.332 1.00 39.50 309 PHE A C 1
ATOM 2353 O O . PHE A 1 309 ? 26.232 18.499 -24.226 1.00 39.50 309 PHE A O 1
ATOM 2360 N N . LYS A 1 310 ? 26.764 20.546 -23.522 1.00 39.28 310 LYS A N 1
ATOM 2361 C CA . LYS A 1 310 ? 27.138 20.110 -22.163 1.00 39.28 310 LYS A CA 1
ATOM 2362 C C . LYS A 1 310 ? 25.876 20.130 -21.297 1.00 39.28 310 LYS A C 1
ATOM 2364 O O . LYS A 1 310 ? 25.685 21.016 -20.475 1.00 39.28 310 LYS A O 1
ATOM 2369 N N . ARG A 1 311 ? 24.953 19.202 -21.560 1.00 42.53 311 ARG A N 1
ATOM 2370 C CA . ARG A 1 311 ? 23.729 19.045 -20.766 1.00 42.53 311 ARG A CA 1
ATOM 2371 C C . ARG A 1 311 ? 23.950 17.941 -19.758 1.00 42.53 311 ARG A C 1
ATOM 2373 O O . ARG A 1 311 ? 24.399 16.854 -20.094 1.00 42.53 311 ARG A O 1
ATOM 2380 N N . GLU A 1 312 ? 23.727 18.300 -18.511 1.00 41.38 312 GLU A N 1
ATOM 2381 C CA . GLU A 1 312 ? 24.106 17.531 -17.342 1.00 41.38 312 GLU A CA 1
ATOM 2382 C C . GLU A 1 312 ? 23.095 16.407 -17.111 1.00 41.38 312 GLU A C 1
ATOM 2384 O O . GLU A 1 312 ? 21.884 16.630 -17.104 1.00 41.38 312 GLU A O 1
ATOM 2389 N N . TYR A 1 313 ? 23.612 15.186 -16.991 1.00 36.00 313 TYR A N 1
ATOM 2390 C CA . TYR A 1 313 ? 22.837 13.962 -16.847 1.00 36.00 313 TYR A CA 1
ATOM 2391 C C . TYR A 1 313 ? 22.747 13.556 -15.381 1.00 36.00 313 TYR A C 1
ATOM 2393 O O . TYR A 1 313 ? 23.695 13.733 -14.619 1.00 36.00 313 TYR A O 1
ATOM 2401 N N . TYR A 1 314 ? 21.635 12.916 -15.038 1.00 37.38 314 TYR A N 1
ATOM 2402 C CA . TYR A 1 314 ? 21.536 12.057 -13.870 1.00 37.38 314 TYR A CA 1
ATOM 2403 C C . TYR A 1 314 ? 21.535 10.618 -14.363 1.00 37.38 314 TYR A C 1
ATOM 2405 O O . TYR A 1 314 ? 20.572 10.178 -14.987 1.00 37.38 314 TYR A O 1
ATOM 2413 N N . THR A 1 315 ? 22.609 9.886 -14.102 1.00 33.19 315 THR A N 1
ATOM 2414 C CA . THR A 1 315 ? 22.626 8.433 -14.256 1.00 33.19 315 THR A CA 1
ATOM 2415 C C . THR A 1 315 ? 22.522 7.834 -12.865 1.00 33.19 315 THR A C 1
ATOM 2417 O O . THR A 1 315 ? 23.370 8.108 -12.022 1.00 33.19 315 THR A O 1
ATOM 2420 N N . THR A 1 316 ? 21.483 7.042 -12.608 1.00 32.50 316 THR A N 1
ATOM 2421 C CA . THR A 1 316 ? 21.487 6.133 -11.460 1.00 32.50 316 THR A CA 1
ATOM 2422 C C . THR A 1 316 ? 22.454 5.006 -11.790 1.00 32.50 316 THR A C 1
ATOM 2424 O O . THR A 1 316 ? 22.193 4.220 -12.703 1.00 32.50 316 THR A O 1
ATOM 2427 N N . ASP A 1 317 ? 23.572 4.933 -11.084 1.00 35.34 317 ASP A N 1
ATOM 2428 C CA . ASP A 1 317 ? 24.359 3.713 -10.973 1.00 35.34 317 ASP A CA 1
ATOM 2429 C C . ASP A 1 317 ? 23.503 2.587 -10.354 1.00 35.34 317 ASP A C 1
ATOM 2431 O O . ASP A 1 317 ? 22.435 2.833 -9.782 1.00 35.34 317 ASP A O 1
ATOM 2435 N N . ARG A 1 318 ? 23.950 1.328 -10.513 1.00 33.53 318 ARG A N 1
ATOM 2436 C CA . ARG A 1 318 ? 23.248 0.075 -10.134 1.00 33.53 318 ARG A CA 1
ATOM 2437 C C . ARG A 1 318 ? 22.690 0.036 -8.693 1.00 33.53 318 ARG A C 1
ATOM 2439 O O . ARG A 1 318 ? 21.946 -0.881 -8.372 1.00 33.53 318 ARG A O 1
ATOM 2446 N N . VAL A 1 319 ? 23.013 1.016 -7.845 1.00 33.81 319 VAL A N 1
ATOM 2447 C CA . VAL A 1 319 ? 22.694 1.079 -6.408 1.00 33.81 319 VAL A CA 1
ATOM 2448 C C . VAL A 1 319 ? 21.705 2.212 -6.053 1.00 33.81 319 VAL A C 1
ATOM 2450 O O . VAL A 1 319 ? 21.383 2.422 -4.891 1.00 33.81 319 VAL A O 1
ATOM 2453 N N . GLY A 1 320 ? 21.154 2.945 -7.029 1.00 34.91 320 GLY A N 1
ATOM 2454 C CA . GLY A 1 320 ? 20.083 3.920 -6.757 1.00 34.91 320 GLY A CA 1
ATOM 2455 C C . GLY A 1 320 ? 20.524 5.190 -6.011 1.00 34.91 320 GLY A C 1
ATOM 2456 O O . GLY A 1 320 ? 19.680 5.949 -5.534 1.00 34.91 320 GLY A O 1
ATOM 2457 N N . THR A 1 321 ? 21.825 5.462 -5.940 1.00 34.94 321 THR A N 1
ATOM 2458 C CA . THR A 1 321 ? 22.377 6.719 -5.426 1.00 34.94 321 THR A CA 1
ATOM 2459 C C . THR A 1 321 ? 22.374 7.789 -6.516 1.00 34.94 321 THR A C 1
ATOM 2461 O O . THR A 1 321 ? 23.000 7.637 -7.556 1.00 34.94 321 THR A O 1
ATOM 2464 N N . ALA A 1 322 ? 21.675 8.907 -6.308 1.00 37.94 322 ALA A N 1
ATOM 2465 C CA . ALA A 1 322 ? 21.850 10.077 -7.168 1.00 37.94 322 ALA A CA 1
ATOM 2466 C C . ALA A 1 322 ? 23.192 10.746 -6.822 1.00 37.94 322 ALA A C 1
ATOM 2468 O O . ALA A 1 322 ? 23.386 11.126 -5.668 1.00 37.94 322 ALA A O 1
ATOM 2469 N N . GLN A 1 323 ? 24.110 10.897 -7.784 1.00 36.28 323 GLN A N 1
ATOM 2470 C CA . GLN A 1 323 ? 25.313 11.726 -7.616 1.00 36.28 323 GLN A CA 1
ATOM 2471 C C . GLN A 1 323 ? 25.054 13.184 -8.036 1.00 36.28 323 GLN A C 1
ATOM 2473 O O . GLN A 1 323 ? 24.261 13.455 -8.939 1.00 36.28 323 GLN A O 1
ATOM 2478 N N . HIS A 1 324 ? 25.722 14.131 -7.366 1.00 37.50 324 HIS A N 1
ATOM 2479 C CA . HIS A 1 324 ? 25.552 15.568 -7.584 1.00 37.50 324 HIS A CA 1
ATOM 2480 C C . HIS A 1 324 ? 26.269 16.003 -8.834 1.00 37.50 324 HIS A C 1
ATOM 2482 O O . HIS A 1 324 ? 27.440 15.679 -9.032 1.00 37.50 324 HIS A O 1
ATOM 2488 N N . LYS A 1 325 ? 25.623 16.913 -9.551 1.00 41.38 325 LYS A N 1
ATOM 2489 C CA . LYS A 1 325 ? 26.331 18.002 -10.201 1.00 41.38 325 LYS A CA 1
ATOM 2490 C C . LYS A 1 325 ? 25.783 19.339 -9.695 1.00 41.38 325 LYS A C 1
ATOM 2492 O O . LYS A 1 325 ? 24.591 19.413 -9.402 1.00 41.38 325 LYS A O 1
ATOM 2497 N N . PRO A 1 326 ? 26.650 20.354 -9.559 1.00 41.16 326 PRO A N 1
ATOM 2498 C CA . PRO A 1 326 ? 26.406 21.549 -8.752 1.00 41.16 326 PRO A CA 1
ATOM 2499 C C . PRO A 1 326 ? 25.283 22.487 -9.229 1.00 41.16 326 PRO A C 1
ATOM 2501 O O . PRO A 1 326 ? 24.913 23.365 -8.457 1.00 41.16 326 PRO A O 1
ATOM 2504 N N . ASP A 1 327 ? 24.682 22.289 -10.410 1.00 44.19 327 ASP A N 1
ATOM 2505 C CA . ASP A 1 327 ? 23.842 23.325 -11.040 1.00 44.19 327 ASP A CA 1
ATOM 2506 C C . ASP A 1 327 ? 22.388 22.915 -11.356 1.00 44.19 327 ASP A C 1
ATOM 2508 O O . ASP A 1 327 ? 21.667 23.605 -12.083 1.00 44.19 327 ASP A O 1
ATOM 2512 N N . ALA A 1 328 ? 21.891 21.821 -10.777 1.00 43.91 328 ALA A N 1
ATOM 2513 C CA . ALA A 1 328 ? 20.521 21.378 -11.014 1.00 43.91 328 ALA A CA 1
ATOM 2514 C C . ALA A 1 328 ? 19.529 21.852 -9.939 1.00 43.91 328 ALA A C 1
ATOM 2516 O O . ALA A 1 328 ? 19.631 21.534 -8.755 1.00 43.91 328 ALA A O 1
ATOM 2517 N N . THR A 1 329 ? 18.510 22.593 -10.372 1.00 44.41 329 THR A N 1
ATOM 2518 C CA . THR A 1 329 ? 17.536 23.252 -9.493 1.00 44.41 329 THR A CA 1
ATOM 2519 C C . THR A 1 329 ? 16.144 22.621 -9.612 1.00 44.41 329 THR A C 1
ATOM 2521 O O . THR A 1 329 ? 15.239 23.170 -10.232 1.00 44.41 329 THR A O 1
ATOM 2524 N N . GLY A 1 330 ? 15.941 21.459 -8.979 1.00 50.84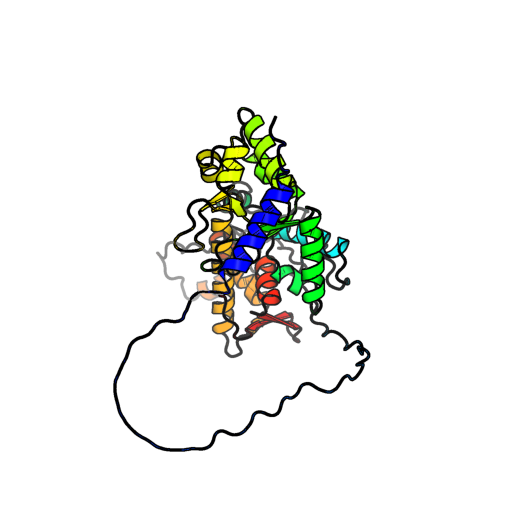 330 GLY A N 1
ATOM 2525 C CA . GLY A 1 330 ? 14.600 21.004 -8.583 1.00 50.84 330 GLY A CA 1
ATOM 2526 C C . GLY A 1 330 ? 14.298 19.508 -8.750 1.00 50.84 330 GLY A C 1
ATOM 2527 O O . GLY A 1 330 ? 14.990 18.799 -9.476 1.00 50.84 330 GLY A O 1
ATOM 2528 N N . PRO A 1 331 ? 13.238 19.012 -8.082 1.00 55.81 331 PRO A N 1
ATOM 2529 C CA . PRO A 1 331 ? 12.784 17.630 -8.218 1.00 55.81 331 PRO A CA 1
ATOM 2530 C C . PRO A 1 331 ? 12.309 17.309 -9.636 1.00 55.81 331 PRO A C 1
ATOM 2532 O O . PRO A 1 331 ? 11.718 18.150 -10.317 1.00 55.81 331 PRO A O 1
ATOM 2535 N N . GLY A 1 332 ? 12.494 16.055 -10.051 1.00 65.06 332 GLY A N 1
ATOM 2536 C CA . GLY A 1 332 ? 11.957 15.548 -11.308 1.00 65.06 332 GLY A CA 1
ATOM 2537 C C . 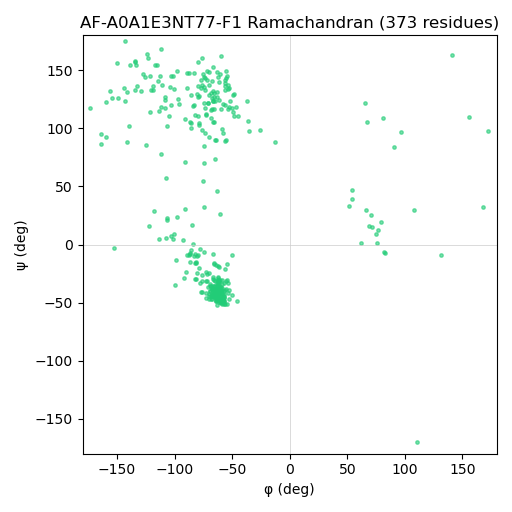GLY A 1 332 ? 10.441 15.746 -11.437 1.00 65.06 332 GLY A C 1
ATOM 2538 O O . GLY A 1 332 ? 9.697 15.641 -10.456 1.00 65.06 332 GLY A O 1
ATOM 2539 N N . VAL A 1 333 ? 9.967 16.014 -12.659 1.00 71.69 333 VAL A N 1
ATOM 2540 C CA . VAL A 1 333 ? 8.556 16.346 -12.958 1.00 71.69 333 VAL A CA 1
ATOM 2541 C C . VAL A 1 333 ? 7.601 15.292 -12.403 1.00 71.69 333 VAL A C 1
ATOM 2543 O O . VAL A 1 333 ? 6.562 15.618 -11.824 1.00 71.69 333 VAL A O 1
ATOM 2546 N N . ASN A 1 334 ? 7.964 14.016 -12.548 1.00 79.31 334 ASN A N 1
ATOM 2547 C CA . ASN A 1 334 ? 7.112 12.920 -12.114 1.00 79.31 334 ASN A CA 1
ATOM 2548 C C . ASN A 1 334 ? 7.136 12.718 -10.596 1.00 79.31 334 ASN A C 1
ATOM 2550 O O . ASN A 1 334 ? 6.121 12.317 -10.044 1.00 79.31 334 ASN A O 1
ATOM 2554 N N . ILE A 1 335 ? 8.206 13.100 -9.894 1.00 80.12 335 ILE A N 1
ATOM 2555 C CA . ILE A 1 335 ? 8.225 13.092 -8.422 1.00 80.12 335 ILE A CA 1
ATOM 2556 C C . ILE A 1 335 ? 7.177 14.070 -7.882 1.00 80.12 335 ILE A C 1
ATOM 2558 O O . ILE A 1 335 ? 6.433 13.752 -6.956 1.00 80.12 335 ILE A O 1
ATOM 2562 N N . VAL A 1 336 ? 7.068 15.255 -8.489 1.00 79.12 336 VAL A N 1
ATOM 2563 C CA . VAL A 1 336 ? 6.042 16.242 -8.124 1.00 79.12 336 VAL A CA 1
ATOM 2564 C C . VAL A 1 336 ? 4.650 15.743 -8.512 1.00 79.12 336 VAL A C 1
ATOM 2566 O O . VAL A 1 336 ? 3.732 15.778 -7.689 1.00 79.12 336 VAL A O 1
ATOM 2569 N N . LYS A 1 337 ? 4.499 15.240 -9.744 1.00 86.19 337 LYS A N 1
ATOM 2570 C CA . LYS A 1 337 ? 3.234 14.703 -10.268 1.00 86.19 337 LYS A CA 1
ATOM 2571 C C . LYS A 1 337 ? 2.687 13.570 -9.400 1.00 86.19 337 LYS A C 1
ATOM 2573 O O . LYS A 1 337 ? 1.499 13.560 -9.089 1.00 86.19 337 LYS A O 1
ATOM 2578 N N . PHE A 1 338 ? 3.558 12.657 -8.985 1.00 90.50 338 PHE A N 1
ATOM 2579 C CA . PHE A 1 338 ? 3.223 11.487 -8.182 1.00 90.50 338 PHE A CA 1
ATOM 2580 C C . PHE A 1 338 ? 3.486 11.698 -6.694 1.00 90.50 338 PHE A C 1
ATOM 2582 O O . PHE A 1 338 ? 3.654 10.737 -5.958 1.00 90.50 338 PHE A O 1
ATOM 2589 N N . ARG A 1 339 ? 3.501 12.958 -6.236 1.00 88.19 339 ARG A N 1
ATOM 2590 C CA . ARG A 1 339 ? 3.496 13.321 -4.810 1.00 88.19 339 ARG A CA 1
ATOM 2591 C C . ARG A 1 339 ? 4.580 12.618 -3.982 1.00 88.19 339 ARG A C 1
ATOM 2593 O O . ARG A 1 339 ? 4.362 12.328 -2.813 1.00 88.19 339 ARG A O 1
ATOM 2600 N N . GLY A 1 340 ? 5.739 12.356 -4.579 1.00 85.12 340 GLY A N 1
ATOM 2601 C CA . GLY A 1 340 ? 6.847 11.675 -3.917 1.00 85.12 340 GLY A CA 1
ATOM 2602 C C . GLY A 1 340 ? 6.693 10.161 -3.771 1.00 85.12 340 GLY A C 1
ATOM 2603 O O . GLY A 1 340 ? 7.482 9.580 -3.042 1.00 85.12 340 GLY A O 1
ATOM 2604 N N . VAL A 1 341 ? 5.737 9.507 -4.436 1.00 89.69 341 VAL A N 1
ATOM 2605 C CA . VAL A 1 341 ? 5.690 8.038 -4.485 1.00 89.69 341 VAL A CA 1
ATOM 2606 C C . VAL A 1 341 ? 6.913 7.511 -5.252 1.00 89.69 341 VAL A C 1
ATOM 2608 O O . VAL A 1 341 ? 7.234 7.994 -6.343 1.00 89.69 341 VAL A O 1
ATOM 2611 N N . GLY A 1 342 ? 7.619 6.545 -4.666 1.00 88.75 342 GLY A N 1
ATOM 2612 C CA . GLY A 1 342 ? 8.822 5.934 -5.232 1.00 88.75 342 GLY A CA 1
ATOM 2613 C C . GLY A 1 342 ? 8.530 5.048 -6.446 1.00 88.75 342 GLY A C 1
ATOM 2614 O O . GLY A 1 342 ? 7.595 4.250 -6.427 1.00 88.75 342 GLY A O 1
ATOM 2615 N N . LEU A 1 343 ? 9.359 5.154 -7.493 1.00 91.38 343 LEU A N 1
ATOM 2616 C CA . LEU A 1 343 ? 9.233 4.338 -8.709 1.00 91.38 343 LEU A CA 1
ATOM 2617 C C . LEU A 1 343 ? 9.328 2.838 -8.401 1.00 91.38 343 LEU A C 1
ATOM 2619 O O . LEU A 1 343 ? 8.491 2.071 -8.863 1.00 91.38 343 LEU A O 1
ATOM 2623 N N . ASP A 1 344 ? 10.316 2.435 -7.599 1.00 91.19 344 ASP A N 1
ATOM 2624 C CA . ASP A 1 344 ? 10.534 1.030 -7.238 1.00 91.19 344 ASP A CA 1
ATOM 2625 C C . ASP A 1 344 ? 9.345 0.459 -6.449 1.00 91.19 344 ASP A C 1
ATOM 2627 O O . ASP A 1 344 ? 8.915 -0.663 -6.680 1.00 91.19 344 ASP A O 1
ATOM 2631 N N . TRP A 1 345 ? 8.707 1.256 -5.591 1.00 92.44 345 TRP A N 1
ATOM 2632 C CA . TRP A 1 345 ? 7.500 0.813 -4.893 1.00 92.44 345 TRP A CA 1
ATOM 2633 C C . TRP A 1 345 ? 6.354 0.504 -5.876 1.00 92.44 345 TRP A C 1
ATOM 2635 O O . TRP A 1 345 ? 5.707 -0.539 -5.775 1.00 92.44 345 TRP A O 1
ATOM 2645 N N . VAL A 1 346 ? 6.145 1.365 -6.881 1.00 95.12 346 VAL A N 1
ATOM 2646 C CA . VAL A 1 346 ? 5.109 1.164 -7.912 1.00 95.12 346 VAL A CA 1
ATOM 2647 C C . VAL A 1 346 ? 5.450 -0.009 -8.831 1.00 95.12 346 VAL A C 1
ATOM 2649 O O . VAL A 1 346 ? 4.565 -0.783 -9.183 1.00 95.12 346 VAL A O 1
ATOM 2652 N N . LEU A 1 347 ? 6.717 -0.171 -9.213 1.00 95.00 347 LEU A N 1
ATOM 2653 C CA . LEU A 1 347 ? 7.148 -1.288 -10.054 1.00 95.00 347 LEU A CA 1
ATOM 2654 C C . LEU A 1 347 ? 6.946 -2.636 -9.349 1.00 95.00 347 LEU A C 1
ATOM 2656 O O . LEU A 1 347 ? 6.478 -3.567 -9.994 1.00 95.00 347 LEU A O 1
ATOM 2660 N N . ALA A 1 348 ? 7.184 -2.728 -8.035 1.00 94.06 348 ALA A N 1
ATOM 2661 C CA . ALA A 1 348 ? 6.950 -3.963 -7.288 1.00 94.06 348 ALA A CA 1
ATOM 2662 C C . ALA A 1 348 ? 5.464 -4.305 -7.243 1.00 94.06 348 ALA A C 1
ATOM 2664 O O . ALA A 1 348 ? 5.097 -5.461 -7.406 1.00 94.06 348 ALA A O 1
ATOM 2665 N N . LEU A 1 349 ? 4.599 -3.295 -7.105 1.00 95.62 349 LEU A N 1
ATOM 2666 C CA . LEU A 1 349 ? 3.156 -3.489 -7.226 1.00 95.62 349 LEU A CA 1
ATOM 2667 C C . LEU A 1 349 ? 2.799 -4.028 -8.614 1.00 95.62 349 LEU A C 1
ATOM 2669 O O . LEU A 1 349 ? 2.089 -5.018 -8.727 1.00 95.62 349 LEU A O 1
ATOM 2673 N N . MET A 1 350 ? 3.307 -3.403 -9.676 1.00 96.88 350 MET A N 1
ATOM 2674 C CA . MET A 1 350 ? 2.981 -3.819 -11.039 1.00 96.88 350 MET A CA 1
ATOM 2675 C C . MET A 1 350 ? 3.502 -5.219 -11.380 1.00 96.88 350 MET A C 1
ATOM 2677 O O . MET A 1 350 ? 2.800 -5.954 -12.070 1.00 96.88 350 MET A O 1
ATOM 2681 N N . VAL A 1 351 ? 4.693 -5.596 -10.910 1.00 95.75 351 VAL A N 1
ATOM 2682 C CA . VAL A 1 351 ? 5.223 -6.952 -11.114 1.00 95.75 351 VAL A CA 1
ATOM 2683 C C . VAL A 1 351 ? 4.439 -7.970 -10.295 1.00 95.75 351 VAL A C 1
ATOM 2685 O O . VAL A 1 351 ? 3.984 -8.973 -10.833 1.00 95.75 351 VAL A O 1
ATOM 2688 N N . GLY A 1 352 ? 4.201 -7.682 -9.019 1.00 95.06 352 GLY A N 1
ATOM 2689 C CA . GLY A 1 352 ? 3.451 -8.562 -8.131 1.00 95.06 352 GLY A CA 1
ATOM 2690 C C . GLY A 1 352 ? 2.003 -8.799 -8.561 1.00 95.06 352 GLY A C 1
ATOM 2691 O O . GLY A 1 352 ? 1.507 -9.917 -8.476 1.00 95.06 352 GLY A O 1
ATOM 2692 N N . ALA A 1 353 ? 1.354 -7.775 -9.121 1.00 95.50 353 ALA A N 1
ATOM 2693 C CA . ALA A 1 353 ? 0.018 -7.877 -9.706 1.00 95.50 353 ALA A CA 1
ATOM 2694 C C . ALA A 1 353 ? 0.005 -8.593 -11.075 1.00 95.50 353 ALA A C 1
ATOM 2696 O O . ALA A 1 353 ? -1.069 -8.825 -11.649 1.00 95.50 353 ALA A O 1
ATOM 2697 N N . GLY A 1 354 ? 1.180 -8.911 -11.632 1.00 95.31 354 GLY A N 1
ATOM 2698 C CA . GLY A 1 354 ? 1.345 -9.519 -12.951 1.00 95.31 354 GLY A CA 1
ATOM 2699 C C . GLY A 1 354 ? 1.016 -8.576 -14.110 1.00 95.31 354 GLY A C 1
ATOM 2700 O O . GLY A 1 354 ? 0.614 -9.039 -15.172 1.00 95.31 354 GLY A O 1
ATOM 2701 N N . LEU A 1 355 ? 1.122 -7.257 -13.920 1.00 96.25 355 LEU A N 1
ATOM 2702 C CA . LEU A 1 355 ? 0.963 -6.246 -14.981 1.00 96.25 355 LEU A CA 1
ATOM 2703 C C . LEU A 1 355 ? 2.256 -6.062 -15.785 1.00 96.25 355 LEU A C 1
ATOM 2705 O O . LEU A 1 355 ? 2.225 -5.682 -16.962 1.00 96.25 355 LEU A O 1
ATOM 2709 N N . LEU A 1 356 ? 3.390 -6.294 -15.123 1.00 96.88 356 LEU A N 1
ATOM 2710 C CA . LEU A 1 356 ? 4.717 -6.302 -15.716 1.00 96.88 356 LEU A CA 1
ATOM 2711 C C . LEU A 1 356 ? 5.428 -7.616 -15.393 1.00 96.88 356 LEU A C 1
ATOM 2713 O O . LEU A 1 356 ? 5.324 -8.130 -14.286 1.00 96.88 356 LEU A O 1
ATOM 2717 N N . GLU A 1 357 ? 6.213 -8.097 -16.340 1.00 95.25 357 GLU A N 1
ATOM 2718 C CA . GLU A 1 357 ? 7.269 -9.079 -16.121 1.00 95.25 357 GLU A CA 1
ATOM 2719 C C . GLU A 1 357 ? 8.611 -8.352 -16.090 1.00 95.25 357 GLU A C 1
ATOM 2721 O O . GLU A 1 357 ? 8.810 -7.373 -16.817 1.00 95.25 357 GLU A O 1
ATOM 2726 N N . SER A 1 358 ? 9.540 -8.826 -15.264 1.00 93.88 358 SER A N 1
ATOM 2727 C CA . SER A 1 358 ? 10.908 -8.312 -15.209 1.00 93.88 358 SER A CA 1
ATOM 2728 C C . SER A 1 358 ? 11.900 -9.405 -15.569 1.00 93.88 358 SER A C 1
ATOM 2730 O O . SER A 1 358 ? 11.790 -10.511 -15.045 1.00 93.88 358 SER A O 1
ATOM 2732 N N . TYR A 1 359 ? 12.893 -9.092 -16.393 1.00 92.56 359 TYR A N 1
ATOM 2733 C CA . TYR A 1 359 ? 13.995 -10.007 -16.696 1.00 92.56 359 TYR A CA 1
ATOM 2734 C C . TYR A 1 359 ? 15.274 -9.235 -17.021 1.00 92.56 359 TYR A C 1
ATOM 2736 O O . TYR A 1 359 ? 15.240 -8.067 -17.426 1.00 92.56 359 TYR A O 1
ATOM 2744 N N . GLU A 1 360 ? 16.414 -9.892 -16.835 1.00 92.38 360 GLU A N 1
ATOM 2745 C CA . GLU A 1 360 ? 17.719 -9.349 -17.203 1.00 92.38 360 GLU A CA 1
ATOM 2746 C C . GLU A 1 360 ? 17.973 -9.527 -18.699 1.00 92.38 360 GLU A C 1
ATOM 2748 O O . GLU A 1 360 ? 17.834 -10.616 -19.252 1.00 92.38 360 GLU A O 1
ATOM 2753 N N . SER A 1 361 ? 18.360 -8.442 -19.362 1.00 93.38 361 SER A N 1
ATOM 2754 C CA . SER A 1 361 ? 18.825 -8.459 -20.749 1.00 93.38 361 SER A CA 1
ATOM 2755 C C . SER A 1 361 ? 20.322 -8.128 -20.804 1.00 93.38 361 SER A C 1
ATOM 2757 O O . SER A 1 361 ? 20.866 -7.598 -19.831 1.00 93.38 361 SER A O 1
ATOM 2759 N N . PRO A 1 362 ? 21.009 -8.325 -21.945 1.00 94.06 362 PRO A N 1
ATOM 2760 C CA . PRO A 1 362 ? 22.412 -7.921 -22.091 1.00 94.06 362 PRO A CA 1
ATOM 2761 C C . PRO A 1 362 ? 22.674 -6.430 -21.814 1.00 94.06 362 PRO A C 1
ATOM 2763 O O . PRO A 1 362 ? 23.803 -6.043 -21.523 1.00 94.06 362 PRO A O 1
ATOM 2766 N N . VAL A 1 363 ? 21.638 -5.587 -21.899 1.00 93.12 363 VAL A N 1
ATOM 2767 C CA . VAL A 1 363 ? 21.702 -4.138 -21.647 1.00 93.12 363 VAL A CA 1
ATOM 2768 C C . VAL A 1 363 ? 21.124 -3.734 -20.278 1.00 93.12 363 VAL A C 1
ATOM 2770 O O . VAL A 1 363 ? 21.011 -2.544 -19.983 1.00 93.12 363 VAL A O 1
ATOM 2773 N N . GLY A 1 364 ? 20.783 -4.712 -19.432 1.00 92.00 364 GLY A N 1
ATOM 2774 C CA . GLY A 1 364 ? 20.257 -4.546 -18.074 1.00 92.00 364 GLY A CA 1
ATOM 2775 C C . GLY A 1 364 ? 18.788 -4.945 -17.915 1.00 92.00 364 GLY A C 1
ATOM 2776 O O . GLY A 1 364 ? 18.178 -5.515 -18.821 1.00 92.00 364 GLY A O 1
ATOM 2777 N N . LEU A 1 365 ? 18.216 -4.612 -16.756 1.00 92.25 365 LEU A N 1
ATOM 2778 C CA . LEU A 1 365 ? 16.851 -4.973 -16.370 1.00 92.25 365 LEU A CA 1
ATOM 2779 C C . LEU A 1 365 ? 15.796 -4.350 -17.299 1.00 92.25 365 LEU A C 1
ATOM 2781 O O . LEU A 1 365 ? 15.748 -3.126 -17.484 1.00 92.25 365 LEU A O 1
ATOM 2785 N N . VAL A 1 366 ? 14.914 -5.191 -17.833 1.00 95.00 366 VAL A N 1
ATOM 2786 C CA . VAL A 1 366 ? 13.787 -4.811 -18.693 1.00 95.00 366 VAL A CA 1
ATOM 2787 C C . VAL A 1 366 ? 12.475 -5.124 -17.986 1.00 95.00 366 VAL A C 1
ATOM 2789 O O . VAL A 1 366 ? 12.340 -6.168 -17.354 1.00 95.00 366 VAL A O 1
ATOM 2792 N N . TYR A 1 367 ? 11.497 -4.231 -18.137 1.00 96.69 367 TYR A N 1
ATOM 2793 C CA . TYR A 1 367 ? 10.107 -4.471 -17.765 1.00 96.69 367 TYR A CA 1
ATOM 2794 C C . TYR A 1 367 ? 9.251 -4.629 -19.017 1.00 96.69 367 TYR A C 1
ATOM 2796 O O . TYR A 1 367 ? 9.216 -3.727 -19.860 1.00 96.69 367 TYR A O 1
ATOM 2804 N N . ARG A 1 368 ? 8.534 -5.745 -19.125 1.00 96.56 368 ARG A N 1
ATOM 2805 C CA . ARG A 1 368 ? 7.624 -6.061 -20.229 1.00 96.56 368 ARG A CA 1
ATOM 2806 C C . ARG A 1 368 ? 6.184 -6.049 -19.746 1.00 96.56 368 ARG A C 1
ATOM 2808 O O . ARG A 1 368 ? 5.896 -6.580 -18.685 1.00 96.56 368 ARG A O 1
ATOM 2815 N N . SER A 1 369 ? 5.267 -5.468 -20.512 1.00 97.12 369 SER A N 1
ATOM 2816 C CA . SER A 1 369 ? 3.838 -5.579 -20.203 1.00 97.12 369 SER A CA 1
ATOM 2817 C C . SER A 1 369 ? 3.308 -6.971 -20.540 1.00 97.12 369 SER A C 1
ATOM 2819 O O . SER A 1 369 ? 3.570 -7.486 -21.624 1.00 97.12 369 SER A O 1
ATOM 2821 N N . THR A 1 370 ? 2.518 -7.539 -19.632 1.00 96.31 370 THR A N 1
ATOM 2822 C CA . THR A 1 370 ? 1.864 -8.850 -19.796 1.00 96.31 370 THR A CA 1
ATOM 2823 C C . THR A 1 370 ? 0.557 -8.777 -20.591 1.00 96.31 370 THR A C 1
ATOM 2825 O O . THR A 1 370 ? -0.029 -9.801 -20.923 1.00 96.31 370 THR A O 1
ATOM 2828 N N . GLY A 1 371 ? 0.058 -7.566 -20.869 1.00 93.62 371 GLY A N 1
ATOM 2829 C CA . GLY A 1 371 ? -1.273 -7.340 -21.439 1.00 93.62 371 GLY A CA 1
ATOM 2830 C C . GLY A 1 371 ? -2.414 -7.354 -20.413 1.00 93.62 371 GLY A C 1
ATOM 2831 O O . GLY A 1 371 ? -3.534 -6.984 -20.762 1.00 93.62 371 GLY A O 1
ATOM 2832 N N . LYS A 1 372 ? -2.150 -7.704 -19.144 1.00 93.62 372 LYS A N 1
ATOM 2833 C CA . LYS A 1 372 ? -3.142 -7.606 -18.065 1.00 93.62 372 LYS A CA 1
ATOM 2834 C C . LYS A 1 372 ? -3.486 -6.135 -17.796 1.00 93.62 372 LYS A C 1
ATOM 2836 O O . LYS A 1 372 ? -2.599 -5.286 -17.677 1.00 93.62 372 LYS A O 1
ATOM 2841 N N . ALA A 1 373 ? -4.778 -5.827 -17.713 1.00 88.31 373 ALA A N 1
ATOM 2842 C CA . ALA A 1 373 ? -5.253 -4.487 -17.392 1.00 88.31 373 ALA A CA 1
ATOM 2843 C C . ALA A 1 373 ? -5.253 -4.253 -15.874 1.00 88.31 373 ALA A C 1
ATOM 2845 O O . ALA A 1 373 ? -5.476 -5.171 -15.090 1.00 88.31 373 ALA A O 1
ATOM 2846 N N . LEU A 1 374 ? -5.007 -3.005 -15.471 1.00 82.81 374 LEU A N 1
ATOM 2847 C CA . LEU A 1 374 ? -5.224 -2.569 -14.095 1.00 82.81 374 LEU A CA 1
ATOM 2848 C C . LEU A 1 374 ? -6.721 -2.292 -13.914 1.00 82.81 374 LEU A C 1
ATOM 2850 O O . LEU A 1 374 ? -7.214 -1.315 -14.487 1.00 82.81 374 LEU A O 1
ATOM 2854 N N . GLU A 1 375 ? -7.400 -3.132 -13.138 1.00 74.25 375 GLU A N 1
ATOM 2855 C CA . GLU A 1 375 ? -8.816 -2.968 -12.774 1.00 74.25 375 GLU A CA 1
ATOM 2856 C C . GLU A 1 375 ? -9.060 -1.676 -11.944 1.00 74.25 375 GLU A C 1
ATOM 2858 O O . GLU A 1 375 ? -8.247 -1.276 -11.067 1.00 74.25 375 GLU A O 1
#

Radius of gyration: 26.78 Å; Cα contacts (8 Å, |Δi|>4): 446; chains: 1; bounding box: 75×76×70 Å

Mean predicted aligned error: 12.97 Å